Protein AF-A0A021VRA5-F1 (afdb_monomer_lite)

Radius of gyration: 34.49 Å; chains: 1; bounding box: 87×100×92 Å

Foldseek 3Di:
DLAKDAFDDDDPVDFPLDDCVQKDKFWFFADDDPPPPDPPDDDDDDDDDDDDDDDDDDDDDDDDDDDDDDDDDPPPPRGDIWMWMKGKCVVVCVVVVHDALWEEEEFEDPQFFLLLCSLLSVVLSVCVNVVHHRYIYITTGQALHDRTMPRVDQAALVSSLSSVVRVCVSVVHPACYEYEAAASRQLSSLSVCLVPVVRYAEYEYEQYFLDDDLPDAAFPVLVVCVVVLLVCQQVDCNRLVVVQCQFVPRDDPSNSVSRCVQPVHRSSRVVNSSSSNNPCNHCPRPRNVVSVVSLQSLLVRPHEYEYEYECAESRRHLQRVVSNCVSVVRYHYDYDYHGYSSNSRHDPPSVVVVVVCVVCVCSRSPPDDDPPDPPDPDDPDDDDDDDDDDDDDDDDDDDDDDDDDDDDDDDDDDDDDDDDDDPPCPVVVVVLDDPDPPQQRFDFLLVLLVVCLPPQFWQEWEQADPPNDVVVVVVLVVVVVVVPDPDDDDPVPDDIDTDGSNRLSLLLQLLLQLCVVVPQAAAAEEEEAAPFDSLSLSNLSSCQFRNHAYEYDACLCPLVLVLCSQQVSLGQAYEHALVVLVSCQVSVRDHAYEYQDDDDPVSCVSSVHDYYSVSSSVSSVVGHHDDGDGQQRWSYFYFDSDSNDRTHTDTDGRSRVSVVLVCCCNVVVAAAQAEAEDQARVSLSSCSSRNHRGYYFPADNSPSVRDDPVRSVVRVVVRVPTDHD

pLDDT: mean 78.44, std 24.5, range [24.0, 98.94]

Sequence (725 aa):
MRFGVAPAALPATGLAGLDPAWSRLVAVPETPLAGEQGWGSETHAEADDDALGTPSERRVPPTPVDGGDRLDPLRRAPRPERTWHVLDTGGCLAELGVEPVGTLLCVHGNPTWSYLWRDLLASTLRQAAHGGPAWRVVAVDQLEMGFSERTGEVRTLRRRVRDLGDLTDALGLDGPVVTVGHDWGGVVSLGWAVDHRDLLSGVVLHNTAVHHPADEPIPAPLRAALRVLGPSTVTTPAFLETTLALARPPLSPEVRDAFRAPYATADRRGGIGGFVADIPASPDHPSSAELDRVAEGVRRLDVPALLLWGPRDPVFGDRYLDDLIDRLPRADVHRFEGASHLLAEDVDHAGATLTWLGARHDAVVRPQPMAFGEQPIGQADGEPVGRPAHDAGAQPAVGGHVSEGAGGASGHPDLVSPRADVDALAGVTAVRARSWSAPGQRPPLWQRLDDLADSTATALVEMAPPGSGPALRGLADGVAQRLGRHGTQGAAGLTPRTVSWRLLSRRVREIAAGLHAVGVRHGDRVSLLVPPGADLTAVLYACLRIGAVVVVADAGLGVRGLTRAVRGAQPDHVIGAVKGLAAARTLGWPGTRISTTPLSAAAATALGVELCLADVVDLGRVTELPPEPAPDDVAAILFTSGSTGPAKGVVYRHEQLAAVRDVLAARYGLGVGDGLVAGFAPFALLGPALGCLSVTPDMDVTAPRTLTARAVAAAVRAADDAPEA

Secondary structure (DSSP, 8-state):
-PPPBPPPPPPTT-BTTB-GGGEEEEEEEPPPPTT--PPP-------------------PPPP------------PPPPPEEEEEEEE-HHHHHHTT---SEEEEEE--TT--GGGGHHHHHHHHHHHHTTS--EEEEEE--TTSTTS-B-SS---HHHHHHHHHHHHHHTT--S-EEEEE-THHHHHHHHHHHH-TTTEEEEEE-S--S---TTSPP-HHHHHHHHTHIIIIIISSHHHHHHHTT-SSPPPHHHHHHHHGGGSSGGGGHHHHHHHHT---STTSTTHHHHHHHHHHHTT--S-EEEEE-TT-SSS-HHHHHHHHHH-TT-EEEE-TT--S-HHHHS-HHHHHHHHHHHTHHHHHSPPP-----------------------------------------------------TTSTTTGGGT----PPTT-PPPTTHHHHHTTT--SEEEEESS-TT--HHHHHHHHHHHHHTT---SS-----PPEEEEHHHHHHHHHHHHHHHHHTT--TT-EEEEE--TTHHHHHHHHHHHHTT-EEEEE-GGGHHHHHHHHHHHH--SEEEE-HHHHHHHHHTT--SEEEESS---HHHHHHHTEEEEHHHHHHHHTTSPPPPPPPTTSEEEEEEE--TTSSPEEEEEEHHHHHHHHHHHHHHHT--TT-EEE-SSHHHHTHHHHHT-EEEE-S--TT-GGG--HHHHHHHHHHHHTSPP-

InterPro domains:
  IPR000073 Alpha/beta hydrolase fold-1 [PF00561] (103-344)
  IPR000873 AMP-dependent synthetase/ligase domain [PF00501] (496-684)
  IPR020845 AMP-binding, conserved site [PS00455] (637-648)
  IPR029058 Alpha/Beta hydrolase fold [G3DSA:3.40.50.1820] (71-358)
  IPR029058 Alpha/Beta hydrolase fold [SSF53474] (81-347)
  IPR042099 ANL, N-terminal domain [G3DSA:3.40.50.12780] (471-719)
  IPR050237 ATP-dependent AMP-binding enzyme [PTHR43767] (479-659)

Organism: NCBI:txid948458

Structure (mmCIF, N/CA/C/O backbone):
data_AF-A0A021VRA5-F1
#
_entry.id   AF-A0A021VRA5-F1
#
loop_
_atom_site.group_PDB
_atom_site.id
_atom_site.type_symbol
_atom_site.label_atom_id
_atom_site.label_alt_id
_atom_site.label_comp_id
_atom_site.label_asym_id
_atom_site.label_entity_id
_atom_site.label_seq_id
_atom_site.pdbx_PDB_ins_code
_atom_site.Cartn_x
_atom_site.Cartn_y
_atom_site.Cartn_z
_atom_site.occupancy
_atom_site.B_iso_or_equiv
_atom_site.auth_seq_id
_atom_site.auth_comp_id
_atom_site.auth_asym_id
_atom_site.auth_atom_id
_atom_site.pdbx_PDB_model_num
ATOM 1 N N . MET A 1 1 ? -4.481 -10.449 42.784 1.00 30.14 1 MET A N 1
ATOM 2 C CA . MET A 1 1 ? -5.709 -10.059 42.064 1.00 30.14 1 MET A CA 1
ATOM 3 C C . MET A 1 1 ? -5.592 -8.585 41.718 1.00 30.14 1 MET A C 1
ATOM 5 O O . MET A 1 1 ? -5.526 -7.775 42.634 1.00 30.14 1 MET A O 1
ATOM 9 N N . ARG A 1 2 ? -5.439 -8.232 40.436 1.00 42.00 2 ARG A N 1
ATOM 10 C CA . ARG A 1 2 ? -5.644 -6.843 40.003 1.00 42.00 2 ARG A CA 1
ATOM 11 C C . ARG A 1 2 ? -7.154 -6.683 39.859 1.00 42.00 2 ARG A C 1
ATOM 13 O O . ARG A 1 2 ? -7.751 -7.428 39.094 1.00 42.00 2 ARG A O 1
ATOM 20 N N . PHE A 1 3 ? -7.764 -5.823 40.665 1.00 53.44 3 PHE A N 1
ATOM 21 C CA . PHE A 1 3 ? -9.187 -5.517 40.538 1.00 53.44 3 PHE A CA 1
ATOM 22 C C . PHE A 1 3 ? -9.411 -4.784 39.209 1.00 53.44 3 PHE A C 1
ATOM 24 O O . PHE A 1 3 ? -8.603 -3.922 38.856 1.00 53.44 3 PHE A O 1
ATOM 31 N N . GLY A 1 4 ? -10.455 -5.157 38.465 1.00 56.91 4 GLY A N 1
ATOM 32 C CA . GLY A 1 4 ? -10.818 -4.474 37.226 1.00 56.91 4 GLY A CA 1
ATOM 33 C C . GLY A 1 4 ? -11.160 -2.998 37.464 1.00 56.91 4 GLY A C 1
ATOM 34 O O . GLY A 1 4 ? -11.584 -2.616 38.555 1.00 56.91 4 GLY A O 1
ATOM 35 N N . VAL A 1 5 ? -10.959 -2.162 36.447 1.00 74.25 5 VAL A N 1
ATOM 36 C CA . VAL A 1 5 ? -11.346 -0.747 36.439 1.00 74.25 5 VAL A CA 1
ATOM 37 C C . VAL A 1 5 ? -12.543 -0.591 35.508 1.00 74.25 5 VAL A C 1
ATOM 39 O O . VAL A 1 5 ? -12.477 -0.976 34.340 1.00 74.25 5 VAL A O 1
ATOM 42 N N . ALA A 1 6 ? -13.619 0.004 36.023 1.00 71.00 6 ALA A N 1
ATOM 43 C CA . ALA A 1 6 ? -14.820 0.321 35.258 1.00 71.00 6 ALA A CA 1
ATOM 44 C C . ALA A 1 6 ? -14.502 1.146 33.985 1.00 71.00 6 ALA A C 1
ATOM 46 O O . ALA A 1 6 ? -13.463 1.823 33.922 1.00 71.00 6 ALA A O 1
ATOM 47 N N . PRO A 1 7 ? -15.373 1.106 32.960 1.00 76.31 7 PRO A N 1
ATOM 48 C CA . PRO A 1 7 ? -15.267 2.000 31.810 1.00 76.31 7 PRO A CA 1
ATOM 49 C C . PRO A 1 7 ? -15.228 3.465 32.263 1.00 76.31 7 PRO A C 1
ATOM 51 O O . PRO A 1 7 ? -15.834 3.848 33.266 1.00 76.31 7 PRO A O 1
ATOM 54 N N . ALA A 1 8 ? -14.489 4.285 31.524 1.00 75.31 8 ALA A N 1
ATOM 55 C CA . ALA A 1 8 ? -14.392 5.714 31.795 1.00 75.31 8 ALA A CA 1
ATOM 56 C C . ALA A 1 8 ? -15.406 6.479 30.931 1.00 75.31 8 ALA A C 1
ATOM 58 O O . ALA A 1 8 ? -15.727 6.058 29.823 1.00 75.31 8 ALA A O 1
ATOM 59 N N . ALA A 1 9 ? -15.894 7.619 31.418 1.00 74.25 9 ALA A N 1
ATOM 60 C CA . ALA A 1 9 ? -16.653 8.550 30.588 1.00 74.25 9 ALA A CA 1
ATOM 61 C C . ALA A 1 9 ? -15.698 9.417 29.758 1.00 74.25 9 ALA A C 1
ATOM 63 O O . ALA A 1 9 ? -14.586 9.718 30.205 1.00 74.25 9 ALA A O 1
ATOM 64 N N . LEU A 1 10 ? -16.146 9.858 28.578 1.00 84.06 10 LEU A N 1
ATOM 65 C CA . LEU A 1 10 ? -15.423 10.871 27.812 1.00 84.06 10 LEU A CA 1
ATOM 66 C C . LEU A 1 10 ? -15.233 12.154 28.648 1.00 84.06 10 LEU A C 1
ATOM 68 O O . LEU A 1 10 ? -16.086 12.476 29.482 1.00 84.06 10 LEU A O 1
ATOM 72 N N . PRO A 1 11 ? -14.145 12.917 28.431 1.00 82.31 11 PRO A N 1
ATOM 73 C CA . PRO A 1 11 ? -13.942 14.185 29.118 1.00 82.31 11 PRO A CA 1
ATOM 74 C C . PRO A 1 11 ? -15.107 15.153 28.879 1.00 82.31 11 PRO A C 1
ATOM 76 O O . PRO A 1 11 ? -15.516 15.372 27.740 1.00 82.31 11 PRO A O 1
ATOM 79 N N . ALA A 1 12 ? -15.592 15.799 29.943 1.00 75.50 12 ALA A N 1
ATOM 80 C CA . ALA A 1 12 ? -16.687 16.774 29.857 1.00 75.50 12 ALA A CA 1
ATOM 81 C C . ALA A 1 12 ? -16.352 17.994 28.976 1.00 75.50 12 ALA A C 1
ATOM 83 O O . ALA A 1 12 ? -17.247 18.667 28.476 1.00 75.50 12 ALA A O 1
ATOM 84 N N . THR A 1 13 ? -15.063 18.274 28.773 1.00 77.88 13 THR A N 1
ATOM 85 C CA . THR A 1 13 ? -14.561 19.338 27.892 1.00 77.88 13 THR A CA 1
ATOM 86 C C . THR A 1 13 ? -14.653 18.996 26.402 1.00 77.88 13 THR A C 1
ATOM 88 O O . THR A 1 13 ? -14.318 19.840 25.576 1.00 77.88 13 THR A O 1
ATOM 91 N N . GLY A 1 14 ? -15.077 17.777 26.050 1.00 84.81 14 GLY A N 1
ATOM 92 C CA . GLY A 1 14 ? -15.045 17.268 24.682 1.00 84.81 14 GLY A CA 1
ATOM 93 C C . GLY A 1 14 ? -13.634 16.890 24.223 1.00 84.81 14 GLY A C 1
ATOM 94 O O . GLY A 1 14 ? -12.645 17.097 24.932 1.00 84.81 14 GLY A O 1
ATOM 95 N N . LEU A 1 15 ? -13.552 16.306 23.027 1.00 92.38 15 LEU A N 1
ATOM 96 C CA . LEU A 1 15 ? -12.309 15.905 22.366 1.00 92.38 15 LEU A CA 1
ATOM 97 C C . LEU A 1 15 ? -12.303 16.446 20.933 1.00 92.38 15 LEU A C 1
ATOM 99 O O . LEU A 1 15 ? -13.342 16.482 20.277 1.00 92.38 15 LEU A O 1
ATOM 103 N N . ALA A 1 16 ? -11.140 16.877 20.441 1.00 92.12 16 ALA A N 1
ATOM 104 C CA . ALA A 1 16 ? -11.035 17.525 19.134 1.00 92.12 16 ALA A CA 1
ATOM 105 C C . ALA A 1 16 ? -11.563 16.625 18.005 1.00 92.12 16 ALA A C 1
ATOM 107 O O . ALA A 1 16 ? -11.114 15.495 17.855 1.00 92.12 16 ALA A O 1
ATOM 108 N N . GLY A 1 17 ? -12.507 17.114 17.201 1.00 90.06 17 GLY A N 1
ATOM 109 C CA . GLY A 1 17 ? -13.057 16.362 16.065 1.00 90.06 17 GLY A CA 1
ATOM 110 C C . GLY A 1 17 ? -13.920 15.147 16.433 1.00 90.06 17 GLY A C 1
ATOM 111 O O . GLY A 1 17 ? -14.283 14.390 15.538 1.00 90.06 17 GLY A O 1
ATOM 112 N N . LEU A 1 18 ? -14.252 14.949 17.712 1.00 94.00 18 LEU A N 1
ATOM 113 C CA . LEU A 1 18 ? -15.166 13.898 18.158 1.00 94.00 18 LEU A CA 1
ATOM 114 C C . LEU A 1 18 ? -16.470 14.521 18.650 1.00 94.00 18 LEU A C 1
ATOM 116 O O . LEU A 1 18 ? -16.463 15.330 19.579 1.00 94.00 18 LEU A O 1
ATOM 120 N N . ASP A 1 19 ? -17.584 14.111 18.048 1.00 93.19 19 ASP A N 1
ATOM 121 C CA . ASP A 1 19 ? -18.916 14.457 18.533 1.00 93.19 19 ASP A CA 1
ATOM 122 C C . ASP A 1 19 ? -19.320 13.497 19.671 1.00 93.19 19 ASP A C 1
ATOM 124 O O . ASP A 1 19 ? -19.332 12.275 19.470 1.00 93.19 19 ASP A O 1
ATOM 128 N N . PRO A 1 20 ? -19.653 14.004 20.872 1.00 90.31 20 PRO A N 1
ATOM 129 C CA . PRO A 1 20 ? -20.135 13.174 21.971 1.00 90.31 20 PRO A CA 1
ATOM 130 C C . PRO A 1 20 ? -21.385 12.352 21.632 1.00 90.31 20 PRO A C 1
ATOM 132 O O . PRO A 1 20 ? -21.586 11.312 22.256 1.00 90.31 20 PRO A O 1
ATOM 135 N N . ALA A 1 21 ? -22.198 12.770 20.653 1.00 91.94 21 ALA A N 1
ATOM 136 C CA . ALA A 1 21 ? -23.395 12.042 20.227 1.00 91.94 21 ALA A CA 1
ATOM 137 C C . ALA A 1 21 ? -23.085 10.651 19.649 1.00 91.94 21 ALA A C 1
ATOM 139 O O . ALA A 1 21 ? -23.937 9.767 19.686 1.00 91.94 21 ALA A O 1
ATOM 140 N N . TRP A 1 22 ? -21.863 10.427 19.155 1.00 95.31 22 TRP A N 1
ATOM 141 C CA . TRP A 1 22 ? -21.444 9.112 18.661 1.00 95.31 22 TRP A CA 1
ATOM 142 C C . TRP A 1 22 ? -21.148 8.137 19.807 1.00 95.31 22 TRP A C 1
ATOM 144 O O . TRP A 1 22 ? -21.157 6.928 19.614 1.00 95.31 22 TRP A O 1
ATOM 154 N N . SER A 1 23 ? -20.842 8.637 21.003 1.00 95.31 23 SER A N 1
ATOM 155 C CA . SER A 1 23 ? -20.301 7.837 22.101 1.00 95.31 23 SER A CA 1
ATOM 156 C C . SER A 1 23 ? -21.378 7.093 22.886 1.00 95.31 23 SER A C 1
ATOM 158 O O . SER A 1 23 ? -22.284 7.707 23.446 1.00 95.31 23 SER A O 1
ATOM 160 N N . ARG A 1 24 ? -21.208 5.779 23.059 1.00 94.19 24 ARG A N 1
ATOM 161 C CA . ARG A 1 24 ? -22.096 4.937 23.879 1.00 94.19 24 ARG A CA 1
ATOM 162 C C . ARG A 1 24 ? -21.328 3.845 24.624 1.00 94.19 24 ARG A C 1
ATOM 164 O O . ARG A 1 24 ? -20.276 3.389 24.177 1.00 94.19 24 ARG A O 1
ATOM 171 N N . LEU A 1 25 ? -21.889 3.410 25.752 1.00 95.75 25 LEU A N 1
ATOM 172 C CA . LEU A 1 25 ? -21.454 2.208 26.462 1.00 95.75 25 LEU A CA 1
ATOM 173 C C . LEU A 1 25 ? -22.387 1.043 26.128 1.00 95.75 25 LEU A C 1
ATOM 175 O O . LEU A 1 25 ? -23.602 1.222 26.054 1.00 95.75 25 LEU A O 1
ATOM 179 N N . VAL A 1 26 ? -21.818 -0.141 25.923 1.00 96.12 26 VAL A N 1
ATOM 180 C CA . VAL A 1 26 ? -22.548 -1.363 25.573 1.00 96.12 26 VAL A CA 1
ATOM 181 C C . VAL A 1 26 ? -22.154 -2.463 26.545 1.00 96.12 26 VAL A C 1
ATOM 183 O O . VAL A 1 26 ? -20.973 -2.763 26.703 1.00 96.12 26 VAL A O 1
ATOM 186 N N . ALA A 1 27 ? -23.150 -3.044 27.203 1.00 96.06 27 ALA A N 1
ATOM 187 C CA . ALA A 1 27 ? -22.978 -4.200 28.064 1.00 96.06 27 ALA A CA 1
ATOM 188 C C . ALA A 1 27 ? -23.042 -5.474 27.210 1.00 96.06 27 ALA A C 1
ATOM 190 O O . ALA A 1 27 ? -24.006 -5.679 26.473 1.00 96.06 27 ALA A O 1
ATOM 191 N N . VAL A 1 28 ? -21.991 -6.290 27.264 1.00 96.50 28 VAL A N 1
ATOM 192 C CA . VAL A 1 28 ? -21.795 -7.445 26.382 1.00 96.50 28 VAL A CA 1
ATOM 193 C C . VAL A 1 28 ? -21.557 -8.697 27.227 1.00 96.50 28 VAL A C 1
ATOM 195 O O . VAL A 1 28 ? -20.567 -8.749 27.963 1.00 96.50 28 VAL A O 1
ATOM 198 N N . PRO A 1 29 ? -22.423 -9.721 27.143 1.00 94.25 29 PRO A N 1
ATOM 199 C CA . PRO A 1 29 ? -22.182 -11.001 27.793 1.00 94.25 29 PRO A CA 1
ATOM 200 C C . PRO A 1 29 ? -20.960 -11.694 27.194 1.00 94.25 29 PRO A C 1
ATOM 202 O O . PRO A 1 29 ? -20.901 -11.948 25.995 1.00 94.25 29 PRO A O 1
ATOM 205 N N . GLU A 1 30 ? -20.009 -12.057 28.041 1.00 92.56 30 GLU A N 1
ATOM 206 C CA . GLU A 1 30 ? -18.780 -12.702 27.605 1.00 92.56 30 GLU A CA 1
ATOM 207 C C . GLU A 1 30 ? -18.974 -14.201 27.349 1.00 92.56 30 GLU A C 1
ATOM 209 O O . GLU A 1 30 ? -19.412 -14.953 28.230 1.00 92.56 30 GLU A O 1
ATOM 214 N N . THR A 1 31 ? -18.617 -14.668 26.155 1.00 92.25 31 THR A N 1
ATOM 215 C CA . THR A 1 31 ? -18.660 -16.092 25.817 1.00 92.25 31 THR A CA 1
ATOM 216 C C . THR A 1 31 ? -17.337 -16.781 26.186 1.00 92.25 31 THR A C 1
ATOM 218 O O . THR A 1 31 ? -16.280 -16.374 25.702 1.00 92.25 31 THR A O 1
ATOM 221 N N . PRO A 1 32 ? -17.359 -17.861 26.998 1.00 87.19 32 PRO A N 1
ATOM 222 C CA . PRO A 1 32 ? -16.150 -18.620 27.332 1.00 87.19 32 PRO A CA 1
ATOM 223 C C . PRO A 1 32 ? -15.483 -19.239 26.099 1.00 87.19 32 PRO A C 1
ATOM 225 O O . PRO A 1 32 ? -16.175 -19.686 25.177 1.00 87.19 32 PRO A O 1
ATOM 228 N N . LEU A 1 33 ? -14.150 -19.350 26.097 1.00 86.12 33 LEU A N 1
ATOM 229 C CA . LEU A 1 33 ? -13.446 -20.031 25.010 1.00 86.12 33 LEU A CA 1
ATOM 230 C C . LEU A 1 33 ? -13.619 -21.556 25.125 1.00 86.12 33 LEU A C 1
ATOM 232 O O . LEU A 1 33 ? -13.590 -22.139 26.210 1.00 86.12 33 LEU A O 1
ATOM 236 N N . ALA A 1 34 ? -13.782 -22.240 23.986 1.00 69.44 34 ALA A N 1
ATOM 237 C CA . ALA A 1 34 ? -13.829 -23.703 23.950 1.00 69.44 34 ALA A CA 1
ATOM 238 C C . ALA A 1 34 ? -12.522 -24.298 24.514 1.00 69.44 34 ALA A C 1
ATOM 240 O O . ALA A 1 34 ? -11.449 -24.049 23.960 1.00 69.44 34 ALA A O 1
ATOM 241 N N . GLY A 1 35 ? -12.636 -25.063 25.608 1.00 57.53 35 GLY A N 1
ATOM 242 C CA . GLY A 1 35 ? -11.518 -25.589 26.407 1.00 57.53 35 GLY A CA 1
ATOM 243 C C . GLY A 1 35 ? -11.459 -25.058 27.849 1.00 57.53 35 GLY A C 1
ATOM 244 O O . GLY A 1 35 ? -10.823 -25.684 28.687 1.00 57.53 35 GLY A O 1
ATOM 245 N N . GLU A 1 36 ? -12.166 -23.965 28.167 1.00 48.03 36 GLU A N 1
ATOM 246 C CA . GLU A 1 36 ? -12.230 -23.385 29.527 1.00 48.03 36 GLU A CA 1
ATOM 247 C C . GLU A 1 36 ? -13.382 -23.943 30.382 1.00 48.03 36 GLU A C 1
ATOM 249 O O . GLU A 1 36 ? -13.466 -23.673 31.580 1.00 48.03 36 GLU A O 1
ATOM 254 N N . GLN A 1 37 ? -14.269 -24.756 29.797 1.00 39.91 37 GLN A N 1
ATOM 255 C CA . GLN A 1 37 ? -15.280 -25.499 30.551 1.00 39.91 37 GLN A CA 1
ATOM 256 C C . GLN A 1 37 ? -14.619 -26.702 31.229 1.00 39.91 37 GLN A C 1
ATOM 258 O O . GLN A 1 37 ? -14.689 -27.831 30.746 1.00 39.91 37 GLN A O 1
ATOM 263 N N . GLY A 1 38 ? -13.942 -26.440 32.346 1.00 33.53 38 GLY A N 1
ATOM 264 C CA . GLY A 1 38 ? -13.510 -27.484 33.259 1.00 33.53 38 GLY A CA 1
ATOM 265 C C . GLY A 1 38 ? -14.723 -28.293 33.705 1.00 33.53 38 GLY A C 1
ATOM 266 O O . GLY A 1 38 ? -15.640 -27.759 34.331 1.00 33.53 38 GLY A O 1
ATOM 267 N N . TRP A 1 39 ? -14.721 -29.584 33.380 1.00 30.69 39 TRP A N 1
ATOM 268 C CA . TRP A 1 39 ? -15.454 -30.568 34.163 1.00 30.69 39 TRP A CA 1
ATOM 269 C C . TRP A 1 39 ? -15.068 -30.345 35.623 1.00 30.69 39 TRP A C 1
ATOM 271 O O . TRP A 1 39 ? -13.881 -30.347 35.953 1.00 30.69 39 TRP A O 1
ATOM 281 N N . GLY A 1 40 ? -16.061 -30.060 36.468 1.00 28.89 40 GLY A N 1
ATOM 282 C CA . GLY A 1 40 ? -15.845 -29.869 37.893 1.00 28.89 40 GLY A CA 1
ATOM 283 C C . GLY A 1 40 ? -15.058 -31.053 38.439 1.00 28.89 40 GLY A C 1
ATOM 284 O O . GLY A 1 40 ? -15.465 -32.200 38.274 1.00 28.89 40 GLY A O 1
ATOM 285 N N . SER A 1 41 ? -13.909 -30.770 39.041 1.00 27.11 41 SER A N 1
ATOM 286 C CA . SER A 1 41 ? -13.129 -31.752 39.774 1.00 27.11 41 SER A CA 1
ATOM 287 C C . SER A 1 41 ? -13.935 -32.186 40.997 1.00 27.11 41 SER A C 1
ATOM 289 O O . SER A 1 41 ? -13.852 -31.560 42.056 1.00 27.11 41 SER A O 1
ATOM 291 N N . GLU A 1 42 ? -14.736 -33.239 40.854 1.00 28.69 42 GLU A N 1
ATOM 292 C CA . GLU A 1 42 ? -15.082 -34.071 41.996 1.00 28.69 42 GLU A CA 1
ATOM 293 C C . GLU A 1 42 ? -13.788 -34.720 42.486 1.00 28.69 42 GLU A C 1
ATOM 295 O O . GLU A 1 42 ? -13.069 -35.412 41.766 1.00 28.69 42 GLU A O 1
ATOM 300 N N . THR A 1 43 ? -13.460 -34.409 43.731 1.00 31.94 43 THR A N 1
ATOM 301 C CA . THR A 1 43 ? -12.451 -35.084 44.529 1.00 31.94 43 THR A CA 1
ATOM 302 C C . THR A 1 43 ? -12.736 -36.583 44.555 1.00 31.94 43 THR A C 1
ATOM 304 O O . THR A 1 43 ? -13.671 -37.007 45.232 1.00 31.94 43 THR A O 1
ATOM 307 N N . HIS A 1 44 ? -11.901 -37.385 43.899 1.00 25.72 44 HIS A N 1
ATOM 308 C CA . HIS A 1 44 ? -11.765 -38.795 44.239 1.00 25.72 44 HIS A CA 1
ATOM 309 C C . HIS A 1 44 ? -10.362 -39.062 44.770 1.00 25.72 44 HIS A C 1
ATOM 311 O O . HIS A 1 44 ? -9.355 -38.876 44.091 1.00 25.72 44 HIS A O 1
ATOM 317 N N . ALA A 1 45 ? -10.358 -39.427 46.049 1.00 26.20 45 ALA A N 1
ATOM 318 C CA . ALA A 1 45 ? -9.240 -39.978 46.780 1.00 26.20 45 ALA A CA 1
ATOM 319 C C . ALA A 1 45 ? -8.772 -41.307 46.164 1.00 26.20 45 ALA A C 1
ATOM 321 O O . ALA A 1 45 ? -9.536 -42.007 45.501 1.00 26.20 45 ALA A O 1
ATOM 322 N N . GLU A 1 46 ? -7.506 -41.605 46.433 1.00 27.20 46 GLU A N 1
ATOM 323 C CA . GLU A 1 46 ? -6.749 -42.816 46.119 1.00 27.20 46 GLU A CA 1
ATOM 324 C C . GLU A 1 46 ? -7.534 -44.134 46.272 1.00 27.20 46 GLU A C 1
ATOM 326 O O . GLU A 1 46 ? -8.189 -44.352 47.292 1.00 27.20 46 GLU A O 1
ATOM 331 N N . ALA A 1 47 ? -7.362 -45.045 45.306 1.00 26.19 47 ALA A N 1
ATOM 332 C CA . ALA A 1 47 ? -7.188 -46.482 45.544 1.00 26.19 47 ALA A CA 1
ATOM 333 C C . ALA A 1 47 ? -6.605 -47.179 44.295 1.00 26.19 47 ALA A C 1
ATOM 335 O O . ALA A 1 47 ? -6.981 -46.869 43.166 1.00 26.19 47 ALA A O 1
ATOM 336 N N . ASP A 1 48 ? -5.680 -48.097 44.564 1.00 27.31 48 ASP A N 1
ATOM 337 C CA . ASP A 1 48 ? -4.841 -48.898 43.670 1.00 27.31 48 ASP A CA 1
ATOM 338 C C . ASP A 1 48 ? -5.555 -49.902 42.732 1.00 27.31 48 ASP A C 1
ATOM 340 O O . ASP A 1 48 ? -6.676 -50.345 42.975 1.00 27.31 48 ASP A O 1
ATOM 344 N N . ASP A 1 49 ? -4.747 -50.332 41.754 1.00 28.73 49 ASP A N 1
ATOM 345 C CA . ASP A 1 49 ? -4.568 -51.685 41.192 1.00 28.73 49 ASP A CA 1
ATOM 346 C C . ASP A 1 49 ? -5.480 -52.276 40.087 1.00 28.73 49 ASP A C 1
ATOM 348 O O . ASP A 1 49 ? -6.656 -52.580 40.260 1.00 28.73 49 ASP A O 1
ATOM 352 N N . ASP A 1 50 ? -4.778 -52.564 38.982 1.00 27.89 50 ASP A N 1
ATOM 353 C CA . ASP A 1 50 ? -4.729 -53.796 38.182 1.00 27.89 50 ASP A CA 1
ATOM 354 C C . ASP A 1 50 ? -5.838 -54.270 37.204 1.00 27.89 50 ASP A C 1
ATOM 356 O O . ASP A 1 50 ? -7.026 -54.378 37.489 1.00 27.89 50 ASP A O 1
ATOM 360 N N . ALA A 1 51 ? -5.304 -54.738 36.060 1.00 29.16 51 ALA A N 1
ATOM 361 C CA . ALA A 1 51 ? -5.773 -55.780 35.131 1.00 29.16 51 ALA A CA 1
ATOM 362 C C . ALA A 1 51 ? -6.797 -55.484 33.995 1.00 29.16 51 ALA A C 1
ATOM 364 O O . ALA A 1 51 ? -8.002 -55.384 34.182 1.00 29.16 51 ALA A O 1
ATOM 365 N N . LEU A 1 52 ? -6.254 -55.523 32.762 1.00 29.97 52 LEU A N 1
ATOM 366 C CA . LEU A 1 52 ? -6.649 -56.336 31.584 1.00 29.97 52 LEU A CA 1
ATOM 367 C C . LEU A 1 52 ? -8.143 -56.506 31.207 1.00 29.97 52 LEU A C 1
ATOM 369 O O . LEU A 1 52 ? -8.896 -57.185 31.897 1.00 29.97 52 LEU A O 1
ATOM 373 N N . GLY A 1 53 ? -8.504 -56.132 29.967 1.00 27.30 53 GLY A N 1
ATOM 374 C CA . GLY A 1 53 ? -9.667 -56.716 29.275 1.00 27.30 53 GLY A CA 1
ATOM 375 C C . GLY A 1 53 ? -10.210 -55.928 28.075 1.00 27.30 53 GLY A C 1
ATOM 376 O O . GLY A 1 53 ? -10.628 -54.788 28.203 1.00 27.30 53 GLY A O 1
ATOM 377 N N . THR A 1 54 ? -10.210 -56.566 26.907 1.00 27.66 54 THR A N 1
ATOM 378 C CA . THR A 1 54 ? -10.632 -56.126 25.557 1.00 27.66 54 THR A CA 1
ATOM 379 C C . THR A 1 54 ? -12.142 -55.828 25.364 1.00 27.66 54 THR A C 1
ATOM 381 O O . THR A 1 54 ? -12.940 -56.135 26.246 1.00 27.66 54 THR A O 1
ATOM 384 N N . PRO A 1 55 ? -12.558 -55.246 24.209 1.00 39.34 55 PRO A N 1
ATOM 385 C CA . PRO A 1 55 ? -13.771 -54.433 24.065 1.00 39.34 55 PRO A CA 1
ATOM 386 C C . PRO A 1 55 ? -14.984 -55.207 23.520 1.00 39.34 55 PRO A C 1
ATOM 388 O O . PRO A 1 55 ? -14.824 -56.112 22.703 1.00 39.34 55 PRO A O 1
ATOM 391 N N . SER A 1 56 ? -16.210 -54.782 23.855 1.00 27.53 56 SER A N 1
ATOM 392 C CA . SER A 1 56 ? -17.395 -55.182 23.084 1.00 27.53 56 SER A CA 1
ATOM 393 C C . SER A 1 56 ? -18.480 -54.104 23.001 1.00 27.53 56 SER A C 1
ATOM 395 O O . SER A 1 56 ? -19.057 -53.693 24.001 1.00 27.53 56 SER A O 1
ATOM 397 N N . GLU A 1 57 ? -18.768 -53.758 21.749 1.00 27.94 57 GLU A N 1
ATOM 398 C CA . GLU A 1 57 ? -20.096 -53.593 21.152 1.00 27.94 57 GLU A CA 1
ATOM 399 C C . GLU A 1 57 ? -21.030 -52.443 21.568 1.00 27.94 57 GLU A C 1
ATOM 401 O O . GLU A 1 57 ? -21.538 -52.304 22.676 1.00 27.94 57 GLU A O 1
ATOM 406 N N . ARG A 1 58 ? -21.340 -51.669 20.522 1.00 34.91 58 ARG A N 1
ATOM 407 C CA . ARG A 1 58 ? -22.384 -50.656 20.397 1.00 34.91 58 ARG A CA 1
ATOM 408 C C . ARG A 1 58 ? -23.756 -51.227 20.756 1.00 34.91 58 ARG A C 1
ATOM 410 O O . ARG A 1 58 ? -24.164 -52.224 20.165 1.00 34.91 58 ARG A O 1
ATOM 417 N N . ARG A 1 59 ? -24.547 -50.474 21.523 1.00 28.66 59 ARG A N 1
ATOM 418 C CA . ARG A 1 59 ? -26.008 -50.417 21.350 1.00 28.66 59 ARG A CA 1
ATOM 419 C C . ARG A 1 59 ? -26.516 -48.996 21.568 1.00 28.66 59 ARG A C 1
ATOM 421 O O . ARG A 1 59 ? -26.398 -48.434 22.649 1.00 28.66 59 ARG A O 1
ATOM 428 N N . VAL A 1 60 ? -27.087 -48.448 20.502 1.00 37.12 60 VAL A N 1
ATOM 429 C CA . VAL A 1 60 ? -27.967 -47.275 20.512 1.00 37.12 60 VAL A CA 1
ATOM 430 C C . VAL A 1 60 ? -29.261 -47.658 21.243 1.00 37.12 60 VAL A C 1
ATOM 432 O O . VAL A 1 60 ? -29.833 -48.691 20.884 1.00 37.12 60 VAL A O 1
ATOM 435 N N . PRO A 1 61 ? -29.762 -46.872 22.213 1.00 30.33 61 PRO A N 1
ATOM 436 C CA . PRO A 1 61 ? -31.128 -47.006 22.694 1.00 30.33 61 PRO A CA 1
ATOM 437 C C . PRO A 1 61 ? -32.070 -45.960 22.060 1.00 30.33 61 PRO A C 1
ATOM 439 O O . PRO A 1 61 ? -31.621 -44.900 21.618 1.00 30.33 61 PRO A O 1
ATOM 442 N N . PRO A 1 62 ? -33.379 -46.263 21.991 1.00 32.91 62 PRO A N 1
ATOM 443 C CA . PRO A 1 62 ? -34.374 -45.479 21.270 1.00 32.91 62 PRO A CA 1
ATOM 444 C C . PRO A 1 62 ? -34.933 -44.328 22.122 1.00 32.91 62 PRO A C 1
ATOM 446 O O . PRO A 1 62 ? -34.952 -44.388 23.348 1.00 32.91 62 PRO A O 1
ATOM 449 N N . THR A 1 63 ? -35.458 -43.301 21.464 1.00 28.50 63 THR A N 1
ATOM 450 C CA . THR A 1 63 ? -36.474 -42.382 22.017 1.00 28.50 63 THR A CA 1
ATOM 451 C C . THR A 1 63 ? -37.876 -42.906 21.658 1.00 28.50 63 THR A C 1
ATOM 453 O O . THR A 1 63 ? -37.971 -43.731 20.744 1.00 28.50 63 THR A O 1
ATOM 456 N N . PRO A 1 64 ? -38.994 -42.372 22.196 1.00 51.03 64 PRO A N 1
ATOM 457 C CA . PRO A 1 64 ? -39.237 -41.629 23.453 1.00 51.03 64 PRO A CA 1
ATOM 458 C C . PRO A 1 64 ? -40.535 -42.092 24.180 1.00 51.03 64 PRO A C 1
ATOM 460 O O . PRO A 1 64 ? -41.399 -42.663 23.528 1.00 51.03 64 PRO A O 1
ATOM 463 N N . VAL A 1 65 ? -40.768 -41.746 25.461 1.00 30.64 65 VAL A N 1
ATOM 464 C CA . VAL A 1 65 ? -42.105 -41.282 25.924 1.00 30.64 65 VAL A CA 1
ATOM 465 C C . VAL A 1 65 ? -42.038 -40.497 27.245 1.00 30.64 65 VAL A C 1
ATOM 467 O O . VAL A 1 65 ? -41.160 -40.702 28.075 1.00 30.64 65 VAL A O 1
ATOM 470 N N . ASP A 1 66 ? -43.013 -39.603 27.351 1.00 34.94 66 ASP A N 1
ATOM 471 C CA . ASP A 1 66 ? -43.292 -38.485 28.252 1.00 34.94 66 ASP A CA 1
ATOM 472 C C . ASP A 1 66 ? -43.578 -38.831 29.732 1.00 34.94 66 ASP A C 1
ATOM 474 O O . ASP A 1 66 ? -44.137 -39.888 30.032 1.00 34.94 66 ASP A O 1
ATOM 478 N N . GLY A 1 67 ? -43.303 -37.876 30.635 1.00 28.12 67 GLY A N 1
ATOM 479 C CA . GLY A 1 67 ? -43.891 -37.833 31.983 1.00 28.12 67 GLY A CA 1
ATOM 480 C C . GLY A 1 67 ? -42.961 -37.461 33.149 1.00 28.12 67 GLY A C 1
ATOM 481 O O . GLY A 1 67 ? -42.262 -38.314 33.682 1.00 28.12 67 GLY A O 1
ATOM 482 N N . GLY A 1 68 ? -43.096 -36.225 33.652 1.00 26.53 68 GLY A N 1
ATOM 483 C CA . GLY A 1 68 ? -43.038 -35.946 35.097 1.00 26.53 68 GLY A CA 1
ATOM 484 C C . GLY A 1 68 ? -41.713 -35.462 35.699 1.00 26.53 68 GLY A C 1
ATOM 485 O O . GLY A 1 68 ? -40.962 -36.238 36.270 1.00 26.53 68 GLY A O 1
ATOM 486 N N . ASP A 1 69 ? -41.519 -34.144 35.647 1.00 35.03 69 ASP A N 1
ATOM 487 C CA . ASP A 1 69 ? -41.015 -33.268 36.718 1.00 35.03 69 ASP A CA 1
ATOM 488 C C . ASP A 1 69 ? -39.874 -33.776 37.636 1.00 35.03 69 ASP A C 1
ATOM 490 O O . ASP A 1 69 ? -40.105 -34.495 38.610 1.00 35.03 69 ASP A O 1
ATOM 494 N N . ARG A 1 70 ? -38.658 -33.277 37.345 1.00 34.97 70 ARG A N 1
ATOM 495 C CA . ARG A 1 70 ? -37.510 -32.946 38.226 1.00 34.97 70 ARG A CA 1
ATOM 496 C C . ARG A 1 70 ? -36.192 -33.360 37.575 1.00 34.97 70 ARG A C 1
ATOM 498 O O . ARG A 1 70 ? -35.837 -34.531 37.586 1.00 34.97 70 ARG A O 1
ATOM 505 N N . LEU A 1 71 ? -35.446 -32.371 37.087 1.00 33.75 71 LEU A N 1
ATOM 506 C CA . LEU A 1 71 ? -34.085 -32.055 37.535 1.00 33.75 71 LEU A CA 1
ATOM 507 C C . LEU A 1 71 ? -33.648 -30.745 36.857 1.00 33.75 71 LEU A C 1
ATOM 509 O O . LEU A 1 71 ? -33.618 -30.620 35.637 1.00 33.75 71 LEU A O 1
ATOM 513 N N . ASP A 1 72 ? -33.387 -29.764 37.713 1.00 34.12 72 ASP A N 1
ATOM 514 C CA . ASP A 1 72 ? -32.842 -28.432 37.460 1.00 34.12 72 ASP A CA 1
ATOM 515 C C . ASP A 1 72 ? -31.660 -28.481 36.466 1.00 34.12 72 ASP A C 1
ATOM 517 O O . ASP A 1 72 ? -30.656 -29.142 36.759 1.00 34.12 72 ASP A O 1
ATOM 521 N N . PRO A 1 73 ? -31.731 -27.832 35.286 1.00 36.72 73 PRO A N 1
ATOM 522 C CA . PRO A 1 73 ? -30.573 -27.726 34.422 1.00 36.72 73 PRO A CA 1
ATOM 523 C C . PRO A 1 73 ? -29.622 -26.740 35.087 1.00 36.72 73 PRO A C 1
ATOM 525 O O . PRO A 1 73 ? -29.821 -25.533 34.979 1.00 36.72 73 PRO A O 1
ATOM 528 N N . LEU A 1 74 ? -28.623 -27.285 35.793 1.00 38.59 74 LEU A N 1
ATOM 529 C CA . LEU A 1 74 ? -27.355 -26.658 36.169 1.00 38.59 74 LEU A CA 1
ATOM 530 C C . LEU A 1 74 ? -27.363 -25.153 35.897 1.00 38.59 74 LEU A C 1
ATOM 532 O O . LEU A 1 74 ? -27.096 -24.741 34.764 1.00 38.59 74 LEU A O 1
ATOM 536 N N . ARG A 1 75 ? -27.687 -24.347 36.920 1.00 39.62 75 ARG A N 1
ATOM 537 C CA . ARG A 1 75 ? -27.472 -22.895 36.913 1.00 39.62 75 ARG A CA 1
ATOM 538 C C . ARG A 1 75 ? -26.085 -22.627 36.329 1.00 39.62 75 ARG A C 1
ATOM 540 O O . ARG A 1 75 ? -25.084 -22.722 37.037 1.00 39.62 75 ARG A O 1
ATOM 547 N N . ARG A 1 76 ? -26.018 -22.307 35.032 1.00 48.22 76 ARG A N 1
ATOM 548 C CA . ARG A 1 76 ? -24.814 -21.751 34.424 1.00 48.22 76 ARG A CA 1
ATOM 549 C C . ARG A 1 76 ? -24.517 -20.516 35.255 1.00 48.22 76 ARG A C 1
ATOM 551 O O . ARG A 1 76 ? -25.395 -19.662 35.399 1.00 48.22 76 ARG A O 1
ATOM 558 N N . ALA A 1 77 ? -23.332 -20.464 35.860 1.00 50.50 77 ALA A N 1
ATOM 559 C CA . ALA A 1 77 ? -22.879 -19.251 36.519 1.00 50.50 77 ALA A CA 1
ATOM 560 C C . ALA A 1 77 ? -23.127 -18.072 35.558 1.00 50.50 77 ALA A C 1
ATOM 562 O O . ALA A 1 77 ? -22.911 -18.240 34.349 1.00 50.50 77 ALA A O 1
ATOM 563 N N . PRO A 1 78 ? -23.655 -16.933 36.044 1.00 58.12 78 PRO A N 1
ATOM 564 C CA . PRO A 1 78 ? -23.911 -15.792 35.180 1.00 58.12 78 PRO A CA 1
ATOM 565 C C . PRO A 1 78 ? -22.618 -15.455 34.436 1.00 58.12 78 PRO A C 1
ATOM 567 O O . PRO A 1 78 ? -21.559 -15.330 35.056 1.00 58.12 78 PRO A O 1
ATOM 570 N N . ARG A 1 79 ? -22.697 -15.393 33.101 1.00 72.62 79 ARG A N 1
ATOM 571 C CA . ARG A 1 79 ? -21.559 -14.989 32.272 1.00 72.62 79 ARG A CA 1
ATOM 572 C C . ARG A 1 79 ? -21.133 -13.593 32.728 1.00 72.62 79 ARG A C 1
ATOM 574 O O . ARG A 1 79 ? -22.024 -12.768 32.945 1.00 72.62 79 ARG A O 1
ATOM 581 N N . PRO A 1 80 ? -19.830 -13.321 32.900 1.00 84.88 80 PRO A N 1
ATOM 582 C CA . PRO A 1 80 ? -19.406 -11.973 33.222 1.00 84.88 80 PRO A CA 1
ATOM 583 C C . PRO A 1 80 ? -19.852 -11.051 32.085 1.00 84.88 80 PRO A C 1
ATOM 585 O O . PRO A 1 80 ? -19.619 -11.324 30.909 1.00 84.88 80 PRO A O 1
ATOM 588 N N . GLU A 1 81 ? -20.566 -9.992 32.440 1.00 92.19 81 GLU A N 1
ATOM 589 C CA . GLU A 1 81 ? -20.948 -8.945 31.505 1.00 92.19 81 GLU A CA 1
ATOM 590 C C . GLU A 1 81 ? -19.810 -7.925 31.446 1.00 92.19 81 GLU A C 1
ATOM 592 O O . GLU A 1 81 ? -19.311 -7.494 32.488 1.00 92.19 81 GLU A O 1
ATOM 597 N N . ARG A 1 82 ? -19.369 -7.578 30.236 1.00 94.81 82 ARG A N 1
ATOM 598 C CA . ARG A 1 82 ? -18.272 -6.637 29.993 1.00 94.81 82 ARG A CA 1
ATOM 599 C C . ARG A 1 82 ? -18.797 -5.352 29.402 1.00 94.81 82 ARG A C 1
ATOM 601 O O . ARG A 1 82 ? -19.643 -5.382 28.511 1.00 94.81 82 ARG A O 1
ATOM 608 N N . THR A 1 83 ? -18.268 -4.222 29.855 1.00 97.06 83 THR A N 1
ATOM 609 C CA . THR A 1 83 ? -18.687 -2.923 29.321 1.00 97.06 83 THR A CA 1
ATOM 610 C C . THR A 1 83 ? -17.707 -2.394 28.281 1.00 97.06 83 THR A C 1
ATOM 612 O O . THR A 1 83 ? -16.552 -2.077 28.580 1.00 97.06 83 THR A O 1
ATOM 615 N N . TRP A 1 84 ? -18.204 -2.242 27.060 1.00 97.69 84 TRP A N 1
ATOM 616 C CA . TRP A 1 84 ? -17.485 -1.671 25.931 1.00 97.69 84 TRP A CA 1
ATOM 617 C C . TRP A 1 84 ? -17.852 -0.211 25.737 1.00 97.69 84 TRP A C 1
ATOM 619 O O . TRP A 1 84 ? -19.011 0.167 25.880 1.00 97.69 84 TRP A O 1
ATOM 629 N N . HIS A 1 85 ? -16.876 0.594 25.347 1.00 98.12 85 HIS A N 1
ATOM 630 C CA . HIS A 1 85 ? -17.109 1.884 24.722 1.00 98.12 85 HIS A CA 1
ATOM 631 C C . HIS A 1 85 ? -17.053 1.723 23.201 1.00 98.12 85 HIS A C 1
ATOM 633 O O . HIS A 1 85 ? -16.182 1.033 22.669 1.00 98.12 85 HIS A O 1
ATOM 639 N N . VAL A 1 86 ? -18.012 2.326 22.502 1.00 98.12 86 VAL A N 1
ATOM 640 C CA . VAL A 1 86 ? -18.020 2.391 21.038 1.00 98.12 86 VAL A CA 1
ATOM 641 C C . VAL A 1 86 ? -18.448 3.785 20.585 1.00 98.12 86 VAL A C 1
ATOM 643 O O . VAL A 1 86 ? -19.249 4.452 21.249 1.00 98.12 86 VAL A O 1
ATOM 646 N N . LEU A 1 87 ? -17.937 4.204 19.431 1.00 98.38 87 LEU A N 1
ATOM 647 C CA . LEU A 1 87 ? -18.485 5.308 18.654 1.00 98.38 87 LEU A CA 1
ATOM 648 C C . LEU A 1 87 ? -19.398 4.734 17.569 1.00 98.38 87 LEU A C 1
ATOM 650 O O . LEU A 1 87 ? -18.965 3.906 16.770 1.00 98.38 87 LEU A O 1
ATOM 654 N N . ASP A 1 88 ? -20.653 5.161 17.540 1.00 98.06 88 ASP A N 1
ATOM 655 C CA . ASP A 1 88 ? -21.697 4.636 16.668 1.00 98.06 88 ASP A CA 1
ATOM 656 C C . ASP A 1 88 ? -22.503 5.781 16.054 1.00 98.06 88 ASP A C 1
ATOM 658 O O . ASP A 1 88 ? -23.127 6.584 16.745 1.00 98.06 88 ASP A O 1
ATOM 662 N N . THR A 1 89 ? -22.502 5.836 14.729 1.00 98.31 89 THR A N 1
ATOM 663 C CA . THR A 1 89 ? -23.207 6.871 13.954 1.00 98.31 89 THR A CA 1
ATOM 664 C C . THR A 1 89 ? -24.674 6.529 13.676 1.00 98.31 89 THR A C 1
ATOM 666 O O . THR A 1 89 ? -25.389 7.354 13.110 1.00 98.31 89 THR A O 1
ATOM 669 N N . GLY A 1 90 ? -25.155 5.347 14.086 1.00 96.56 90 GLY A N 1
ATOM 670 C CA . GLY A 1 90 ? -26.519 4.886 13.808 1.00 96.56 90 GLY A CA 1
ATOM 671 C C . GLY A 1 90 ? -27.609 5.824 14.336 1.00 96.56 90 GLY A C 1
ATOM 672 O O . GLY A 1 90 ? -28.577 6.086 13.629 1.00 96.56 90 GLY A O 1
ATOM 673 N N . GLY A 1 91 ? -27.424 6.396 15.533 1.00 95.81 91 GLY A N 1
ATOM 674 C CA . GLY A 1 91 ? -28.355 7.388 16.088 1.00 95.81 91 GLY A CA 1
ATOM 675 C C . GLY A 1 91 ? -28.445 8.654 15.231 1.00 95.81 91 GLY A C 1
ATOM 676 O O . GLY A 1 91 ? -29.539 9.104 14.906 1.00 95.81 91 GLY A O 1
ATOM 677 N N . CYS A 1 92 ? -27.301 9.171 14.773 1.00 97.06 92 CYS A N 1
ATOM 678 C CA . CYS A 1 92 ? -27.250 10.342 13.897 1.00 97.06 92 CYS A CA 1
ATOM 679 C C . CYS A 1 92 ? -27.887 10.070 12.523 1.00 97.06 92 CYS A C 1
ATOM 681 O O . CYS A 1 92 ? -28.563 10.936 11.978 1.00 97.06 92 CYS A O 1
ATOM 683 N N . LEU A 1 93 ? -27.699 8.872 11.957 1.00 97.19 93 LEU A N 1
ATOM 684 C CA . LEU A 1 93 ? -28.345 8.487 10.695 1.00 97.19 93 LEU A CA 1
ATOM 685 C C . LEU A 1 93 ? -29.869 8.375 10.844 1.00 97.19 93 LEU A C 1
ATOM 687 O O . LEU A 1 93 ? -30.604 8.838 9.970 1.00 97.19 93 LEU A O 1
ATOM 691 N N . ALA A 1 94 ? -30.344 7.849 11.978 1.00 96.12 94 ALA A N 1
ATOM 692 C CA . ALA A 1 94 ? -31.768 7.802 12.295 1.00 96.12 94 ALA A CA 1
ATOM 693 C C . ALA A 1 94 ? -32.378 9.209 12.437 1.00 96.12 94 ALA A C 1
ATOM 695 O O . ALA A 1 94 ? -33.465 9.458 11.919 1.00 96.12 94 ALA A O 1
ATOM 696 N N . GLU A 1 95 ? -31.670 10.151 13.070 1.00 96.19 95 GLU A N 1
ATOM 697 C CA . GLU A 1 95 ? -32.091 11.560 13.158 1.00 96.19 95 GLU A CA 1
ATOM 698 C C . GLU A 1 95 ? -32.145 12.251 11.788 1.00 96.19 95 GLU A C 1
ATOM 700 O O . GLU A 1 95 ? -33.021 13.083 11.549 1.00 96.19 95 GLU A O 1
ATOM 705 N N . LEU A 1 96 ? -31.251 11.879 10.865 1.00 95.00 96 LEU A N 1
ATOM 706 C CA . LEU A 1 96 ? -31.289 12.332 9.471 1.00 95.00 96 LEU A CA 1
ATOM 707 C C . LEU A 1 96 ? -32.403 11.659 8.649 1.00 95.00 96 LEU A C 1
ATOM 709 O O . LEU A 1 96 ? -32.676 12.097 7.532 1.00 95.00 96 LEU A O 1
ATOM 713 N N . GLY A 1 97 ? -33.044 10.609 9.172 1.00 95.94 97 GLY A N 1
ATOM 714 C CA . GLY A 1 97 ? -34.060 9.833 8.461 1.00 95.94 97 GLY A CA 1
ATOM 715 C C . GLY A 1 97 ? -33.504 9.042 7.274 1.00 95.94 97 GLY A C 1
ATOM 716 O O . GLY A 1 97 ? -34.232 8.811 6.308 1.00 95.94 97 GLY A O 1
ATOM 717 N N . VAL A 1 98 ? -32.220 8.664 7.316 1.00 95.31 98 VAL A N 1
ATOM 718 C CA . VAL A 1 98 ? -31.544 7.940 6.230 1.00 95.31 98 VAL A CA 1
ATOM 719 C C . VAL A 1 98 ? -31.207 6.526 6.684 1.00 95.31 98 VAL A C 1
ATOM 721 O O . VAL A 1 98 ? -30.511 6.336 7.680 1.00 95.31 98 VAL A O 1
ATOM 724 N N . GLU A 1 99 ? -31.669 5.535 5.925 1.00 94.19 99 GLU A N 1
ATOM 725 C CA . GLU A 1 99 ? -31.352 4.133 6.192 1.00 94.19 99 GLU A CA 1
ATOM 726 C C . GLU A 1 99 ? -29.910 3.812 5.756 1.00 94.19 99 GLU A C 1
ATOM 728 O O . GLU A 1 99 ? -29.528 4.153 4.627 1.00 94.19 99 GLU A O 1
ATOM 733 N N . PRO A 1 100 ? -29.091 3.165 6.605 1.00 95.88 100 PRO A N 1
ATOM 734 C CA . PRO A 1 100 ? -27.742 2.784 6.220 1.00 95.88 100 PRO A CA 1
ATOM 735 C C . PRO A 1 100 ? -27.729 1.713 5.118 1.00 95.88 100 PRO A C 1
ATOM 737 O O . PRO A 1 100 ? -28.468 0.737 5.178 1.00 95.88 100 PRO A O 1
ATOM 740 N N . VAL A 1 101 ? -26.820 1.833 4.148 1.00 95.06 101 VAL A N 1
ATOM 741 C CA . VAL A 1 101 ? -26.592 0.802 3.112 1.00 95.06 101 VAL A CA 1
ATOM 742 C C . VAL A 1 101 ? -25.757 -0.382 3.616 1.00 95.06 101 VAL A C 1
ATOM 744 O O . VAL A 1 101 ? -25.639 -1.398 2.936 1.00 95.06 101 VAL A O 1
ATOM 747 N N . GLY A 1 102 ? -25.149 -0.239 4.792 1.00 96.12 102 GLY A N 1
ATOM 748 C CA . GLY A 1 102 ? -24.278 -1.222 5.425 1.00 96.12 102 GLY A CA 1
ATOM 749 C C . GLY A 1 102 ? -23.525 -0.624 6.613 1.00 96.12 102 GLY A C 1
ATOM 750 O O . GLY A 1 102 ? -23.664 0.567 6.922 1.00 96.12 102 GLY A O 1
ATOM 751 N N . THR A 1 103 ? -22.713 -1.451 7.277 1.00 98.38 103 THR A N 1
ATOM 752 C CA . THR A 1 103 ? -21.946 -1.055 8.470 1.00 98.38 103 THR A CA 1
ATOM 753 C C . THR A 1 103 ? -20.435 -1.128 8.237 1.00 98.38 103 THR A C 1
ATOM 755 O O . THR A 1 103 ? -19.933 -2.150 7.783 1.00 98.38 103 THR A O 1
ATOM 758 N N . LEU A 1 104 ? -19.694 -0.075 8.596 1.00 98.75 104 LEU A N 1
ATOM 759 C CA . LEU A 1 104 ? -18.232 -0.074 8.711 1.00 98.75 104 LEU A CA 1
ATOM 760 C C . LEU A 1 104 ? -17.836 -0.406 10.158 1.00 98.75 104 LEU A C 1
ATOM 762 O O . LEU A 1 104 ? -17.982 0.433 11.052 1.00 98.75 104 LEU A O 1
ATOM 766 N N . LEU A 1 105 ? -17.326 -1.616 10.392 1.00 98.88 105 LEU A N 1
ATOM 767 C CA . LEU A 1 105 ? -16.844 -2.070 11.699 1.00 98.88 105 LEU A CA 1
ATOM 768 C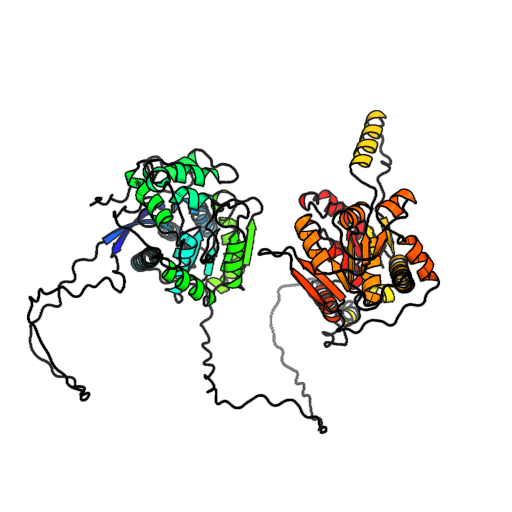 C . LEU A 1 105 ? -15.362 -1.714 11.863 1.00 98.88 105 LEU A C 1
ATOM 770 O O . LEU A 1 105 ? -14.493 -2.398 11.324 1.00 98.88 105 LEU A O 1
ATOM 774 N N . CYS A 1 106 ? -15.072 -0.640 12.595 1.00 98.94 106 CYS A N 1
ATOM 775 C CA . CYS A 1 106 ? -13.731 -0.075 12.712 1.00 98.94 106 CYS A CA 1
ATOM 776 C C . CYS A 1 106 ? -13.020 -0.532 13.993 1.00 98.94 106 CYS A C 1
ATOM 778 O O . CYS A 1 106 ? -13.483 -0.277 15.107 1.00 98.94 106 CYS A O 1
ATOM 780 N N . VAL A 1 107 ? -11.854 -1.161 13.839 1.00 98.88 107 VAL A N 1
ATOM 781 C CA . VAL A 1 107 ? -11.072 -1.762 14.925 1.00 98.88 107 VAL A CA 1
ATOM 782 C C . VAL A 1 107 ? -9.669 -1.154 14.940 1.00 98.88 107 VAL A C 1
ATOM 784 O O . VAL A 1 107 ? -8.880 -1.311 14.008 1.00 98.88 107 VAL A O 1
ATOM 787 N N . HIS A 1 108 ? -9.363 -0.414 16.005 1.00 98.69 108 HIS A N 1
ATOM 788 C CA . HIS A 1 108 ? -8.059 0.228 16.214 1.00 98.69 108 HIS A CA 1
ATOM 789 C C . HIS A 1 108 ? -6.991 -0.765 16.711 1.00 98.69 108 HIS A C 1
ATOM 791 O O . HIS A 1 108 ? -7.319 -1.890 17.082 1.00 98.69 108 HIS A O 1
ATOM 797 N N . GLY A 1 109 ? -5.733 -0.327 16.809 1.00 97.00 109 GLY A N 1
ATOM 798 C CA . GLY A 1 109 ? -4.635 -1.109 17.391 1.00 97.00 109 GLY A CA 1
ATOM 799 C C . GLY A 1 109 ? -3.993 -0.479 18.631 1.00 97.00 109 GLY A C 1
ATOM 800 O O . GLY A 1 109 ? -4.604 0.311 19.348 1.00 97.00 109 GLY A O 1
ATOM 801 N N . ASN A 1 110 ? -2.750 -0.836 18.923 1.00 96.88 110 ASN A N 1
ATOM 802 C CA . ASN A 1 110 ? -2.032 -0.427 20.121 1.00 96.88 110 ASN A CA 1
ATOM 803 C C . ASN A 1 110 ? -1.120 0.788 19.852 1.00 96.88 110 ASN A C 1
ATOM 805 O O . ASN A 1 110 ? -0.322 0.729 18.924 1.00 96.88 110 ASN A O 1
ATOM 809 N N . PRO A 1 111 ? -1.134 1.867 20.661 1.00 96.19 111 PRO A N 1
ATOM 810 C CA . PRO A 1 111 ? -1.958 2.156 21.831 1.00 96.19 111 PRO A CA 1
ATOM 811 C C . PRO A 1 111 ? -3.091 3.150 21.529 1.00 96.19 111 PRO A C 1
ATOM 813 O O . PRO A 1 111 ? -3.345 4.061 22.315 1.00 96.19 111 PRO A O 1
ATOM 816 N N . THR A 1 112 ? -3.742 3.031 20.372 1.00 97.94 112 THR A N 1
ATOM 817 C CA . THR A 1 112 ? -4.831 3.934 19.970 1.00 97.94 112 THR A CA 1
ATOM 818 C C . THR A 1 112 ? -6.169 3.504 20.593 1.00 97.94 112 THR A C 1
ATOM 820 O O . THR A 1 112 ? -6.201 2.695 21.525 1.00 97.94 112 THR A O 1
ATOM 823 N N . TRP A 1 113 ? -7.267 4.115 20.150 1.00 98.31 113 TRP A N 1
ATOM 824 C CA . TRP A 1 113 ? -8.652 3.773 20.495 1.00 98.31 113 TRP A CA 1
ATOM 825 C C . TRP A 1 113 ? -9.581 4.232 19.352 1.00 98.31 113 TRP A C 1
ATOM 827 O O . TRP A 1 113 ? -9.082 4.758 18.352 1.00 98.31 113 TRP A O 1
ATOM 837 N N . SER A 1 114 ? -10.900 4.036 19.456 1.00 98.44 114 SER A N 1
ATOM 838 C CA . SER A 1 114 ? -11.895 4.335 18.402 1.00 98.44 114 SER A CA 1
ATOM 839 C C . SER A 1 114 ? -11.793 5.744 17.804 1.00 98.44 114 SER A C 1
ATOM 841 O O . SER A 1 114 ? -12.104 5.931 16.628 1.00 98.44 114 SER A O 1
ATOM 843 N N . TYR A 1 115 ? -11.272 6.715 18.561 1.00 98.38 115 TYR A N 1
ATOM 844 C CA . TYR A 1 115 ? -10.955 8.076 18.108 1.00 98.38 115 TYR A CA 1
ATOM 845 C C . TYR A 1 115 ? -10.076 8.160 16.851 1.00 98.38 115 TYR A C 1
ATOM 847 O O . TYR A 1 115 ? -10.166 9.144 16.113 1.00 98.38 115 TYR A O 1
ATOM 855 N N . LEU A 1 116 ? -9.272 7.127 16.572 1.00 98.56 116 LEU A N 1
ATOM 856 C CA . LEU A 1 116 ? -8.494 7.004 15.333 1.00 98.56 116 LEU A CA 1
ATOM 857 C C . LEU A 1 116 ? -9.373 7.122 14.076 1.00 98.56 116 LEU A C 1
ATOM 859 O O . LEU A 1 116 ? -8.909 7.566 13.036 1.00 98.56 116 LEU A O 1
ATOM 863 N N . TRP A 1 117 ? -10.647 6.738 14.177 1.00 98.62 117 TRP A N 1
ATOM 864 C CA . TRP A 1 117 ? -11.573 6.661 13.050 1.00 98.62 117 TRP A CA 1
ATOM 865 C C . TRP A 1 117 ? -12.497 7.880 12.927 1.00 98.62 117 TRP A C 1
ATOM 867 O O . TRP A 1 117 ? -13.357 7.898 12.049 1.00 98.62 117 TRP A O 1
ATOM 877 N N . ARG A 1 118 ? -12.346 8.907 13.779 1.00 98.25 118 ARG A N 1
ATOM 878 C CA . ARG A 1 118 ? -13.273 10.059 13.865 1.00 98.25 118 ARG A CA 1
ATOM 879 C C . ARG A 1 118 ? -13.535 10.758 12.526 1.00 98.25 118 ARG A C 1
ATOM 881 O O . ARG A 1 118 ? -14.663 11.170 12.266 1.00 98.25 118 ARG A O 1
ATOM 888 N N . ASP A 1 119 ? -12.533 10.835 11.652 1.00 97.94 119 ASP A N 1
ATOM 889 C CA . ASP A 1 119 ? -12.674 11.481 10.347 1.00 97.94 119 ASP A CA 1
ATOM 890 C C . ASP A 1 119 ? -13.513 10.639 9.379 1.00 97.94 119 ASP A C 1
ATOM 892 O O . ASP A 1 119 ? -14.246 11.197 8.557 1.00 97.94 119 ASP A O 1
ATOM 896 N N . LEU A 1 120 ? -13.499 9.309 9.516 1.00 98.31 120 LEU A N 1
ATOM 897 C CA . LEU A 1 120 ? -14.388 8.407 8.784 1.00 98.31 120 LEU A CA 1
ATOM 898 C C . LEU A 1 120 ? -15.836 8.517 9.287 1.00 98.31 120 LEU A C 1
ATOM 900 O O . LEU A 1 120 ? -16.751 8.602 8.465 1.00 98.31 120 LEU A O 1
ATOM 904 N N . LEU A 1 121 ? -16.054 8.607 10.608 1.00 98.56 121 LEU A N 1
ATOM 905 C CA . LEU A 1 121 ? -17.381 8.891 11.183 1.00 98.56 121 LEU A CA 1
ATOM 906 C C . LEU A 1 121 ? -17.935 10.221 10.650 1.00 98.56 121 LEU A C 1
ATOM 908 O O . LEU A 1 121 ? -19.049 10.285 10.132 1.00 98.56 121 LEU A O 1
ATOM 912 N N . ALA A 1 122 ? -17.135 11.286 10.710 1.00 98.19 122 ALA A N 1
ATOM 913 C CA . ALA A 1 122 ? -17.557 12.600 10.243 1.00 98.19 122 ALA A CA 1
ATOM 914 C C . ALA A 1 122 ? -17.813 12.624 8.725 1.00 98.19 122 ALA A C 1
ATOM 916 O O . ALA A 1 122 ? -18.756 13.265 8.261 1.00 98.19 122 ALA A O 1
ATOM 917 N N . SER A 1 123 ? -16.981 11.940 7.933 1.00 98.00 123 SER A N 1
ATOM 918 C CA . SER A 1 123 ? -17.101 11.933 6.469 1.00 98.00 123 SER A CA 1
ATOM 919 C C . SER A 1 123 ? -18.304 11.132 5.976 1.00 98.00 123 SER A C 1
ATOM 921 O O . SER A 1 123 ? -18.989 11.594 5.067 1.00 98.00 123 SER A O 1
ATOM 923 N N . THR A 1 124 ? -18.603 9.987 6.596 1.00 97.69 124 THR A N 1
ATOM 924 C CA . THR A 1 124 ? -19.794 9.178 6.273 1.00 97.69 124 THR A CA 1
ATOM 925 C C . THR A 1 124 ? -21.087 9.931 6.587 1.00 97.69 124 THR A C 1
ATOM 927 O O . THR A 1 124 ? -21.975 10.001 5.737 1.00 97.69 124 THR A O 1
ATOM 930 N N . LEU A 1 125 ? -21.165 10.594 7.746 1.00 97.88 125 LEU A N 1
ATOM 931 C CA . LEU A 1 125 ? -22.305 11.446 8.103 1.00 97.88 125 LEU A CA 1
ATOM 932 C C . LEU A 1 125 ? -22.459 12.642 7.157 1.00 97.88 125 LEU A C 1
ATOM 934 O O . LEU A 1 125 ? -23.569 12.940 6.717 1.00 97.88 125 LEU A O 1
ATOM 938 N N . ARG A 1 126 ? -21.353 13.307 6.786 1.00 96.94 126 ARG A N 1
ATOM 939 C CA . ARG A 1 126 ? -21.391 14.376 5.775 1.00 96.94 126 ARG A CA 1
ATOM 940 C C . ARG A 1 126 ? -21.910 13.856 4.441 1.00 96.94 126 ARG A C 1
ATOM 942 O O . ARG A 1 126 ? -22.749 14.519 3.841 1.00 96.94 126 ARG A O 1
ATOM 949 N N . GLN A 1 127 ? -21.445 12.701 3.976 1.00 95.62 127 GLN A N 1
ATOM 950 C CA . GLN A 1 127 ? -21.911 12.112 2.721 1.00 95.62 127 GLN A CA 1
ATOM 951 C C . GLN A 1 127 ? -23.416 11.811 2.762 1.00 95.62 127 GLN A C 1
ATOM 953 O O . GLN A 1 127 ? -24.124 12.177 1.823 1.00 95.62 127 GLN A O 1
ATOM 958 N N . ALA A 1 128 ? -23.911 11.233 3.861 1.00 96.25 128 ALA A N 1
ATOM 959 C CA . ALA A 1 128 ? -25.334 10.957 4.060 1.00 96.25 128 ALA A CA 1
ATOM 960 C C . ALA A 1 128 ? -26.182 12.242 4.056 1.00 96.25 128 ALA A C 1
ATOM 962 O O . ALA A 1 128 ? -27.187 12.320 3.353 1.00 96.25 128 ALA A O 1
ATOM 963 N N . ALA A 1 129 ? -25.740 13.291 4.759 1.00 95.19 129 ALA A N 1
ATOM 964 C CA . ALA A 1 129 ? -26.440 14.578 4.806 1.00 95.19 129 ALA A CA 1
ATOM 965 C C . ALA A 1 129 ? -26.540 15.277 3.433 1.00 95.19 129 ALA A C 1
ATOM 967 O O . ALA A 1 129 ? -27.436 16.091 3.220 1.00 95.19 129 ALA A O 1
ATOM 968 N N . HIS A 1 130 ? -25.646 14.951 2.493 1.00 94.44 130 HIS A N 1
ATOM 969 C CA . HIS A 1 130 ? -25.672 15.454 1.114 1.00 94.44 130 HIS A CA 1
ATOM 970 C C . HIS A 1 130 ? -26.367 14.490 0.131 1.00 94.44 130 HIS A C 1
ATOM 972 O O . HIS A 1 130 ? -26.261 14.671 -1.081 1.00 94.44 130 HIS A O 1
ATOM 978 N N . GLY A 1 131 ? -27.076 13.471 0.631 1.00 91.75 131 GLY A N 1
ATOM 979 C CA . GLY A 1 131 ? -27.842 12.523 -0.183 1.00 91.75 131 GLY A CA 1
ATOM 980 C C . GLY A 1 131 ? -27.013 11.419 -0.848 1.00 91.75 131 GLY A C 1
ATOM 981 O O . GLY A 1 131 ? -27.508 10.755 -1.756 1.00 91.75 131 GLY A O 1
ATOM 982 N N . GLY A 1 132 ? -25.757 11.223 -0.436 1.00 90.88 132 GLY A N 1
ATOM 983 C CA . GLY A 1 132 ? -24.948 10.079 -0.861 1.00 90.88 132 GLY A CA 1
ATOM 984 C C . GLY A 1 132 ? -25.267 8.797 -0.071 1.00 90.88 132 GLY A C 1
ATOM 985 O O . GLY A 1 132 ? -26.036 8.842 0.890 1.00 90.88 132 GLY A O 1
ATOM 986 N N . PRO A 1 133 ? -24.655 7.652 -0.434 1.00 92.12 133 PRO A N 1
ATOM 987 C CA . PRO A 1 133 ? -24.785 6.408 0.325 1.00 92.12 133 PRO A CA 1
ATOM 988 C C . PRO A 1 133 ? -24.429 6.593 1.806 1.00 92.12 133 PRO A C 1
ATOM 990 O O . PRO A 1 133 ? -23.340 7.071 2.132 1.00 92.12 133 PRO A O 1
ATOM 993 N N . ALA A 1 134 ? -25.343 6.204 2.695 1.00 94.50 134 ALA A N 1
ATOM 994 C CA . ALA A 1 134 ? -25.170 6.325 4.137 1.00 94.50 134 ALA A CA 1
ATOM 995 C C . ALA A 1 134 ? -24.552 5.051 4.717 1.00 94.50 134 ALA A C 1
ATOM 997 O O . ALA A 1 134 ? -25.201 4.015 4.784 1.00 94.50 134 ALA A O 1
ATOM 998 N N . TRP A 1 135 ? -23.302 5.118 5.158 1.00 97.25 135 TRP A N 1
ATOM 999 C CA . TRP A 1 135 ? -22.657 4.013 5.867 1.00 97.25 135 TRP A CA 1
ATOM 1000 C C . TRP A 1 135 ? -22.732 4.246 7.374 1.00 97.25 135 TRP A C 1
ATOM 1002 O O . TRP A 1 135 ? -22.275 5.285 7.852 1.00 97.25 135 TRP A O 1
ATOM 1012 N N . ARG A 1 136 ? -23.261 3.278 8.135 1.00 98.06 136 ARG A N 1
ATOM 1013 C CA . ARG A 1 136 ? -23.172 3.305 9.601 1.00 98.06 136 ARG A CA 1
ATOM 1014 C C . ARG A 1 136 ? -21.754 2.936 9.998 1.00 98.06 136 ARG A C 1
ATOM 1016 O O . ARG A 1 136 ? -21.297 1.842 9.710 1.00 98.06 136 ARG A O 1
ATOM 1023 N N . VAL A 1 137 ? -21.056 3.809 10.697 1.00 98.75 137 VAL A N 1
ATOM 1024 C CA . VAL A 1 137 ? -19.764 3.496 11.313 1.00 98.75 137 VAL A CA 1
ATOM 1025 C C . VAL A 1 137 ? -19.964 3.0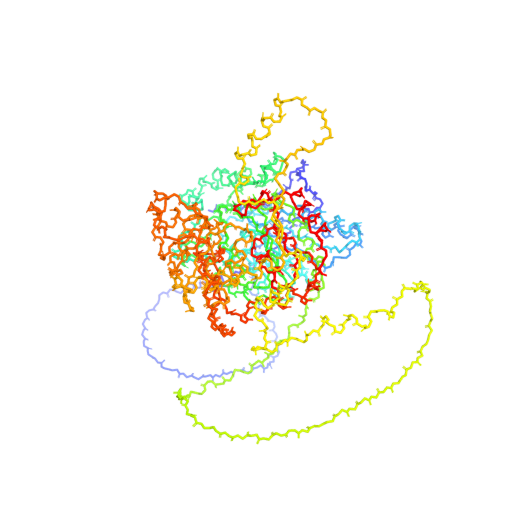71 12.761 1.00 98.75 137 VAL A C 1
ATOM 1027 O O . VAL A 1 137 ? -20.597 3.804 13.525 1.00 98.75 137 VAL A O 1
ATOM 1030 N N . VAL A 1 138 ? -19.388 1.920 13.116 1.00 98.75 138 VAL A N 1
ATOM 1031 C CA . VAL A 1 138 ? -19.224 1.421 14.487 1.00 98.75 138 VAL A CA 1
ATOM 1032 C C . VAL A 1 138 ? -17.726 1.274 14.748 1.00 98.75 138 VAL A C 1
ATOM 1034 O O . VAL A 1 138 ? -17.101 0.332 14.267 1.00 98.75 138 VAL A O 1
ATOM 1037 N N . ALA A 1 139 ? -17.134 2.206 15.490 1.00 98.81 139 ALA A N 1
ATOM 1038 C CA . ALA A 1 139 ? -15.730 2.167 15.886 1.00 98.81 139 ALA A CA 1
ATOM 1039 C C . ALA A 1 139 ? -15.604 1.748 17.351 1.00 98.81 139 ALA A C 1
ATOM 1041 O O . ALA A 1 139 ? -16.140 2.406 18.240 1.00 98.81 139 ALA A O 1
ATOM 1042 N N . VAL A 1 140 ? -14.904 0.648 17.607 1.00 98.56 140 VAL A N 1
ATOM 1043 C CA . VAL A 1 140 ? -14.884 0.013 18.932 1.00 98.56 140 VAL A CA 1
ATOM 1044 C C . VAL A 1 140 ? -13.668 0.448 19.731 1.00 98.56 140 VAL A C 1
ATOM 1046 O O . VAL A 1 140 ? -12.594 0.586 19.155 1.00 98.56 140 VAL A O 1
ATOM 1049 N N . ASP A 1 141 ? -13.797 0.601 21.045 1.00 98.56 141 ASP A N 1
ATOM 1050 C CA . ASP A 1 141 ? -12.652 0.542 21.951 1.00 98.56 141 ASP A CA 1
ATOM 1051 C C . ASP A 1 141 ? -12.493 -0.901 22.405 1.00 98.56 141 ASP A C 1
ATOM 1053 O O . ASP A 1 141 ? -13.340 -1.421 23.131 1.00 98.56 141 ASP A O 1
ATOM 1057 N N . GLN A 1 142 ? -11.413 -1.568 22.000 1.00 98.31 142 GLN A N 1
ATOM 1058 C CA . GLN A 1 142 ? -11.167 -2.937 22.452 1.00 98.31 142 GLN A CA 1
ATOM 1059 C C . GLN A 1 142 ? -11.123 -3.000 23.989 1.00 98.31 142 GLN A C 1
ATOM 1061 O O . GLN A 1 142 ? -10.618 -2.076 24.631 1.00 98.31 142 GLN A O 1
ATOM 1066 N N . LEU A 1 143 ? -11.608 -4.089 24.600 1.00 97.31 143 LEU A N 1
ATOM 1067 C CA . LEU A 1 143 ? -11.427 -4.304 26.042 1.00 97.31 143 LEU A CA 1
ATOM 1068 C C . LEU A 1 143 ? -9.943 -4.160 26.421 1.00 97.31 143 LEU A C 1
ATOM 1070 O O . LEU A 1 143 ? -9.044 -4.565 25.674 1.00 97.31 143 LEU A O 1
ATOM 1074 N N . GLU A 1 144 ? -9.695 -3.578 27.596 1.00 96.00 144 GLU A N 1
ATOM 1075 C CA . GLU A 1 144 ? -8.392 -3.081 28.070 1.00 96.00 144 GLU A CA 1
ATOM 1076 C C . GLU A 1 144 ? -7.881 -1.769 27.437 1.00 96.00 144 GLU A C 1
ATOM 1078 O O . GLU A 1 144 ? -6.901 -1.208 27.935 1.00 96.00 144 GLU A O 1
ATOM 1083 N N . MET A 1 145 ? -8.526 -1.245 26.392 1.00 97.00 145 MET A N 1
ATOM 1084 C CA . MET A 1 145 ? -8.110 -0.037 25.662 1.00 97.00 145 MET A CA 1
ATOM 1085 C C . MET A 1 145 ? -9.166 1.060 25.737 1.00 97.00 145 MET A C 1
ATOM 1087 O O . MET A 1 145 ? -10.283 0.838 26.202 1.00 97.00 145 MET A O 1
ATOM 1091 N N . GLY A 1 146 ? -8.782 2.282 25.361 1.00 96.31 146 GLY A N 1
ATOM 1092 C CA . GLY A 1 146 ? -9.712 3.406 25.281 1.00 96.31 146 GLY A CA 1
ATOM 1093 C C . GLY A 1 146 ? -10.530 3.607 26.562 1.00 96.31 146 GLY A C 1
ATOM 1094 O O . GLY A 1 146 ? -10.009 3.479 27.681 1.00 96.31 146 GLY A O 1
ATOM 1095 N N . PHE A 1 147 ? -11.813 3.892 26.403 1.00 96.25 147 PHE A N 1
ATOM 1096 C CA . PHE A 1 147 ? -12.787 4.095 27.469 1.00 96.25 147 PHE A CA 1
ATOM 1097 C C . PHE A 1 147 ? -13.519 2.809 27.886 1.00 96.25 147 PHE A C 1
ATOM 1099 O O . PHE A 1 147 ? -14.206 2.832 28.907 1.00 96.25 147 PHE A O 1
ATOM 1106 N N . SER A 1 148 ? -13.287 1.684 27.200 1.00 97.31 148 SER A N 1
ATOM 1107 C CA . SER A 1 148 ? -13.767 0.351 27.597 1.00 97.31 148 SER A CA 1
ATOM 1108 C C . SER A 1 148 ? -13.244 -0.099 28.968 1.00 97.31 148 SER A C 1
ATOM 1110 O O . SER A 1 148 ? -12.282 0.450 29.522 1.00 97.31 148 SER A O 1
ATOM 1112 N N . GLU A 1 149 ? -13.890 -1.113 29.540 1.00 95.69 149 GLU A N 1
ATOM 1113 C CA . GLU A 1 149 ? -13.500 -1.739 30.807 1.00 95.69 149 GLU A CA 1
ATOM 1114 C C . GLU A 1 149 ? -12.034 -2.227 30.800 1.00 95.69 149 GLU A C 1
ATOM 1116 O O . GLU A 1 149 ? -11.502 -2.683 29.781 1.00 95.69 149 GLU A O 1
ATOM 1121 N N . ARG A 1 150 ? -11.366 -2.132 31.959 1.00 94.00 150 ARG A N 1
ATOM 1122 C CA . ARG A 1 150 ? -10.137 -2.882 32.266 1.00 94.00 150 ARG A CA 1
ATOM 1123 C C . ARG A 1 150 ? -10.533 -4.069 33.127 1.00 94.00 150 ARG A C 1
ATOM 1125 O O . ARG A 1 150 ? -10.825 -3.900 34.303 1.00 94.00 150 ARG A O 1
ATOM 1132 N N . THR A 1 151 ? -10.546 -5.266 32.583 1.00 91.94 151 THR A N 1
ATOM 1133 C CA . THR A 1 151 ? -11.016 -6.452 33.315 1.00 91.94 151 THR A CA 1
ATOM 1134 C C . THR A 1 151 ? -9.982 -6.986 34.309 1.00 91.94 151 THR A C 1
ATOM 1136 O O . THR A 1 151 ? -10.330 -7.700 35.244 1.00 91.94 151 THR A O 1
ATOM 1139 N N . GLY A 1 152 ? -8.700 -6.650 34.109 1.00 86.31 152 GLY A N 1
ATOM 1140 C CA . GLY A 1 152 ? -7.586 -7.228 34.864 1.00 86.31 152 GLY A CA 1
ATOM 1141 C C . GLY A 1 152 ? -7.125 -8.605 34.366 1.00 86.31 152 GLY A C 1
ATOM 1142 O O . GLY A 1 152 ? -6.234 -9.193 34.984 1.00 86.31 152 GLY A O 1
ATOM 1143 N N . GLU A 1 153 ? -7.684 -9.099 33.260 1.00 88.94 153 GLU A N 1
ATOM 1144 C CA . GLU A 1 153 ? -7.365 -10.390 32.644 1.00 88.94 153 GLU A CA 1
ATOM 1145 C C . GLU A 1 153 ? -6.411 -10.243 31.449 1.00 88.94 153 GLU A C 1
ATOM 1147 O O . GLU A 1 153 ? -6.351 -9.208 30.781 1.00 88.94 153 GLU A O 1
ATOM 1152 N N . VAL A 1 154 ? -5.656 -11.306 31.160 1.00 89.19 154 VAL A N 1
ATOM 1153 C CA . VAL A 1 154 ? -4.828 -11.381 29.950 1.00 89.19 154 VAL A CA 1
ATOM 1154 C C . VAL A 1 154 ? -5.718 -11.763 28.772 1.00 89.19 154 VAL A C 1
ATOM 1156 O O . VAL A 1 154 ? -6.332 -12.825 28.776 1.00 89.19 154 VAL A O 1
ATOM 1159 N N . ARG A 1 155 ? -5.756 -10.910 27.745 1.00 93.75 155 ARG A N 1
ATOM 1160 C CA . ARG A 1 155 ? -6.498 -11.155 26.502 1.00 93.75 155 ARG A CA 1
ATOM 1161 C C . ARG A 1 155 ? -5.554 -11.505 25.364 1.00 93.75 155 ARG A C 1
ATOM 1163 O O . ARG A 1 155 ? -4.896 -10.611 24.830 1.00 93.75 155 ARG A O 1
ATOM 1170 N N . THR A 1 156 ? -5.533 -12.786 25.010 1.00 96.69 156 THR A N 1
ATOM 1171 C CA . THR A 1 156 ? -4.862 -13.308 23.812 1.00 96.69 156 THR A CA 1
ATOM 1172 C C . THR A 1 156 ? -5.601 -12.899 22.539 1.00 96.69 156 THR A C 1
ATOM 1174 O O . THR A 1 156 ? -6.782 -12.541 22.594 1.00 96.69 156 THR A O 1
ATOM 1177 N N . LEU A 1 157 ? -4.957 -13.025 21.377 1.00 97.44 157 LEU A N 1
ATOM 1178 C CA . LEU A 1 157 ? -5.564 -12.758 20.070 1.00 97.44 157 LEU A CA 1
ATOM 1179 C C . LEU A 1 157 ? -6.895 -13.498 19.897 1.00 97.44 157 LEU A C 1
ATOM 1181 O O . LEU A 1 157 ? -7.900 -12.886 19.543 1.00 97.44 157 LEU A O 1
ATOM 1185 N N . ARG A 1 158 ? -6.931 -14.792 20.236 1.00 97.25 158 ARG A N 1
ATOM 1186 C CA . ARG A 1 158 ? -8.151 -15.612 20.147 1.00 97.25 158 ARG A CA 1
ATOM 1187 C C . ARG A 1 158 ? -9.278 -15.041 20.990 1.00 97.25 158 ARG A C 1
ATOM 1189 O O . ARG A 1 158 ? -10.429 -15.006 20.558 1.00 97.25 158 ARG A O 1
ATOM 1196 N N . ARG A 1 159 ? -8.948 -14.576 22.196 1.00 97.38 159 ARG A N 1
ATOM 1197 C CA . ARG A 1 159 ? -9.926 -13.945 23.073 1.00 97.38 159 ARG A CA 1
ATOM 1198 C C . ARG A 1 159 ? -10.436 -12.631 22.492 1.00 97.38 159 ARG A C 1
ATOM 1200 O O . ARG A 1 159 ? -11.636 -12.414 22.514 1.00 97.38 159 ARG A O 1
ATOM 1207 N N . ARG A 1 160 ? -9.560 -11.806 21.910 1.00 98.12 160 ARG A N 1
ATOM 1208 C CA . ARG A 1 160 ? -9.928 -10.527 21.274 1.00 98.12 160 ARG A CA 1
ATOM 1209 C C . ARG A 1 160 ? -10.835 -10.701 20.058 1.00 98.12 160 ARG A C 1
ATOM 1211 O O . ARG A 1 160 ? -11.765 -9.921 19.886 1.00 98.12 160 ARG A O 1
ATOM 1218 N N . VAL A 1 161 ? -10.590 -11.727 19.243 1.00 98.50 161 VAL A N 1
ATOM 1219 C CA . VAL A 1 161 ? -11.465 -12.075 18.112 1.00 98.50 161 VAL A CA 1
ATOM 1220 C C . VAL A 1 161 ? -12.850 -12.483 18.617 1.00 98.50 161 VAL A C 1
ATOM 1222 O O . VAL A 1 161 ? -13.855 -11.976 18.121 1.00 98.50 161 VAL A O 1
ATOM 1225 N N . ARG A 1 162 ? -12.919 -13.334 19.653 1.00 97.81 162 ARG A N 1
ATOM 1226 C CA . ARG A 1 162 ? -14.202 -13.730 20.255 1.00 97.81 162 ARG A CA 1
ATOM 1227 C C . ARG A 1 162 ? -14.940 -12.552 20.889 1.00 97.81 162 ARG A C 1
ATOM 1229 O O . ARG A 1 162 ? -16.136 -12.415 20.676 1.00 97.81 162 ARG A O 1
ATOM 1236 N N . ASP A 1 163 ? -14.215 -11.710 21.615 1.00 98.19 163 ASP A N 1
ATOM 1237 C CA . ASP A 1 163 ? -14.706 -10.490 22.257 1.00 98.19 163 ASP A CA 1
ATOM 1238 C C . ASP A 1 163 ? -15.365 -9.542 21.238 1.00 98.19 163 ASP A C 1
ATOM 1240 O O . ASP A 1 163 ? -16.439 -9.003 21.500 1.00 98.19 163 ASP A O 1
ATOM 1244 N N . LEU A 1 164 ? -14.754 -9.372 20.058 1.00 98.69 164 LEU A N 1
ATOM 1245 C CA . LEU A 1 164 ? -15.344 -8.590 18.970 1.00 98.69 164 LEU A CA 1
ATOM 1246 C C . LEU A 1 164 ? -16.630 -9.239 18.435 1.00 98.69 164 LEU A C 1
ATOM 1248 O O . LEU A 1 164 ? -17.596 -8.524 18.193 1.00 98.69 164 LEU A O 1
ATOM 1252 N N . GLY A 1 165 ? -16.662 -10.569 18.301 1.00 98.19 165 GLY A N 1
ATOM 1253 C CA . GLY A 1 165 ? -17.871 -11.315 17.927 1.00 98.19 165 GLY A CA 1
ATOM 1254 C C . GLY A 1 165 ? -19.018 -11.131 18.926 1.00 98.19 165 GLY A C 1
ATOM 1255 O O . GLY A 1 165 ? -20.123 -10.769 18.535 1.00 98.19 165 GLY A O 1
ATOM 1256 N N . ASP A 1 166 ? -18.740 -11.279 20.226 1.00 98.19 166 ASP A N 1
ATOM 1257 C CA . ASP A 1 166 ? -19.741 -11.065 21.282 1.00 98.19 166 ASP A CA 1
ATOM 1258 C C . ASP A 1 166 ? -20.303 -9.627 21.239 1.00 98.19 166 ASP A C 1
ATOM 1260 O O . ASP A 1 166 ? -21.502 -9.415 21.429 1.00 98.19 166 ASP A O 1
ATOM 1264 N N . LEU A 1 167 ? -19.458 -8.626 20.949 1.00 98.50 167 LEU A N 1
ATOM 1265 C CA . LEU A 1 167 ? -19.906 -7.243 20.777 1.00 98.50 167 LEU A CA 1
ATOM 1266 C C . LEU A 1 167 ? -20.801 -7.081 19.542 1.00 98.50 167 LEU A C 1
ATOM 1268 O O . LEU A 1 167 ? -21.837 -6.426 19.640 1.00 98.50 167 LEU A O 1
ATOM 1272 N N . THR A 1 168 ? -20.424 -7.634 18.386 1.00 98.25 168 THR A N 1
ATOM 1273 C CA . THR A 1 168 ? -21.241 -7.508 17.167 1.00 98.25 168 THR A CA 1
ATOM 1274 C C . THR A 1 168 ? -22.588 -8.210 17.299 1.00 98.25 168 THR A C 1
ATOM 1276 O O . THR A 1 168 ? -23.587 -7.668 16.825 1.00 98.25 168 THR A O 1
ATOM 1279 N N . ASP A 1 169 ? -22.635 -9.335 18.020 1.00 97.12 169 ASP A N 1
ATOM 1280 C CA . ASP A 1 169 ? -23.875 -10.029 18.377 1.00 97.12 169 ASP A CA 1
ATOM 1281 C C . ASP A 1 169 ? -24.759 -9.134 19.264 1.00 97.12 169 ASP A C 1
ATOM 1283 O O . ASP A 1 169 ? -25.942 -8.938 18.990 1.00 97.12 169 ASP A O 1
ATOM 1287 N N . ALA A 1 170 ? -24.180 -8.521 20.304 1.00 97.38 170 ALA A N 1
ATOM 1288 C CA . ALA A 1 170 ? -24.900 -7.617 21.206 1.00 97.38 170 ALA A CA 1
ATOM 1289 C C . ALA A 1 170 ? -25.387 -6.327 20.517 1.00 97.38 170 ALA A C 1
ATOM 1291 O O . ALA A 1 170 ? -26.373 -5.723 20.943 1.00 97.38 170 ALA A O 1
ATOM 1292 N N . LEU A 1 171 ? -24.701 -5.891 19.458 1.00 96.81 171 LEU A N 1
ATOM 1293 C CA . LEU A 1 171 ? -25.105 -4.758 18.626 1.00 96.81 171 LEU A CA 1
ATOM 1294 C C . LEU A 1 171 ? -26.180 -5.113 17.589 1.00 96.81 171 LEU A C 1
ATOM 1296 O O . LEU A 1 171 ? -26.737 -4.181 17.003 1.00 96.81 171 LEU A O 1
ATOM 1300 N N . GLY A 1 172 ? -26.457 -6.404 17.366 1.00 96.12 172 GLY A N 1
ATOM 1301 C CA . GLY A 1 172 ? -27.388 -6.879 16.343 1.00 96.12 172 GLY A CA 1
ATOM 1302 C C . GLY A 1 172 ? -26.940 -6.496 14.933 1.00 96.12 172 GLY A C 1
ATOM 1303 O O . GLY A 1 172 ? -27.698 -5.873 14.194 1.00 96.12 172 GLY A O 1
ATOM 1304 N N . LEU A 1 173 ? -25.672 -6.747 14.586 1.00 95.38 173 LEU A N 1
ATOM 1305 C CA . LEU A 1 173 ? -25.198 -6.493 13.224 1.00 95.38 173 LEU A CA 1
ATOM 1306 C C . LEU A 1 173 ? -25.665 -7.609 12.281 1.00 95.38 173 LEU A C 1
ATOM 1308 O O . LEU A 1 173 ? -25.122 -8.706 12.319 1.00 95.38 173 LEU A O 1
ATOM 1312 N N . ASP A 1 174 ? -26.603 -7.293 11.388 1.00 87.62 174 ASP A N 1
ATOM 1313 C CA . ASP A 1 174 ? -27.208 -8.267 10.459 1.00 87.62 174 ASP A CA 1
ATOM 1314 C C . ASP A 1 174 ? -26.604 -8.240 9.036 1.00 87.62 174 ASP A C 1
ATOM 1316 O O . ASP A 1 174 ? -27.064 -8.935 8.131 1.00 87.62 174 ASP A O 1
ATOM 1320 N N . GLY A 1 175 ? -25.551 -7.444 8.823 1.00 87.81 175 GLY A N 1
ATOM 1321 C CA . GLY A 1 175 ? -24.922 -7.247 7.514 1.00 87.81 175 GLY A CA 1
ATOM 1322 C C . GLY A 1 175 ? -25.693 -6.304 6.573 1.00 87.81 175 GLY A C 1
ATOM 1323 O O . GLY A 1 175 ? -26.823 -5.912 6.863 1.00 87.81 175 GLY A O 1
ATOM 1324 N N . PRO A 1 176 ? -25.081 -5.881 5.450 1.00 95.88 176 PRO A N 1
ATOM 1325 C CA . PRO A 1 176 ? -23.694 -6.141 5.049 1.00 95.88 176 PRO A CA 1
ATOM 1326 C C . PRO A 1 176 ? -22.670 -5.365 5.909 1.00 95.88 176 PRO A C 1
ATOM 1328 O O . PRO A 1 176 ? -22.864 -4.181 6.206 1.00 95.88 176 PRO A O 1
ATOM 1331 N N . VAL A 1 177 ? -21.576 -6.025 6.317 1.00 98.19 177 VAL A N 1
ATOM 1332 C CA . VAL A 1 177 ? -20.497 -5.440 7.141 1.00 98.19 177 VAL A CA 1
ATOM 1333 C C . VAL A 1 177 ? -19.184 -5.346 6.365 1.00 98.19 177 VAL A C 1
ATOM 1335 O O . VAL A 1 177 ? -18.660 -6.344 5.875 1.00 98.19 177 VAL A O 1
ATOM 1338 N N . VAL A 1 178 ? -18.587 -4.156 6.350 1.00 98.69 178 VAL A N 1
ATOM 1339 C CA . VAL A 1 178 ? -17.208 -3.928 5.910 1.00 98.69 178 VAL A CA 1
ATOM 1340 C C . VAL A 1 178 ? -16.326 -3.748 7.138 1.00 98.69 178 VAL A C 1
ATOM 1342 O O . VAL A 1 178 ? -16.535 -2.829 7.930 1.00 98.69 178 VAL A O 1
ATOM 1345 N N . THR A 1 179 ? -15.319 -4.598 7.315 1.00 98.75 179 THR A N 1
ATOM 1346 C CA . THR A 1 179 ? -14.357 -4.426 8.414 1.00 98.75 179 THR A CA 1
ATOM 1347 C C . THR A 1 179 ? -13.309 -3.382 8.054 1.00 98.75 179 THR A C 1
ATOM 1349 O O . THR A 1 179 ? -12.788 -3.415 6.943 1.00 98.75 179 THR A O 1
ATOM 1352 N N . VAL A 1 180 ? -12.945 -2.509 8.993 1.00 98.88 180 VAL A N 1
ATOM 1353 C CA . VAL A 1 180 ? -11.868 -1.519 8.852 1.00 98.88 180 VAL A CA 1
ATOM 1354 C C . VAL A 1 180 ? -10.864 -1.720 9.986 1.00 98.88 180 VAL A C 1
ATOM 1356 O O . VAL A 1 180 ? -11.209 -1.531 11.149 1.00 98.88 180 VAL A O 1
ATOM 1359 N N . GLY A 1 181 ? -9.630 -2.121 9.685 1.00 98.69 181 GLY A N 1
ATOM 1360 C CA . GLY A 1 181 ? -8.665 -2.533 10.712 1.00 98.69 181 GLY A CA 1
ATOM 1361 C C . GLY A 1 181 ? -7.301 -1.856 10.603 1.00 98.69 181 GLY A C 1
ATOM 1362 O O . GLY A 1 181 ? -6.798 -1.636 9.506 1.00 98.69 181 GLY A O 1
ATOM 1363 N N . HIS A 1 182 ? -6.670 -1.557 11.741 1.00 98.50 182 HIS A N 1
ATOM 1364 C CA . HIS A 1 182 ? -5.303 -1.022 11.824 1.00 98.50 182 HIS A CA 1
ATOM 1365 C C . HIS A 1 182 ? -4.502 -1.704 12.942 1.00 98.50 182 HIS A C 1
ATOM 1367 O O . HIS A 1 182 ? -5.048 -1.940 14.019 1.00 98.50 182 HIS A O 1
ATOM 1373 N N . ASP A 1 183 ? -3.212 -1.978 12.716 1.00 97.62 183 ASP A N 1
ATOM 1374 C CA . ASP A 1 183 ? -2.304 -2.616 13.679 1.00 97.62 183 ASP A CA 1
ATOM 1375 C C . ASP A 1 183 ? -2.938 -3.919 14.215 1.00 97.62 183 ASP A C 1
ATOM 1377 O O . ASP A 1 183 ? -3.409 -4.723 13.408 1.00 97.62 183 ASP A O 1
ATOM 1381 N N . TRP A 1 184 ? -3.026 -4.151 15.522 1.00 98.25 184 TRP A N 1
ATOM 1382 C CA . TRP A 1 184 ? -3.730 -5.289 16.109 1.00 98.25 184 TRP A CA 1
ATOM 1383 C C . TRP A 1 184 ? -5.205 -5.357 15.715 1.00 98.25 184 TRP A C 1
ATOM 1385 O O . TRP A 1 184 ? -5.764 -6.443 15.590 1.00 98.25 184 TRP A O 1
ATOM 1395 N N . GLY A 1 185 ? -5.841 -4.212 15.478 1.00 98.56 185 GLY A N 1
ATOM 1396 C CA . GLY A 1 185 ? -7.208 -4.160 14.977 1.00 98.56 185 GLY A CA 1
ATOM 1397 C C . GLY A 1 185 ? -7.356 -4.756 13.583 1.00 98.56 185 GLY A C 1
ATOM 1398 O O . GLY A 1 185 ? -8.402 -5.317 13.281 1.00 98.56 185 GLY A O 1
ATOM 1399 N N . GLY A 1 186 ? -6.302 -4.729 12.761 1.00 98.44 186 GLY A N 1
ATOM 1400 C CA . GLY A 1 186 ? -6.277 -5.422 11.473 1.00 98.44 186 GLY A CA 1
ATOM 1401 C C . GLY A 1 186 ? -6.449 -6.929 11.643 1.00 98.44 186 GLY A C 1
ATOM 1402 O O . GLY A 1 186 ? -7.451 -7.477 11.193 1.00 98.44 186 GLY A O 1
ATOM 1403 N N . VAL A 1 187 ? -5.548 -7.592 12.374 1.00 98.56 187 VAL A N 1
ATOM 1404 C CA . VAL A 1 187 ? -5.642 -9.045 12.612 1.00 98.56 187 VAL A CA 1
ATOM 1405 C C . VAL A 1 187 ? -6.895 -9.448 13.400 1.00 98.56 187 VAL A C 1
ATOM 1407 O O . VAL A 1 187 ? -7.508 -10.463 13.078 1.00 98.56 187 VAL A O 1
ATOM 1410 N N . VAL A 1 188 ? -7.336 -8.645 14.377 1.00 98.81 188 VAL A N 1
ATOM 1411 C CA . VAL A 1 188 ? -8.570 -8.922 15.137 1.00 98.81 188 VAL A CA 1
ATOM 1412 C C . VAL A 1 188 ? -9.808 -8.813 14.239 1.00 98.81 188 VAL A C 1
ATOM 1414 O O . VAL A 1 188 ? -10.657 -9.703 14.262 1.00 98.81 188 VAL A O 1
ATOM 1417 N N . SER A 1 189 ? -9.899 -7.768 13.407 1.00 98.75 189 SER A N 1
ATOM 1418 C CA . SER A 1 189 ? -11.014 -7.604 12.462 1.00 98.75 189 SER A CA 1
ATOM 1419 C C . SER A 1 189 ? -11.034 -8.690 11.382 1.00 98.75 189 SER A C 1
ATOM 1421 O O . SER A 1 189 ? -12.107 -9.160 11.015 1.00 98.75 189 SER A O 1
ATOM 1423 N N . LEU A 1 190 ? -9.868 -9.163 10.929 1.00 98.75 190 LEU A N 1
ATOM 1424 C CA . LEU A 1 190 ? -9.773 -10.280 9.987 1.00 98.75 190 LEU A CA 1
ATOM 1425 C C . LEU A 1 190 ? -10.161 -11.613 10.629 1.00 98.75 190 LEU A C 1
ATOM 1427 O O . LEU A 1 190 ? -10.802 -12.429 9.974 1.00 98.75 190 LEU A O 1
ATOM 1431 N N . GLY A 1 191 ? -9.839 -11.828 11.907 1.00 98.62 191 GLY A N 1
ATOM 1432 C CA . GLY A 1 191 ? -10.349 -12.980 12.650 1.00 98.62 191 GLY A CA 1
ATOM 1433 C C . GLY A 1 191 ? -11.875 -12.981 12.715 1.00 98.62 191 GLY A C 1
ATOM 1434 O O . GLY A 1 191 ? -12.499 -13.992 12.398 1.00 98.62 191 GLY A O 1
ATOM 1435 N N . TRP A 1 192 ? -12.479 -11.824 13.006 1.00 98.69 192 TRP A N 1
ATOM 1436 C CA . TRP A 1 192 ? -13.933 -11.665 12.952 1.00 98.69 192 TRP A CA 1
ATOM 1437 C C . TRP A 1 192 ? -14.488 -11.930 11.547 1.00 98.69 192 TRP A C 1
ATOM 1439 O O . TRP A 1 192 ? -15.448 -12.683 11.410 1.00 98.69 192 TRP A O 1
ATOM 1449 N N . ALA A 1 193 ? -13.850 -11.393 10.503 1.00 98.38 193 ALA A N 1
ATOM 1450 C CA . ALA A 1 193 ? -14.255 -11.583 9.109 1.00 98.38 193 ALA A CA 1
ATOM 1451 C C . ALA A 1 193 ? -14.237 -13.063 8.680 1.00 98.38 193 ALA A C 1
ATOM 1453 O O . ALA A 1 193 ? -15.105 -13.511 7.934 1.00 98.38 193 ALA A O 1
ATOM 1454 N N . VAL A 1 194 ? -13.263 -13.839 9.167 1.00 98.06 194 VAL A N 1
ATOM 1455 C CA . VAL A 1 194 ? -13.170 -15.289 8.924 1.00 98.06 194 VAL A CA 1
ATOM 1456 C C . VAL A 1 194 ? -14.303 -16.057 9.612 1.00 98.06 194 VAL A C 1
ATOM 1458 O O . VAL A 1 194 ? -14.799 -17.038 9.044 1.00 98.06 194 VAL A O 1
ATOM 1461 N N . ASP A 1 195 ? -14.707 -15.610 10.801 1.00 97.50 195 ASP A N 1
ATOM 1462 C CA . ASP A 1 195 ? -15.748 -16.245 11.615 1.00 97.50 195 ASP A CA 1
ATOM 1463 C C . ASP A 1 195 ? -17.176 -15.857 11.178 1.00 97.50 195 ASP A C 1
ATOM 1465 O O . ASP A 1 195 ? -18.087 -16.659 11.359 1.00 97.50 195 ASP A O 1
ATOM 1469 N N . HIS A 1 196 ? -17.356 -14.697 10.532 1.00 97.38 196 HIS A N 1
ATOM 1470 C CA . HIS A 1 196 ? -18.658 -14.119 10.138 1.00 97.38 196 HIS A CA 1
ATOM 1471 C C . HIS A 1 196 ? -18.743 -13.848 8.625 1.00 97.38 196 HIS A C 1
ATOM 1473 O O . HIS A 1 196 ? -19.139 -12.772 8.172 1.00 97.38 196 HIS A O 1
ATOM 1479 N N . ARG A 1 197 ? -18.313 -14.822 7.813 1.00 95.31 197 ARG A N 1
ATOM 1480 C CA . ARG A 1 197 ? -18.258 -14.699 6.340 1.00 95.31 197 ARG A CA 1
ATOM 1481 C C . ARG A 1 197 ? -19.616 -14.451 5.680 1.00 95.31 197 ARG A C 1
ATOM 1483 O O . ARG A 1 197 ? -19.653 -13.970 4.556 1.00 95.31 197 ARG A O 1
ATOM 1490 N N . ASP A 1 198 ? -20.698 -14.813 6.351 1.00 93.19 198 ASP A N 1
ATOM 1491 C CA . ASP A 1 198 ? -22.083 -14.577 5.949 1.00 93.19 198 ASP A CA 1
ATOM 1492 C C . ASP A 1 198 ? -22.512 -13.109 6.100 1.00 93.19 198 ASP A C 1
ATOM 1494 O O . ASP A 1 198 ? -23.320 -12.631 5.308 1.00 93.19 198 ASP A O 1
ATOM 1498 N N . LEU A 1 199 ? -21.939 -12.386 7.067 1.00 95.75 199 LEU A N 1
ATOM 1499 C CA . LEU A 1 199 ? -22.202 -10.960 7.294 1.00 95.75 199 LEU A CA 1
ATOM 1500 C C . LEU A 1 199 ? -21.209 -10.052 6.555 1.00 95.75 199 LEU A C 1
ATOM 1502 O O . LEU A 1 199 ? -21.508 -8.887 6.275 1.00 95.75 199 LEU A O 1
ATOM 1506 N N . LEU A 1 200 ? -20.012 -10.568 6.273 1.00 97.00 200 LEU A N 1
ATOM 1507 C CA . LEU A 1 200 ? -18.918 -9.833 5.650 1.00 97.00 200 LEU A CA 1
ATOM 1508 C C . LEU A 1 200 ? -19.223 -9.481 4.189 1.00 97.00 200 LEU A C 1
ATOM 1510 O O . LEU A 1 200 ? -19.527 -10.346 3.373 1.00 97.00 200 LEU A O 1
ATOM 1514 N N . SER A 1 201 ? -19.023 -8.216 3.831 1.00 96.75 201 SER A N 1
ATOM 1515 C CA . SER A 1 201 ? -19.198 -7.726 2.464 1.00 96.75 201 SER A CA 1
ATOM 1516 C C . SER A 1 201 ? -18.003 -6.950 1.902 1.00 96.75 201 SER A C 1
ATOM 1518 O O . SER A 1 201 ? -17.950 -6.673 0.704 1.00 96.75 201 SER A O 1
ATOM 1520 N N . GLY A 1 202 ? -17.011 -6.632 2.736 1.00 97.56 202 GLY A N 1
ATOM 1521 C CA . GLY A 1 202 ? -15.767 -6.010 2.299 1.00 97.56 202 GLY A CA 1
ATOM 1522 C C . GLY A 1 202 ? -14.732 -5.900 3.413 1.00 97.56 202 GLY A C 1
ATOM 1523 O O . GLY A 1 202 ? -15.044 -6.032 4.596 1.00 97.56 202 GLY A O 1
ATOM 1524 N N . VAL A 1 203 ? -13.486 -5.634 3.032 1.00 98.56 203 VAL A N 1
ATOM 1525 C CA . VAL A 1 203 ? -12.362 -5.474 3.962 1.00 98.56 203 VAL A CA 1
ATOM 1526 C C . VAL A 1 203 ? -11.591 -4.201 3.629 1.00 98.56 203 VAL A C 1
ATOM 1528 O O . VAL A 1 203 ? -11.208 -3.984 2.487 1.00 98.56 203 VAL A O 1
ATOM 1531 N N . VAL A 1 204 ? -11.302 -3.374 4.626 1.00 98.81 204 VAL A N 1
ATOM 1532 C CA . VAL A 1 204 ? -10.384 -2.237 4.531 1.00 98.81 204 VAL A CA 1
ATOM 1533 C C . VAL A 1 204 ? -9.308 -2.414 5.595 1.00 98.81 204 VAL A C 1
ATOM 1535 O O . VAL A 1 204 ? -9.607 -2.557 6.779 1.00 98.81 204 VAL A O 1
ATOM 1538 N N . LEU A 1 205 ? -8.043 -2.402 5.195 1.00 98.75 205 LEU A N 1
ATOM 1539 C CA . LEU A 1 205 ? -6.917 -2.528 6.114 1.00 98.75 205 LEU A CA 1
ATOM 1540 C C . LEU A 1 205 ? -5.998 -1.328 5.978 1.00 98.75 205 LEU A C 1
ATOM 1542 O O . LEU A 1 205 ? -5.609 -0.947 4.878 1.00 98.75 205 LEU A O 1
ATOM 1546 N N . HIS A 1 206 ? -5.631 -0.762 7.118 1.00 98.56 206 HIS A N 1
ATOM 1547 C CA . HIS A 1 206 ? -4.435 0.053 7.265 1.00 98.56 206 HIS A CA 1
ATOM 1548 C C . HIS A 1 206 ? -3.244 -0.859 7.607 1.00 98.56 206 HIS A C 1
ATOM 1550 O O . HIS A 1 206 ? -3.411 -2.069 7.769 1.00 98.56 206 HIS A O 1
ATOM 1556 N N . ASN A 1 207 ? -2.049 -0.283 7.778 1.00 98.00 207 ASN A N 1
ATOM 1557 C CA . ASN A 1 207 ? -0.848 -0.984 8.248 1.00 98.00 207 ASN A CA 1
ATOM 1558 C C . ASN A 1 207 ? -1.156 -2.008 9.359 1.00 98.00 207 ASN A C 1
ATOM 1560 O O . ASN A 1 207 ? -1.622 -1.626 10.433 1.00 98.00 207 ASN A O 1
ATOM 1564 N N . THR A 1 208 ? -0.932 -3.296 9.078 1.00 97.56 208 THR A N 1
ATOM 1565 C CA . THR A 1 208 ? -1.184 -4.444 9.967 1.00 97.56 208 THR A CA 1
ATOM 1566 C C . THR A 1 208 ? -0.380 -5.667 9.499 1.00 97.56 208 THR A C 1
ATOM 1568 O O . THR A 1 208 ? 0.279 -5.621 8.461 1.00 97.56 208 THR A O 1
ATOM 1571 N N . ALA A 1 209 ? -0.433 -6.768 10.248 1.00 93.38 209 ALA A N 1
ATOM 1572 C CA . ALA A 1 209 ? 0.136 -8.055 9.867 1.00 93.38 209 ALA A CA 1
ATOM 1573 C C . ALA A 1 209 ? -0.761 -9.204 10.340 1.00 93.38 209 ALA A C 1
ATOM 1575 O O . ALA A 1 209 ? -1.238 -9.189 11.472 1.00 93.38 209 ALA A O 1
ATOM 1576 N N . VAL A 1 210 ? -0.928 -10.223 9.495 1.00 90.94 210 VAL A N 1
ATOM 1577 C CA . VAL A 1 210 ? -1.591 -11.495 9.850 1.00 90.94 210 VAL A CA 1
ATOM 1578 C C . VAL A 1 210 ? -0.634 -12.678 9.886 1.00 90.94 210 VAL A C 1
ATOM 1580 O O . VAL A 1 210 ? -1.035 -13.780 10.227 1.00 90.94 210 VAL A O 1
ATOM 1583 N N . HIS A 1 211 ? 0.634 -12.463 9.550 1.00 88.56 211 HIS A N 1
ATOM 1584 C CA . HIS A 1 211 ? 1.658 -13.491 9.581 1.00 88.56 211 HIS A CA 1
ATOM 1585 C C . HIS A 1 211 ? 3.024 -12.872 9.895 1.00 88.56 211 HIS A C 1
ATOM 1587 O O . HIS A 1 211 ? 3.325 -11.745 9.488 1.00 88.56 211 HIS A O 1
ATOM 1593 N N . HIS A 1 212 ? 3.857 -13.619 10.618 1.00 83.44 212 HIS A N 1
ATOM 1594 C CA . HIS A 1 212 ? 5.263 -13.304 10.840 1.00 83.44 212 HIS A CA 1
ATOM 1595 C C . HIS A 1 212 ? 6.089 -14.595 10.715 1.00 83.44 212 HIS A C 1
ATOM 1597 O O . HIS A 1 212 ? 5.776 -15.557 11.422 1.00 83.44 212 HIS A O 1
ATOM 1603 N N . PRO A 1 213 ? 7.121 -14.646 9.852 1.00 77.75 213 PRO A N 1
ATOM 1604 C CA . PRO A 1 213 ? 7.971 -15.827 9.728 1.00 77.75 213 PRO A CA 1
ATOM 1605 C C . PRO A 1 213 ? 8.657 -16.170 11.056 1.00 77.75 213 PRO A C 1
ATOM 1607 O O . PRO A 1 213 ? 9.214 -15.297 11.719 1.00 77.75 213 PRO A O 1
ATOM 1610 N N . ALA A 1 214 ? 8.631 -17.447 11.444 1.00 73.25 214 ALA A N 1
ATOM 1611 C CA . ALA A 1 214 ? 9.155 -17.902 12.736 1.00 73.25 214 ALA A CA 1
ATOM 1612 C C . ALA A 1 214 ? 10.685 -17.767 12.873 1.00 73.25 214 ALA A C 1
ATOM 1614 O O . ALA A 1 214 ? 11.210 -17.754 13.986 1.00 73.25 214 ALA A O 1
ATOM 1615 N N . ASP A 1 215 ? 11.405 -17.701 11.754 1.00 73.62 215 ASP A N 1
ATOM 1616 C CA . ASP A 1 215 ? 12.860 -17.572 11.678 1.00 73.62 215 ASP A CA 1
ATOM 1617 C C . ASP A 1 215 ? 13.341 -16.114 11.601 1.00 73.62 215 ASP A C 1
ATOM 1619 O O . ASP A 1 215 ? 14.545 -15.851 11.688 1.00 73.62 215 ASP A O 1
ATOM 1623 N N . GLU A 1 216 ? 12.421 -15.153 11.501 1.00 79.12 216 GLU A N 1
ATOM 1624 C CA . GLU A 1 216 ? 12.744 -13.734 11.468 1.00 79.12 216 GLU A CA 1
ATOM 1625 C C . GLU A 1 216 ? 12.518 -13.053 12.825 1.00 79.12 216 GLU A C 1
ATOM 1627 O O . GLU A 1 216 ? 11.595 -13.372 13.573 1.00 79.12 216 GLU A O 1
ATOM 1632 N N . PRO A 1 217 ? 13.359 -12.069 13.189 1.00 81.69 217 PRO A N 1
ATOM 1633 C CA . PRO A 1 217 ? 13.126 -11.309 14.398 1.00 81.69 217 PRO A CA 1
ATOM 1634 C C . PRO A 1 217 ? 12.034 -10.256 14.165 1.00 81.69 217 PRO A C 1
ATOM 1636 O O . PRO A 1 217 ? 12.176 -9.384 13.300 1.00 81.69 217 PRO A O 1
ATOM 1639 N N . ILE A 1 218 ? 11.027 -10.224 15.045 1.00 85.88 218 ILE A N 1
ATOM 1640 C CA . ILE A 1 218 ? 10.033 -9.135 15.101 1.00 85.88 218 ILE A CA 1
ATOM 1641 C C . ILE A 1 218 ? 10.718 -7.751 15.123 1.00 85.88 218 ILE A C 1
ATOM 1643 O O . ILE A 1 218 ? 11.848 -7.644 15.619 1.00 85.88 218 ILE A O 1
ATOM 1647 N N . PRO A 1 219 ? 10.082 -6.671 14.623 1.00 85.19 219 PRO A N 1
ATOM 1648 C CA . PRO A 1 219 ? 10.691 -5.343 14.505 1.00 85.19 219 PRO A CA 1
ATOM 1649 C C . PRO A 1 219 ? 11.470 -4.875 15.746 1.00 85.19 219 PRO A C 1
ATOM 1651 O O . PRO A 1 219 ? 11.042 -5.050 16.887 1.00 85.19 219 PRO A O 1
ATOM 1654 N N . ALA A 1 220 ? 12.632 -4.246 15.527 1.00 84.12 220 ALA A N 1
ATOM 1655 C CA . ALA A 1 220 ? 13.545 -3.853 16.606 1.00 84.12 220 ALA A CA 1
ATOM 1656 C C . ALA A 1 220 ? 12.903 -2.982 17.709 1.00 84.12 220 ALA A C 1
ATOM 1658 O O . ALA A 1 220 ? 13.194 -3.250 18.880 1.00 84.12 220 ALA A O 1
ATOM 1659 N N . PRO A 1 221 ? 12.014 -2.012 17.398 1.00 82.81 221 PRO A N 1
ATOM 1660 C CA . PRO A 1 221 ? 11.297 -1.259 18.428 1.00 82.81 221 PRO A CA 1
ATOM 1661 C C . PRO A 1 221 ? 10.451 -2.153 19.347 1.00 82.81 221 PRO A C 1
ATOM 1663 O O . PRO A 1 221 ? 10.469 -1.976 20.564 1.00 82.81 221 PRO A O 1
ATOM 1666 N N . LEU A 1 222 ? 9.783 -3.170 18.792 1.00 86.38 222 LEU A N 1
ATOM 1667 C CA . LEU A 1 222 ? 8.954 -4.103 19.560 1.00 86.38 222 LEU A CA 1
ATOM 1668 C C . LEU A 1 222 ? 9.801 -5.018 20.451 1.00 86.38 222 LEU A C 1
ATOM 1670 O O . LEU A 1 222 ? 9.477 -5.206 21.621 1.00 86.38 222 LEU A O 1
ATOM 1674 N N . ARG A 1 223 ? 10.949 -5.506 19.958 1.00 86.56 223 ARG A N 1
ATOM 1675 C CA . ARG A 1 223 ? 11.900 -6.267 20.797 1.00 86.56 223 ARG A CA 1
ATOM 1676 C C . ARG A 1 223 ? 12.412 -5.446 21.976 1.00 86.56 223 ARG A C 1
ATOM 1678 O O . ARG A 1 223 ? 12.621 -5.991 23.057 1.00 86.56 223 ARG A O 1
ATOM 1685 N N . ALA A 1 224 ? 12.650 -4.151 21.768 1.00 82.88 224 ALA A N 1
ATOM 1686 C CA . ALA A 1 224 ? 13.060 -3.254 22.841 1.00 82.88 224 ALA A CA 1
ATOM 1687 C C . ALA A 1 224 ? 11.939 -3.090 23.877 1.00 82.88 224 ALA A C 1
ATOM 1689 O O . ALA A 1 224 ? 12.202 -3.255 25.066 1.00 82.88 224 ALA A O 1
ATOM 1690 N N . ALA A 1 225 ? 10.698 -2.857 23.434 1.00 83.00 225 ALA A N 1
ATOM 1691 C CA . ALA A 1 225 ? 9.539 -2.749 24.319 1.00 83.00 225 ALA A CA 1
ATOM 1692 C C . ALA A 1 225 ? 9.320 -4.027 25.148 1.00 83.00 225 ALA A C 1
ATOM 1694 O O . ALA A 1 225 ? 9.183 -3.940 26.365 1.00 83.00 225 ALA A O 1
ATOM 1695 N N . LEU A 1 226 ? 9.399 -5.213 24.533 1.00 87.44 226 LEU A N 1
ATOM 1696 C CA . LEU A 1 226 ? 9.262 -6.504 25.222 1.00 87.44 226 LEU A CA 1
ATOM 1697 C C . LEU A 1 226 ? 10.292 -6.711 26.345 1.00 87.44 226 LEU A C 1
ATOM 1699 O O . LEU A 1 226 ? 9.961 -7.258 27.394 1.00 87.44 226 LEU A O 1
ATOM 1703 N N . ARG A 1 227 ? 11.533 -6.234 26.175 1.00 86.38 227 ARG A N 1
ATOM 1704 C CA . ARG A 1 227 ? 12.591 -6.346 27.203 1.00 86.38 227 ARG A CA 1
ATOM 1705 C C . ARG A 1 227 ? 12.333 -5.494 28.443 1.00 86.38 227 ARG A C 1
ATOM 1707 O O . ARG A 1 227 ? 12.822 -5.820 29.519 1.00 86.38 227 ARG A O 1
ATOM 1714 N N . VAL A 1 228 ? 11.597 -4.396 28.293 1.00 85.88 228 VAL A N 1
ATOM 1715 C CA . VAL A 1 228 ? 11.265 -3.456 29.373 1.00 85.88 228 VAL A CA 1
ATOM 1716 C C . VAL A 1 228 ? 9.756 -3.240 29.446 1.00 85.88 228 VAL A C 1
ATOM 1718 O O . VAL A 1 228 ? 9.295 -2.114 29.636 1.00 85.88 228 VAL A O 1
ATOM 1721 N N . LEU A 1 229 ? 8.981 -4.319 29.279 1.00 87.75 229 LEU A N 1
ATOM 1722 C CA . LEU A 1 229 ? 7.538 -4.270 29.041 1.00 87.75 229 LEU A CA 1
ATOM 1723 C C . LEU A 1 229 ? 6.806 -3.393 30.063 1.00 87.75 229 LEU A C 1
ATOM 1725 O O . LEU A 1 229 ? 6.261 -2.356 29.694 1.00 87.75 229 LEU A O 1
ATOM 1729 N N . GLY A 1 230 ? 6.852 -3.748 31.350 1.00 89.00 230 GLY A N 1
ATOM 1730 C CA . GLY A 1 230 ? 6.178 -2.990 32.412 1.00 89.00 230 GLY A CA 1
ATOM 1731 C C . GLY A 1 230 ? 6.586 -1.507 32.453 1.00 89.00 230 GLY A C 1
ATOM 1732 O O . GLY A 1 230 ? 5.713 -0.646 32.333 1.00 89.00 230 GLY A O 1
ATOM 1733 N N . PRO A 1 231 ? 7.890 -1.184 32.562 1.00 90.38 231 PRO A N 1
ATOM 1734 C CA . PRO A 1 231 ? 8.364 0.198 32.553 1.00 90.38 231 PRO A CA 1
ATOM 1735 C C . PRO A 1 231 ? 7.973 1.009 31.308 1.00 90.38 231 PRO A C 1
ATOM 1737 O O . PRO A 1 231 ? 7.585 2.169 31.449 1.00 90.38 231 PRO A O 1
ATOM 1740 N N . SER A 1 232 ? 8.058 0.423 30.111 1.00 89.06 232 SER A N 1
ATOM 1741 C CA . SER A 1 232 ? 7.841 1.131 28.839 1.00 89.06 232 SER A CA 1
ATOM 1742 C C . SER A 1 232 ? 6.370 1.305 28.459 1.00 89.06 232 SER A C 1
ATOM 1744 O O . SER A 1 232 ? 6.035 2.292 27.806 1.00 89.06 232 SER A O 1
ATOM 1746 N N . THR A 1 233 ? 5.499 0.380 28.869 1.00 92.56 233 THR A N 1
ATOM 1747 C CA . THR A 1 233 ? 4.084 0.363 28.459 1.00 92.56 233 THR A CA 1
ATOM 1748 C C . THR A 1 233 ? 3.116 0.765 29.569 1.00 92.56 233 THR A C 1
ATOM 1750 O O . THR A 1 233 ? 2.094 1.375 29.271 1.00 92.56 233 THR A O 1
ATOM 1753 N N . VAL A 1 234 ? 3.421 0.454 30.837 1.00 92.75 234 VAL A N 1
ATOM 1754 C CA . VAL A 1 234 ? 2.489 0.626 31.966 1.00 92.75 234 VAL A CA 1
ATOM 1755 C C . VAL A 1 234 ? 2.960 1.724 32.916 1.00 92.75 234 VAL A C 1
ATOM 1757 O O . VAL A 1 234 ? 2.269 2.730 33.105 1.00 92.75 234 VAL A O 1
ATOM 1760 N N . THR A 1 235 ? 4.144 1.557 33.517 1.00 93.44 235 THR A N 1
ATOM 1761 C CA . THR A 1 235 ? 4.648 2.474 34.554 1.00 93.44 235 THR A CA 1
ATOM 1762 C C . THR A 1 235 ? 4.825 3.886 34.002 1.00 93.44 235 THR A C 1
ATOM 1764 O O . THR A 1 235 ? 4.456 4.856 34.660 1.00 93.44 235 THR A O 1
ATOM 1767 N N . THR A 1 236 ? 5.320 4.002 32.769 1.00 93.81 236 THR A N 1
ATOM 1768 C CA . THR A 1 236 ? 5.472 5.273 32.050 1.00 93.81 236 THR A CA 1
ATOM 1769 C C . THR A 1 236 ? 4.594 5.292 30.795 1.00 93.81 236 THR A C 1
ATOM 1771 O O . THR A 1 236 ? 4.228 4.227 30.299 1.00 93.81 236 THR A O 1
ATOM 1774 N N . PRO A 1 237 ? 4.266 6.475 30.243 1.00 94.31 237 PRO A N 1
ATOM 1775 C CA . PRO A 1 237 ? 3.559 6.577 28.968 1.00 94.31 237 PRO A CA 1
ATOM 1776 C C . PRO A 1 237 ? 4.492 6.413 27.750 1.00 94.31 237 PRO A C 1
ATOM 1778 O O . PRO A 1 237 ? 4.105 6.771 26.644 1.00 94.31 237 PRO A O 1
ATOM 1781 N N . ALA A 1 238 ? 5.724 5.913 27.912 1.00 94.69 238 ALA A N 1
ATOM 1782 C CA . ALA A 1 238 ? 6.748 5.970 26.866 1.00 94.69 238 ALA A CA 1
ATOM 1783 C C . ALA A 1 238 ? 6.320 5.308 25.544 1.00 94.69 238 ALA A C 1
ATOM 1785 O O . ALA A 1 238 ? 6.557 5.881 24.482 1.00 94.69 238 ALA A O 1
ATOM 1786 N N . PHE A 1 239 ? 5.668 4.142 25.592 1.00 95.44 239 PHE A N 1
ATOM 1787 C CA . PHE A 1 239 ? 5.166 3.463 24.392 1.00 95.44 239 PHE A CA 1
ATOM 1788 C C . PHE A 1 239 ? 4.080 4.279 23.672 1.00 95.44 239 PHE A C 1
ATOM 1790 O O . PHE A 1 239 ? 4.125 4.424 22.450 1.00 95.44 239 PHE A O 1
ATOM 1797 N N . LEU A 1 240 ? 3.150 4.869 24.433 1.00 96.75 240 LEU A N 1
ATOM 1798 C CA . LEU A 1 240 ? 2.121 5.771 23.912 1.00 96.75 240 LEU A CA 1
ATOM 1799 C C . LEU A 1 240 ? 2.752 6.986 23.229 1.00 96.75 240 LEU A C 1
ATOM 1801 O O . LEU A 1 240 ? 2.518 7.211 22.047 1.00 96.75 240 LEU A O 1
ATOM 1805 N N . GLU A 1 241 ? 3.616 7.712 23.934 1.00 97.00 241 GLU A N 1
ATOM 1806 C CA . GLU A 1 241 ? 4.275 8.909 23.401 1.00 97.00 241 GLU A CA 1
ATOM 1807 C C . GLU A 1 241 ? 5.137 8.613 22.171 1.00 97.00 241 GLU A C 1
ATOM 1809 O O . GLU A 1 241 ? 5.133 9.379 21.210 1.00 97.00 241 GLU A O 1
ATOM 1814 N N . THR A 1 242 ? 5.845 7.482 22.174 1.00 95.06 242 THR A N 1
ATOM 1815 C CA . THR A 1 242 ? 6.666 7.060 21.033 1.00 95.06 242 THR A CA 1
ATOM 1816 C C . THR A 1 242 ? 5.799 6.772 19.815 1.00 95.06 242 THR A C 1
ATOM 1818 O O . THR A 1 242 ? 6.154 7.190 18.718 1.00 95.06 242 THR A O 1
ATOM 1821 N N . THR A 1 243 ? 4.658 6.102 20.001 1.00 95.69 243 THR A N 1
ATOM 1822 C CA . THR A 1 243 ? 3.748 5.782 18.894 1.00 95.69 243 THR A CA 1
ATOM 1823 C C . THR A 1 243 ? 3.110 7.047 18.322 1.00 95.69 243 THR A C 1
ATOM 1825 O O . THR A 1 243 ? 3.125 7.239 17.110 1.00 95.69 243 THR A O 1
ATOM 1828 N N . LEU A 1 244 ? 2.641 7.965 19.176 1.00 97.12 244 LEU A N 1
ATOM 1829 C CA . LEU A 1 244 ? 2.076 9.250 18.738 1.00 97.12 244 LEU A CA 1
ATOM 1830 C C . LEU A 1 244 ? 3.103 10.137 18.016 1.00 97.12 244 LEU A C 1
ATOM 1832 O O . LEU A 1 244 ? 2.744 10.895 17.118 1.00 97.12 244 LEU A O 1
ATOM 1836 N N . ALA A 1 245 ? 4.387 10.020 18.362 1.00 96.31 245 ALA A N 1
ATOM 1837 C CA . ALA A 1 245 ? 5.471 10.728 17.685 1.00 96.31 245 ALA A CA 1
ATOM 1838 C C . ALA A 1 245 ? 5.817 10.165 16.291 1.00 96.31 245 ALA A C 1
ATOM 1840 O O . ALA A 1 245 ? 6.615 10.781 15.580 1.00 96.31 245 ALA A O 1
ATOM 1841 N N . LEU A 1 246 ? 5.254 9.015 15.890 1.00 94.38 246 LEU A N 1
ATOM 1842 C CA . LEU A 1 246 ? 5.463 8.462 14.549 1.00 94.38 246 LEU A CA 1
ATOM 1843 C C . LEU A 1 246 ? 4.697 9.224 13.466 1.00 94.38 246 LEU A C 1
ATOM 1845 O O . LEU A 1 246 ? 5.168 9.200 12.329 1.00 94.38 246 LEU A O 1
ATOM 1849 N N . ALA A 1 247 ? 3.593 9.895 13.820 1.00 94.31 247 ALA A N 1
ATOM 1850 C CA . ALA A 1 247 ? 2.731 10.630 12.894 1.00 94.31 247 ALA A CA 1
ATOM 1851 C C . ALA A 1 247 ? 3.498 11.666 12.057 1.00 94.31 247 ALA A C 1
ATOM 1853 O O . ALA A 1 247 ? 4.450 12.318 12.516 1.00 94.31 247 ALA A O 1
ATOM 1854 N N . ARG A 1 248 ? 3.083 11.813 10.800 1.00 90.44 248 ARG A N 1
ATOM 1855 C CA . ARG A 1 248 ? 3.667 12.709 9.802 1.00 90.44 248 ARG A CA 1
ATOM 1856 C C . ARG A 1 248 ? 2.553 13.359 8.972 1.00 90.44 248 ARG A C 1
ATOM 1858 O O . ARG A 1 248 ? 2.051 12.719 8.054 1.00 90.44 248 ARG A O 1
ATOM 1865 N N . PRO A 1 249 ? 2.276 14.661 9.171 1.00 92.56 249 PRO A N 1
ATOM 1866 C CA . PRO A 1 249 ? 2.973 15.607 10.055 1.00 92.56 249 PRO A CA 1
ATOM 1867 C C . PRO A 1 249 ? 2.772 15.311 11.558 1.00 92.56 249 PRO A C 1
ATOM 1869 O O . PRO A 1 249 ? 1.916 14.511 11.915 1.00 92.56 249 PRO A O 1
ATOM 1872 N N . PRO A 1 250 ? 3.556 15.941 12.459 1.00 94.69 250 PRO A N 1
ATOM 1873 C CA . PRO A 1 250 ? 3.334 15.806 13.897 1.00 94.69 250 PRO A CA 1
ATOM 1874 C C . PRO A 1 250 ? 1.897 16.172 14.289 1.00 94.69 250 PRO A C 1
ATOM 1876 O O . PRO A 1 250 ? 1.376 17.187 13.824 1.00 94.69 250 PRO A O 1
ATOM 1879 N N . LEU A 1 251 ? 1.299 15.380 15.184 1.00 96.69 251 LEU A N 1
ATOM 1880 C CA . LEU A 1 251 ? -0.060 15.610 15.682 1.00 96.69 251 LEU A CA 1
ATOM 1881 C C . LEU A 1 251 ? -0.191 16.981 16.352 1.00 96.69 251 LEU A C 1
ATOM 1883 O O . LEU A 1 251 ? 0.728 17.443 17.042 1.00 96.69 251 LEU A O 1
ATOM 1887 N N . SER A 1 252 ? -1.370 17.592 16.219 1.00 96.81 252 SER A N 1
ATOM 1888 C CA . SER A 1 252 ? -1.699 18.778 17.008 1.00 96.81 252 SER A CA 1
ATOM 1889 C C . SER A 1 252 ? -1.727 18.432 18.507 1.00 96.81 252 SER A C 1
ATOM 1891 O O . SER A 1 252 ? -1.962 17.272 18.875 1.00 96.81 252 SER A O 1
ATOM 1893 N N . PRO A 1 253 ? -1.492 19.410 19.402 1.00 96.56 253 PRO A N 1
ATOM 1894 C CA . PRO A 1 253 ? -1.586 19.186 20.842 1.00 96.56 253 PRO A CA 1
ATOM 1895 C C . PRO A 1 253 ? -2.923 18.567 21.266 1.00 96.56 253 PRO A C 1
ATOM 1897 O O . PRO A 1 253 ? -2.927 17.628 22.055 1.00 96.56 253 PRO A O 1
ATOM 1900 N N . GLU A 1 254 ? -4.030 19.030 20.689 1.00 96.38 254 GLU A N 1
ATOM 1901 C CA . GLU A 1 254 ? -5.387 18.601 21.029 1.00 96.38 254 GLU A CA 1
ATOM 1902 C C . GLU A 1 254 ? -5.653 17.150 20.608 1.00 96.38 254 GLU A C 1
ATOM 1904 O O . GLU A 1 254 ? -6.210 16.374 21.383 1.00 96.38 254 GLU A O 1
ATOM 1909 N N . VAL A 1 255 ? -5.208 16.758 19.407 1.00 97.12 255 VAL A N 1
ATOM 1910 C CA . VAL A 1 255 ? -5.314 15.372 18.915 1.00 97.12 255 VAL A CA 1
ATOM 1911 C C . VAL A 1 255 ? -4.453 14.438 19.763 1.00 97.12 255 VAL A C 1
ATOM 1913 O O . VAL A 1 255 ? -4.887 13.359 20.172 1.00 97.12 255 VAL A O 1
ATOM 1916 N N . ARG A 1 256 ? -3.230 14.865 20.096 1.00 96.81 256 ARG A N 1
ATOM 1917 C CA . ARG A 1 256 ? -2.339 14.094 20.968 1.00 96.81 256 ARG A CA 1
ATOM 1918 C C . ARG A 1 256 ? -2.944 13.901 22.361 1.00 96.81 256 ARG A C 1
ATOM 1920 O O . ARG A 1 256 ? -2.864 12.804 22.911 1.00 96.81 256 ARG A O 1
ATOM 1927 N N . ASP A 1 257 ? -3.563 14.934 22.923 1.00 95.75 257 ASP A N 1
ATOM 1928 C CA . ASP A 1 257 ? -4.221 14.855 24.229 1.00 95.75 257 ASP A CA 1
ATOM 1929 C C . ASP A 1 257 ? -5.478 13.970 24.192 1.00 95.75 257 ASP A C 1
ATOM 1931 O O . ASP A 1 257 ? -5.721 13.224 25.143 1.00 95.75 257 ASP A O 1
ATOM 1935 N N . ALA A 1 258 ? -6.205 13.932 23.071 1.00 96.50 258 ALA A N 1
ATOM 1936 C CA . ALA A 1 258 ? -7.311 12.997 22.873 1.00 96.50 258 ALA A CA 1
ATOM 1937 C C . ALA A 1 258 ? -6.856 11.526 22.862 1.00 96.50 258 ALA A C 1
ATOM 1939 O O . ALA A 1 258 ? -7.490 10.679 23.495 1.00 96.50 258 ALA A O 1
ATOM 1940 N N . PHE A 1 259 ? -5.721 11.204 22.232 1.00 97.56 259 PHE A N 1
ATOM 1941 C CA . PHE A 1 259 ? -5.142 9.858 22.331 1.00 97.56 259 PHE A CA 1
ATOM 1942 C C . PHE A 1 259 ? -4.657 9.514 23.746 1.00 97.56 259 PHE A C 1
ATOM 1944 O O . PHE A 1 259 ? -4.724 8.353 24.147 1.00 97.56 259 PHE A O 1
ATOM 1951 N N . ARG A 1 260 ? -4.201 10.502 24.527 1.00 96.38 260 ARG A N 1
ATOM 1952 C CA . ARG A 1 260 ? -3.746 10.306 25.916 1.00 96.38 260 ARG A CA 1
ATOM 1953 C C . ARG A 1 260 ? -4.875 10.139 26.923 1.00 96.38 260 ARG A C 1
ATOM 1955 O O . ARG A 1 260 ? -4.662 9.480 27.941 1.00 96.38 260 ARG A O 1
ATOM 1962 N N . ALA A 1 261 ? -6.041 10.726 26.665 1.00 95.19 261 ALA A N 1
ATOM 1963 C CA . ALA A 1 261 ? -7.153 10.808 27.610 1.00 95.19 261 ALA A CA 1
ATOM 1964 C C . ALA A 1 261 ? -7.499 9.475 28.318 1.00 95.19 261 ALA A C 1
ATOM 1966 O O . ALA A 1 261 ? -7.536 9.465 29.551 1.00 95.19 261 ALA A O 1
ATOM 1967 N N . PRO A 1 262 ? -7.666 8.332 27.620 1.00 94.81 262 PRO A N 1
ATOM 1968 C CA . PRO A 1 262 ? -7.991 7.064 28.282 1.00 94.81 262 PRO A CA 1
ATOM 1969 C C . PRO A 1 262 ? -6.836 6.438 29.082 1.00 94.81 262 PRO A C 1
ATOM 1971 O O . PRO A 1 262 ? -7.064 5.469 29.811 1.00 94.81 262 PRO A O 1
ATOM 1974 N N . TYR A 1 263 ? -5.615 6.968 28.958 1.00 95.25 263 TYR A N 1
ATOM 1975 C CA . TYR A 1 263 ? -4.358 6.383 29.438 1.00 95.25 263 TYR A CA 1
ATOM 1976 C C . TYR A 1 263 ? -3.602 7.276 30.435 1.00 95.25 263 TYR A C 1
ATOM 1978 O O . TYR A 1 263 ? -2.401 7.084 30.646 1.00 95.25 263 TYR A O 1
ATOM 1986 N N . ALA A 1 264 ? -4.278 8.248 31.056 1.00 89.75 264 ALA A N 1
ATOM 1987 C CA . ALA A 1 264 ? -3.654 9.237 31.939 1.00 89.75 264 ALA A CA 1
ATOM 1988 C C . ALA A 1 264 ? -2.880 8.607 33.118 1.00 89.75 264 ALA A C 1
ATOM 1990 O O . ALA A 1 264 ? -1.790 9.060 33.480 1.00 89.75 264 ALA A O 1
ATOM 1991 N N . THR A 1 265 ? -3.386 7.513 33.685 1.00 91.50 265 THR A N 1
ATOM 1992 C CA . THR A 1 265 ? -2.807 6.840 34.856 1.00 91.50 265 THR A CA 1
ATOM 1993 C C . THR A 1 265 ? -2.232 5.462 34.512 1.00 91.50 265 THR A C 1
ATOM 1995 O O . THR A 1 265 ? -2.557 4.862 33.487 1.00 91.50 265 THR A O 1
ATOM 1998 N N . ALA A 1 266 ? -1.324 4.950 35.350 1.00 91.44 266 ALA A N 1
ATOM 1999 C CA . ALA A 1 266 ? -0.627 3.686 35.087 1.00 91.44 266 ALA A CA 1
ATOM 2000 C C . ALA A 1 266 ? -1.566 2.467 35.092 1.00 91.44 266 ALA A C 1
ATOM 2002 O O . ALA A 1 266 ? -1.410 1.567 34.271 1.00 91.44 266 ALA A O 1
ATOM 2003 N N . ASP A 1 267 ? -2.573 2.456 35.963 1.00 89.62 267 ASP A N 1
ATOM 2004 C CA . ASP A 1 267 ? -3.619 1.429 36.026 1.00 89.62 267 ASP A CA 1
ATOM 2005 C C . ASP A 1 267 ? -4.472 1.375 34.748 1.00 89.62 267 ASP A C 1
ATOM 2007 O O . ASP A 1 267 ? -4.950 0.307 34.371 1.00 89.62 267 ASP A O 1
ATOM 2011 N N . ARG A 1 268 ? -4.574 2.485 34.006 1.00 92.62 268 ARG A N 1
ATOM 2012 C CA . ARG A 1 268 ? -5.280 2.542 32.718 1.00 92.62 268 ARG A CA 1
ATOM 2013 C C . ARG A 1 268 ? -4.443 2.090 31.521 1.00 92.62 268 ARG A C 1
ATOM 2015 O O . ARG A 1 268 ? -5.015 1.849 30.457 1.00 92.62 268 ARG A O 1
ATOM 2022 N N . ARG A 1 269 ? -3.122 1.940 31.682 1.00 94.75 269 ARG A N 1
ATOM 2023 C CA . ARG A 1 269 ? -2.173 1.534 30.625 1.00 94.75 269 ARG A CA 1
ATOM 2024 C C . ARG A 1 269 ? -1.886 0.030 30.577 1.00 94.75 269 ARG A C 1
ATOM 2026 O O . ARG A 1 269 ? -1.092 -0.414 29.753 1.00 94.75 269 ARG A O 1
ATOM 2033 N N . GLY A 1 270 ? -2.548 -0.770 31.418 1.00 93.38 270 GLY A N 1
ATOM 2034 C CA . GLY A 1 270 ? -2.398 -2.230 31.428 1.00 93.38 270 GLY A CA 1
ATOM 2035 C C . GLY A 1 270 ? -2.642 -2.882 30.061 1.00 93.38 270 GLY A C 1
ATOM 2036 O O . GLY A 1 270 ? -1.865 -3.750 29.667 1.00 93.38 270 GLY A O 1
ATOM 2037 N N . GLY A 1 271 ? -3.644 -2.409 29.310 1.00 94.12 271 GLY A N 1
ATOM 2038 C CA . GLY A 1 271 ? -3.948 -2.898 27.963 1.00 94.12 271 GLY A CA 1
ATOM 2039 C C . GLY A 1 271 ? -2.816 -2.696 26.963 1.00 94.12 271 GLY A C 1
ATOM 2040 O O . GLY A 1 271 ? -2.490 -3.634 26.241 1.00 94.12 271 GLY A O 1
ATOM 2041 N N . ILE A 1 272 ? -2.138 -1.541 26.996 1.00 96.44 272 ILE A N 1
ATOM 2042 C CA . ILE A 1 272 ? -0.977 -1.261 26.134 1.00 96.44 272 ILE A CA 1
ATOM 2043 C C . ILE A 1 272 ? 0.093 -2.336 26.330 1.00 96.44 272 ILE A C 1
ATOM 2045 O O . ILE A 1 272 ? 0.611 -2.900 25.366 1.00 96.44 272 ILE A O 1
ATOM 2049 N N . GLY A 1 273 ? 0.393 -2.650 27.593 1.00 94.88 273 GLY A N 1
ATOM 2050 C CA . GLY A 1 273 ? 1.326 -3.716 27.940 1.00 94.88 273 GLY A CA 1
ATOM 2051 C C . GLY A 1 273 ? 0.825 -5.099 27.534 1.00 94.88 273 GLY A C 1
ATOM 2052 O O . GLY A 1 273 ? 1.615 -5.902 27.051 1.00 94.88 273 GLY A O 1
ATOM 2053 N N . GLY A 1 274 ? -0.476 -5.363 27.673 1.00 95.44 274 GLY A N 1
ATOM 2054 C CA . GLY A 1 274 ? -1.103 -6.618 27.258 1.00 95.44 274 GLY A CA 1
ATOM 2055 C C . GLY A 1 274 ? -0.970 -6.890 25.758 1.00 95.44 274 GLY A C 1
ATOM 2056 O O . GLY A 1 274 ? -0.580 -7.986 25.383 1.00 95.44 274 GLY A O 1
ATOM 2057 N N . PHE A 1 275 ? -1.213 -5.892 24.904 1.00 95.88 275 PHE A N 1
ATOM 2058 C CA . PHE A 1 275 ? -1.024 -6.029 23.454 1.00 95.88 275 PHE A CA 1
ATOM 2059 C C . PHE A 1 275 ? 0.438 -6.246 23.061 1.00 95.88 275 PHE A C 1
ATOM 2061 O O . PHE A 1 275 ? 0.718 -7.037 22.168 1.00 95.88 275 PHE A O 1
ATOM 2068 N N . VAL A 1 276 ? 1.388 -5.572 23.722 1.00 94.00 276 VAL A N 1
ATOM 2069 C CA . VAL A 1 276 ? 2.817 -5.822 23.464 1.00 94.00 276 VAL A CA 1
ATOM 2070 C C . VAL A 1 276 ? 3.219 -7.220 23.941 1.00 94.00 276 VAL A C 1
ATOM 2072 O O . VAL A 1 276 ? 3.975 -7.893 23.250 1.00 94.00 276 VAL A O 1
ATOM 2075 N N . ALA A 1 277 ? 2.712 -7.671 25.091 1.00 93.38 277 ALA A N 1
ATOM 2076 C CA . ALA A 1 277 ? 2.991 -9.001 25.631 1.00 93.38 277 ALA A CA 1
ATOM 2077 C C . ALA A 1 277 ? 2.451 -10.134 24.752 1.00 93.38 277 ALA A C 1
ATOM 2079 O O . ALA A 1 277 ? 3.029 -11.213 24.759 1.00 93.38 277 ALA A O 1
ATOM 2080 N N . ASP A 1 278 ? 1.363 -9.884 24.021 1.00 94.81 278 ASP A N 1
ATOM 2081 C CA . ASP A 1 278 ? 0.675 -10.884 23.205 1.00 94.81 278 ASP A CA 1
ATOM 2082 C C . ASP A 1 278 ? 1.260 -11.041 21.788 1.00 94.81 278 ASP A C 1
ATOM 2084 O O . ASP A 1 278 ? 0.759 -11.837 20.997 1.00 94.81 278 ASP A O 1
ATOM 2088 N N . ILE A 1 279 ? 2.327 -10.305 21.445 1.00 92.00 279 ILE A N 1
ATOM 2089 C CA . ILE A 1 279 ? 3.006 -10.433 20.147 1.00 92.00 279 ILE A CA 1
ATOM 2090 C C . ILE A 1 279 ? 3.583 -11.856 20.018 1.00 92.00 279 ILE A C 1
ATOM 2092 O O . ILE A 1 279 ? 4.496 -12.203 20.776 1.00 92.00 279 ILE A O 1
ATOM 2096 N N . PRO A 1 280 ? 3.136 -12.665 19.035 1.00 89.38 280 PRO A N 1
ATOM 2097 C CA . PRO A 1 280 ? 3.585 -14.043 18.870 1.00 89.38 280 PRO A CA 1
ATOM 2098 C C . PRO A 1 280 ? 4.989 -14.091 18.260 1.00 89.38 280 PRO A C 1
ATOM 2100 O O . PRO A 1 280 ? 5.179 -14.268 17.062 1.00 89.38 280 PRO A O 1
ATOM 2103 N N . ALA A 1 281 ? 5.998 -13.897 19.108 1.00 81.88 281 ALA A N 1
ATOM 2104 C CA . ALA A 1 281 ? 7.404 -13.889 18.712 1.00 81.88 281 ALA A CA 1
ATOM 2105 C C . ALA A 1 281 ? 8.022 -15.296 18.585 1.00 81.88 281 ALA A C 1
ATOM 2107 O O . ALA A 1 281 ? 9.183 -15.412 18.196 1.00 81.88 281 ALA A O 1
ATOM 2108 N N . SER A 1 282 ? 7.289 -16.352 18.952 1.00 81.56 282 SER A N 1
ATOM 2109 C CA . SER A 1 282 ? 7.726 -17.748 18.850 1.00 81.56 282 SER A CA 1
ATOM 2110 C C . SER A 1 282 ? 6.564 -18.677 18.478 1.00 81.56 282 SER A C 1
ATOM 2112 O O . SER A 1 282 ? 5.422 -18.381 18.837 1.00 81.56 282 SER A O 1
ATOM 2114 N N . PRO A 1 283 ? 6.826 -19.838 17.850 1.00 79.75 283 PRO A N 1
ATOM 2115 C CA . PRO A 1 283 ? 5.781 -20.806 17.499 1.00 79.75 283 PRO A CA 1
ATOM 2116 C C . PRO A 1 283 ? 4.935 -21.277 18.692 1.00 79.75 283 PRO A C 1
ATOM 2118 O O . PRO A 1 283 ? 3.724 -21.401 18.564 1.00 79.75 283 PRO A O 1
ATOM 2121 N N . ASP A 1 284 ? 5.543 -21.436 19.872 1.00 86.31 284 ASP A N 1
ATOM 2122 C CA . ASP A 1 284 ? 4.847 -21.892 21.090 1.00 86.31 284 ASP A CA 1
ATOM 2123 C C . ASP A 1 284 ? 4.038 -20.790 21.804 1.00 86.31 284 ASP A C 1
ATOM 2125 O O . ASP A 1 284 ? 3.477 -21.015 22.878 1.00 86.31 284 ASP A O 1
ATOM 2129 N N . HIS A 1 285 ? 4.005 -19.567 21.261 1.00 91.62 285 HIS A N 1
ATOM 2130 C CA . HIS A 1 285 ? 3.265 -18.472 21.881 1.00 91.62 285 HIS A CA 1
ATOM 2131 C C . HIS A 1 285 ? 1.743 -18.748 21.833 1.00 91.62 285 HIS A C 1
ATOM 2133 O O . HIS A 1 285 ? 1.240 -19.175 20.792 1.00 91.62 285 HIS A O 1
ATOM 2139 N N . PRO A 1 286 ? 0.965 -18.465 22.903 1.00 92.31 286 PRO A N 1
ATOM 2140 C CA . PRO A 1 286 ? -0.467 -18.802 22.967 1.00 92.31 286 PRO A CA 1
ATOM 2141 C C . PRO A 1 286 ? -1.324 -18.252 21.817 1.00 92.31 286 PRO A C 1
ATOM 2143 O O . PRO A 1 286 ? -2.333 -18.852 21.450 1.00 92.31 286 PRO A O 1
ATOM 2146 N N . SER A 1 287 ? -0.918 -17.118 21.245 1.00 94.94 287 SER A N 1
ATOM 2147 C CA . SER A 1 287 ? -1.601 -16.468 20.118 1.00 94.94 287 SER A CA 1
ATOM 2148 C C . SER A 1 287 ? -1.119 -16.928 18.733 1.00 94.94 287 SER A C 1
ATOM 2150 O O . SER A 1 287 ? -1.732 -16.542 17.743 1.00 94.94 287 SER A O 1
ATOM 2152 N N . SER A 1 288 ? -0.078 -17.765 18.632 1.00 92.56 288 SER A N 1
ATOM 2153 C CA . SER A 1 288 ? 0.468 -18.221 17.340 1.00 92.56 288 SER A CA 1
ATOM 2154 C C . SER A 1 288 ? -0.520 -19.084 16.559 1.00 92.56 288 SER A C 1
ATOM 2156 O O . SER A 1 288 ? -0.781 -18.809 15.394 1.00 92.56 288 SER A O 1
ATOM 2158 N N . ALA A 1 289 ? -1.154 -20.063 17.214 1.00 93.06 289 ALA A N 1
ATOM 2159 C CA . ALA A 1 289 ? -2.133 -20.934 16.556 1.00 93.06 289 ALA A CA 1
ATOM 2160 C C . ALA A 1 289 ? -3.349 -20.156 16.022 1.00 93.06 289 ALA A C 1
ATOM 2162 O O . ALA A 1 289 ? -3.905 -20.487 14.976 1.00 93.06 289 ALA A O 1
ATOM 2163 N N . GLU A 1 290 ? -3.760 -19.109 16.740 1.00 95.94 290 GLU A N 1
ATOM 2164 C CA . GLU A 1 290 ? -4.837 -18.236 16.285 1.00 95.94 290 GLU A CA 1
ATOM 2165 C C . GLU A 1 290 ? -4.390 -17.343 15.127 1.00 95.94 290 GLU A C 1
ATOM 2167 O O . GLU A 1 290 ? -5.138 -17.184 14.165 1.00 95.94 290 GLU A O 1
ATOM 2172 N N . LEU A 1 291 ? -3.171 -16.797 15.185 1.00 96.06 291 LEU A N 1
ATOM 2173 C CA . LEU A 1 291 ? -2.606 -16.015 14.090 1.00 96.06 291 LEU A CA 1
ATOM 2174 C C . LEU A 1 291 ? -2.581 -16.839 12.795 1.00 96.06 291 LEU A C 1
ATOM 2176 O O . LEU A 1 291 ? -3.072 -16.370 11.773 1.00 96.06 291 LEU A O 1
ATOM 2180 N N . ASP A 1 292 ? -2.112 -18.088 12.859 1.00 94.50 292 ASP A N 1
ATOM 2181 C CA . ASP A 1 292 ? -2.080 -19.002 11.712 1.00 94.50 292 ASP A CA 1
ATOM 2182 C C . ASP A 1 292 ? -3.489 -19.316 11.184 1.00 94.50 292 ASP A C 1
ATOM 2184 O O . ASP A 1 292 ? -3.725 -19.316 9.972 1.00 94.50 292 ASP A O 1
ATOM 2188 N N . ARG A 1 293 ? -4.462 -19.526 12.085 1.00 96.56 293 ARG A N 1
ATOM 2189 C CA . ARG A 1 293 ? -5.874 -19.736 11.721 1.00 96.56 293 ARG A CA 1
ATOM 2190 C C . ARG A 1 293 ? -6.427 -18.548 10.939 1.00 96.56 293 ARG A C 1
ATOM 2192 O O . ARG A 1 293 ? -7.078 -18.753 9.911 1.00 96.56 293 ARG A O 1
ATOM 2199 N N . VAL A 1 294 ? -6.180 -17.328 11.419 1.00 97.75 294 VAL A N 1
ATOM 2200 C CA . VAL A 1 294 ? -6.611 -16.098 10.744 1.00 97.75 294 VAL A CA 1
ATOM 2201 C C . VAL A 1 294 ? -5.895 -15.968 9.403 1.00 97.75 294 VAL A C 1
ATOM 2203 O O . VAL A 1 294 ? -6.561 -15.807 8.384 1.00 97.75 294 VAL A O 1
ATOM 2206 N N . ALA A 1 295 ? -4.571 -16.130 9.369 1.00 95.94 295 ALA A N 1
ATOM 2207 C CA . ALA A 1 295 ? -3.759 -16.022 8.159 1.00 95.94 295 ALA A CA 1
ATOM 2208 C C . ALA A 1 295 ? -4.262 -16.940 7.030 1.00 95.94 295 ALA A C 1
ATOM 2210 O O . ALA A 1 295 ? -4.385 -16.512 5.877 1.00 95.94 295 ALA A O 1
ATOM 2211 N N . GLU A 1 296 ? -4.586 -18.195 7.347 1.00 95.62 296 GLU A N 1
ATOM 2212 C CA . GLU A 1 296 ? -5.119 -19.155 6.374 1.00 95.62 296 GLU A CA 1
ATOM 2213 C C . GLU A 1 296 ? -6.612 -18.955 6.089 1.00 95.62 296 GLU A C 1
ATOM 2215 O O . GLU A 1 296 ? -7.089 -19.263 4.995 1.00 95.62 296 GLU A O 1
ATOM 2220 N N . GLY A 1 297 ? -7.365 -18.417 7.048 1.00 96.81 297 GLY A N 1
ATOM 2221 C CA . GLY A 1 297 ? -8.753 -18.008 6.858 1.00 96.81 297 GLY A CA 1
ATOM 2222 C C . GLY A 1 297 ? -8.911 -16.885 5.840 1.00 96.81 297 GLY A C 1
ATOM 2223 O O . GLY A 1 297 ? -9.789 -16.971 4.982 1.00 96.81 297 GLY A O 1
ATOM 2224 N N . VAL A 1 298 ? -8.025 -15.888 5.887 1.00 96.69 298 VAL A N 1
ATOM 2225 C CA . VAL A 1 298 ? -8.043 -14.715 5.000 1.00 96.69 298 VAL A CA 1
ATOM 2226 C C . VAL A 1 298 ? -7.971 -15.111 3.522 1.00 96.69 298 VAL A C 1
ATOM 2228 O O . VAL A 1 298 ? -8.689 -14.537 2.711 1.00 96.69 298 VAL A O 1
ATOM 2231 N N . ARG A 1 299 ? -7.214 -16.162 3.172 1.00 95.00 299 ARG A N 1
ATOM 2232 C CA . ARG A 1 299 ? -7.126 -16.694 1.794 1.00 95.00 299 ARG A CA 1
ATOM 2233 C C . ARG A 1 299 ? -8.469 -17.149 1.211 1.00 95.00 299 ARG A C 1
ATOM 2235 O O . ARG A 1 299 ? -8.584 -17.332 0.003 1.00 95.00 299 ARG A O 1
ATOM 2242 N N . ARG A 1 300 ? -9.460 -17.414 2.069 1.00 92.94 300 ARG A N 1
ATOM 2243 C CA . ARG A 1 300 ? -10.794 -17.905 1.692 1.00 92.94 300 ARG A CA 1
ATOM 2244 C C . ARG A 1 300 ? -11.854 -16.804 1.676 1.00 92.94 300 ARG A C 1
ATOM 2246 O O . ARG A 1 300 ? -13.029 -17.124 1.505 1.00 92.94 300 ARG A O 1
ATOM 2253 N N . LEU A 1 301 ? -11.473 -15.550 1.916 1.00 93.94 301 LEU A N 1
ATOM 2254 C CA . LEU A 1 301 ? -12.377 -14.412 1.796 1.00 93.94 301 LEU A CA 1
ATOM 2255 C C . LEU A 1 301 ? -12.510 -14.040 0.316 1.00 93.94 301 LEU A C 1
ATOM 2257 O O . LEU A 1 301 ? -11.511 -13.766 -0.343 1.00 93.94 301 LEU A O 1
ATOM 2261 N N . ASP A 1 302 ? -13.742 -14.024 -0.195 1.00 88.88 302 ASP A N 1
ATOM 2262 C CA . ASP A 1 302 ? -14.055 -13.596 -1.566 1.00 88.88 302 ASP A CA 1
ATOM 2263 C C . ASP A 1 302 ? -14.938 -12.344 -1.554 1.00 88.88 302 ASP A C 1
ATOM 2265 O O . ASP A 1 302 ? -16.043 -12.311 -2.087 1.00 88.88 302 ASP A O 1
ATOM 2269 N N . VAL A 1 303 ? -14.451 -11.311 -0.868 1.00 93.69 303 VAL A N 1
ATOM 2270 C CA . VAL A 1 303 ? -15.082 -9.989 -0.812 1.00 93.69 303 VAL A CA 1
ATOM 2271 C C . VAL A 1 303 ? -14.110 -8.933 -1.337 1.00 93.69 303 VAL A C 1
ATOM 2273 O O . VAL A 1 303 ? -12.892 -9.133 -1.262 1.00 93.69 303 VAL A O 1
ATOM 2276 N N . PRO A 1 304 ? -14.602 -7.796 -1.860 1.00 95.81 304 PRO A N 1
ATOM 2277 C CA . PRO A 1 304 ? -13.742 -6.672 -2.199 1.00 95.81 304 PRO A CA 1
ATOM 2278 C C . PRO A 1 304 ? -12.877 -6.256 -1.002 1.00 95.81 304 PRO A C 1
ATOM 2280 O O . PRO A 1 304 ? -13.377 -6.110 0.115 1.00 95.81 304 PRO A O 1
ATOM 2283 N N . ALA A 1 305 ? -11.586 -6.034 -1.244 1.00 97.75 305 ALA A N 1
ATOM 2284 C CA . ALA A 1 305 ? -10.646 -5.595 -0.221 1.00 97.75 305 ALA A CA 1
ATOM 2285 C C . ALA A 1 305 ? -9.884 -4.336 -0.657 1.00 97.75 305 ALA A C 1
ATOM 2287 O O . ALA A 1 305 ? -9.570 -4.179 -1.836 1.00 97.75 305 ALA A O 1
ATOM 2288 N N . LEU A 1 306 ? -9.568 -3.465 0.299 1.00 98.19 306 LEU A N 1
ATOM 2289 C CA . LEU A 1 306 ? -8.763 -2.259 0.130 1.00 98.19 306 LEU A CA 1
ATOM 2290 C C . LEU A 1 306 ? -7.625 -2.248 1.153 1.00 98.19 306 LEU A C 1
ATOM 2292 O O . LEU A 1 306 ? -7.871 -2.279 2.357 1.00 98.19 306 LEU A O 1
ATOM 2296 N N . LEU A 1 307 ? -6.384 -2.153 0.684 1.00 97.62 307 LEU A N 1
ATOM 2297 C CA . LEU A 1 307 ? -5.197 -2.002 1.524 1.00 97.62 307 LEU A CA 1
ATOM 2298 C C . LEU A 1 307 ? -4.686 -0.564 1.403 1.00 97.62 307 LEU A C 1
ATOM 2300 O O . LEU A 1 307 ? -4.141 -0.171 0.370 1.00 97.62 307 LEU A O 1
ATOM 2304 N N . LEU A 1 308 ? -4.868 0.227 2.455 1.00 96.94 308 LEU A N 1
ATOM 2305 C CA . LEU A 1 308 ? -4.313 1.569 2.593 1.00 96.94 308 LEU A CA 1
ATOM 2306 C C . LEU A 1 308 ? -2.994 1.464 3.364 1.00 96.94 308 LEU A C 1
ATOM 2308 O O . LEU A 1 308 ? -2.969 0.969 4.487 1.00 96.94 308 LEU A O 1
ATOM 2312 N N . TRP A 1 309 ? -1.883 1.900 2.772 1.00 96.25 309 TRP A N 1
ATOM 2313 C CA . TRP A 1 309 ? -0.559 1.591 3.319 1.00 96.25 309 TRP A CA 1
ATOM 2314 C C . TRP A 1 309 ? 0.350 2.810 3.450 1.00 96.25 309 TRP A C 1
ATOM 2316 O O . TRP A 1 309 ? 0.530 3.559 2.490 1.00 96.25 309 TRP A O 1
ATOM 2326 N N . GLY A 1 310 ? 0.965 2.974 4.622 1.00 93.56 310 GLY A N 1
ATOM 2327 C CA . GLY A 1 310 ? 1.992 3.967 4.934 1.00 93.56 310 GLY A CA 1
ATOM 2328 C C . GLY A 1 310 ? 3.398 3.351 4.931 1.00 93.56 310 GLY A C 1
ATOM 2329 O O . GLY A 1 310 ? 3.769 2.691 5.904 1.00 93.56 310 GLY A O 1
ATOM 2330 N N . PRO A 1 311 ? 4.229 3.568 3.891 1.00 85.75 311 PRO A N 1
ATOM 2331 C CA . PRO A 1 311 ? 5.526 2.893 3.761 1.00 85.75 311 PRO A CA 1
ATOM 2332 C C . PRO A 1 311 ? 6.601 3.344 4.763 1.00 85.75 311 PRO A C 1
ATOM 2334 O O . PRO A 1 311 ? 7.661 2.726 4.845 1.00 85.75 311 PRO A O 1
ATOM 2337 N N . ARG A 1 312 ? 6.386 4.440 5.512 1.00 87.69 312 ARG A N 1
ATOM 2338 C CA . ARG A 1 312 ? 7.325 4.892 6.559 1.00 87.69 312 ARG A CA 1
ATOM 2339 C C . ARG A 1 312 ? 7.036 4.299 7.936 1.00 87.69 312 ARG A C 1
ATOM 2341 O O . ARG A 1 312 ? 7.667 4.719 8.909 1.00 87.69 312 ARG A O 1
ATOM 2348 N N . ASP A 1 313 ? 6.096 3.370 8.035 1.00 92.06 313 ASP A N 1
ATOM 2349 C CA . ASP A 1 313 ? 5.831 2.640 9.266 1.00 92.06 313 ASP A CA 1
ATOM 2350 C C . ASP A 1 313 ? 7.052 1.777 9.672 1.00 92.06 313 ASP A C 1
ATOM 2352 O O . ASP A 1 313 ? 7.480 0.903 8.913 1.00 92.06 313 ASP A O 1
ATOM 2356 N N . PRO A 1 314 ? 7.651 2.000 10.860 1.00 88.94 314 PRO A N 1
ATOM 2357 C CA . PRO A 1 314 ? 8.782 1.204 11.339 1.00 88.94 314 PRO A CA 1
ATOM 2358 C C . PRO A 1 314 ? 8.380 -0.179 11.885 1.00 88.94 314 PRO A C 1
ATOM 2360 O O . PRO A 1 314 ? 9.261 -0.995 12.178 1.00 88.94 314 PRO A O 1
ATOM 2363 N N . VAL A 1 315 ? 7.083 -0.428 12.078 1.00 88.94 315 VAL A N 1
ATOM 2364 C CA . VAL A 1 315 ? 6.511 -1.669 12.607 1.00 88.94 315 VAL A CA 1
ATOM 2365 C C . VAL A 1 315 ? 6.048 -2.553 11.458 1.00 88.94 315 VAL A C 1
ATOM 2367 O O . VAL A 1 315 ? 6.601 -3.643 11.280 1.00 88.94 315 VAL A O 1
ATOM 2370 N N . PHE A 1 316 ? 5.100 -2.072 10.650 1.00 91.25 316 PHE A N 1
ATOM 2371 C CA . PHE A 1 316 ? 4.553 -2.806 9.511 1.00 91.25 316 PHE A CA 1
ATOM 2372 C C . PHE A 1 316 ? 5.139 -2.305 8.191 1.00 91.25 316 PHE A C 1
ATOM 2374 O O . PHE A 1 316 ? 4.564 -1.466 7.507 1.00 91.25 316 PHE A O 1
ATOM 2381 N N . GLY A 1 317 ? 6.313 -2.829 7.837 1.00 85.81 317 GLY A N 1
ATOM 2382 C CA . GLY A 1 317 ? 6.923 -2.571 6.531 1.00 85.81 317 GLY A CA 1
ATOM 2383 C C . GLY A 1 317 ? 6.272 -3.370 5.398 1.00 85.81 317 GLY A C 1
ATOM 2384 O O . GLY A 1 317 ? 5.517 -4.309 5.646 1.00 85.81 317 GLY A O 1
ATOM 2385 N N . ASP A 1 318 ? 6.646 -3.044 4.160 1.00 84.19 318 ASP A N 1
ATOM 2386 C CA . ASP A 1 318 ? 6.063 -3.586 2.920 1.00 84.19 318 ASP A CA 1
ATOM 2387 C C . ASP A 1 318 ? 5.943 -5.114 2.868 1.00 84.19 318 ASP A C 1
ATOM 2389 O O . ASP A 1 318 ? 4.974 -5.615 2.317 1.00 84.19 318 ASP A O 1
ATOM 2393 N N . ARG A 1 319 ? 6.819 -5.865 3.547 1.00 84.81 319 ARG A N 1
ATOM 2394 C CA . ARG A 1 319 ? 6.707 -7.332 3.622 1.00 84.81 319 ARG A CA 1
ATOM 2395 C C . ARG A 1 319 ? 5.327 -7.822 4.087 1.00 84.81 319 ARG A C 1
ATOM 2397 O O . ARG A 1 319 ? 4.873 -8.868 3.645 1.00 84.81 319 ARG A O 1
ATOM 2404 N N . TYR A 1 320 ? 4.685 -7.097 5.007 1.00 89.00 320 TYR A N 1
ATOM 2405 C CA . TYR A 1 320 ? 3.371 -7.480 5.526 1.00 89.00 320 TYR A CA 1
ATOM 2406 C C . TYR A 1 320 ? 2.251 -7.077 4.572 1.00 89.00 320 TYR A C 1
ATOM 2408 O O . TYR A 1 320 ? 1.266 -7.799 4.464 1.00 89.00 320 TYR A O 1
ATOM 2416 N N . LEU A 1 321 ? 2.418 -5.963 3.852 1.00 89.62 321 LEU A N 1
ATOM 2417 C CA . LEU A 1 321 ? 1.542 -5.624 2.735 1.00 89.62 321 LEU A CA 1
ATOM 2418 C C . LEU A 1 321 ? 1.596 -6.723 1.679 1.00 89.62 321 LEU A C 1
ATOM 2420 O O . LEU A 1 321 ? 0.561 -7.144 1.185 1.00 89.62 321 LEU A O 1
ATOM 2424 N N . ASP A 1 322 ? 2.791 -7.203 1.359 1.00 82.62 322 ASP A N 1
ATOM 2425 C CA . ASP A 1 322 ? 2.964 -8.238 0.356 1.00 82.62 322 ASP A CA 1
ATOM 2426 C C . ASP A 1 322 ? 2.366 -9.590 0.794 1.00 82.62 322 ASP A C 1
ATOM 2428 O O . ASP A 1 322 ? 1.683 -10.223 -0.004 1.00 82.62 322 ASP A O 1
ATOM 2432 N N . ASP A 1 323 ? 2.517 -9.997 2.064 1.00 90.25 323 ASP A N 1
ATOM 2433 C CA . ASP A 1 323 ? 1.804 -11.172 2.608 1.00 90.25 323 ASP A CA 1
ATOM 2434 C C . ASP A 1 323 ? 0.275 -11.001 2.517 1.00 90.25 323 ASP A C 1
ATOM 2436 O O . ASP A 1 323 ? -0.436 -11.932 2.134 1.00 90.25 323 ASP A O 1
ATOM 2440 N N . LEU A 1 324 ? -0.244 -9.802 2.800 1.00 90.62 324 LEU A N 1
ATOM 2441 C CA . LEU A 1 324 ? -1.671 -9.506 2.654 1.00 90.62 324 LEU A CA 1
ATOM 2442 C C . LEU A 1 324 ? -2.128 -9.541 1.190 1.00 90.62 324 LEU A C 1
ATOM 2444 O O . LEU A 1 324 ? -3.201 -10.075 0.924 1.00 90.62 324 LEU A O 1
ATOM 2448 N N . ILE A 1 325 ? -1.334 -9.029 0.244 1.00 88.38 325 ILE A N 1
ATOM 2449 C CA . ILE A 1 325 ? -1.617 -9.105 -1.201 1.00 88.38 325 ILE A CA 1
ATOM 2450 C C . ILE A 1 325 ? -1.630 -10.565 -1.665 1.00 88.38 325 ILE A C 1
ATOM 2452 O O . ILE A 1 325 ? -2.533 -10.965 -2.396 1.00 88.38 325 ILE A O 1
ATOM 2456 N N . ASP A 1 326 ? -0.679 -11.381 -1.208 1.00 87.25 326 ASP A N 1
ATOM 2457 C CA . ASP A 1 326 ? -0.623 -12.805 -1.548 1.00 87.25 326 ASP A CA 1
ATOM 2458 C C . ASP A 1 326 ? -1.857 -13.566 -1.029 1.00 87.25 326 ASP A C 1
ATOM 2460 O O . ASP A 1 326 ? -2.331 -14.510 -1.671 1.00 87.25 326 ASP A O 1
ATOM 2464 N N . ARG A 1 327 ? -2.402 -13.166 0.128 1.00 92.19 327 ARG A N 1
ATOM 2465 C CA . ARG A 1 327 ? -3.608 -13.771 0.721 1.00 92.19 327 ARG A CA 1
ATOM 2466 C C . ARG A 1 327 ? -4.909 -13.201 0.155 1.00 92.19 327 ARG A C 1
ATOM 2468 O O . ARG A 1 327 ? -5.890 -13.934 0.074 1.00 92.19 327 ARG A O 1
ATOM 2475 N N . LEU A 1 328 ? -4.917 -11.934 -0.251 1.00 90.19 328 LEU A N 1
ATOM 2476 C CA . LEU A 1 328 ? -6.050 -11.216 -0.839 1.00 90.19 328 LEU A CA 1
ATOM 2477 C C . LEU A 1 328 ? -5.664 -10.697 -2.237 1.00 90.19 328 LEU A C 1
ATOM 2479 O O . LEU A 1 328 ? -5.550 -9.488 -2.443 1.00 90.19 328 LEU A O 1
ATOM 2483 N N . PRO A 1 329 ? -5.503 -11.579 -3.242 1.00 75.81 329 PRO A N 1
ATOM 2484 C CA . PRO A 1 329 ? -4.946 -11.210 -4.550 1.00 75.81 329 PRO A CA 1
ATOM 2485 C C . PRO A 1 329 ? -5.830 -10.257 -5.367 1.00 75.81 329 PRO A C 1
ATOM 2487 O O . PRO A 1 329 ? -5.394 -9.718 -6.382 1.00 75.81 329 PRO A O 1
ATOM 2490 N N . ARG A 1 330 ? -7.087 -10.065 -4.951 1.00 82.69 330 ARG A N 1
ATOM 2491 C CA . ARG A 1 330 ? -8.047 -9.134 -5.562 1.00 82.69 330 ARG A CA 1
ATOM 2492 C C . ARG A 1 330 ? -8.132 -7.794 -4.823 1.00 82.69 330 ARG A C 1
ATOM 2494 O O . ARG A 1 330 ? -8.989 -6.984 -5.167 1.00 82.69 330 ARG A O 1
ATOM 2501 N N . ALA A 1 331 ? -7.305 -7.574 -3.800 1.00 88.75 331 ALA A N 1
ATOM 2502 C CA . ALA A 1 331 ? -7.332 -6.337 -3.040 1.00 88.75 331 ALA A CA 1
ATOM 2503 C C . ALA A 1 331 ? -6.842 -5.155 -3.887 1.00 88.75 331 ALA A C 1
ATOM 2505 O O . ALA A 1 331 ? -5.797 -5.221 -4.537 1.00 88.75 331 ALA A O 1
ATOM 2506 N N . ASP A 1 332 ? -7.581 -4.051 -3.844 1.00 90.12 332 ASP A N 1
ATOM 2507 C CA . ASP A 1 332 ? -7.094 -2.769 -4.331 1.00 90.12 332 ASP A CA 1
ATOM 2508 C C . ASP A 1 332 ? -6.077 -2.226 -3.320 1.00 90.12 332 ASP A C 1
ATOM 2510 O O . ASP A 1 332 ? -6.308 -2.265 -2.112 1.00 90.12 332 ASP A O 1
ATOM 2514 N N . VAL A 1 333 ? -4.945 -1.709 -3.791 1.00 89.25 333 VAL A N 1
ATOM 2515 C CA . VAL A 1 333 ? -3.879 -1.211 -2.912 1.00 89.25 333 VAL A CA 1
ATOM 2516 C C . VAL A 1 333 ? -3.630 0.261 -3.183 1.00 89.25 333 VAL A C 1
ATOM 2518 O O . VAL A 1 333 ? -3.370 0.659 -4.319 1.00 89.25 333 VAL A O 1
ATOM 2521 N N . HIS A 1 334 ? -3.653 1.068 -2.126 1.00 86.44 334 HIS A N 1
ATOM 2522 C CA . HIS A 1 334 ? -3.264 2.468 -2.171 1.00 86.44 334 HIS A CA 1
ATOM 2523 C C . HIS A 1 334 ? -2.122 2.730 -1.189 1.00 86.44 334 HIS A C 1
ATOM 2525 O O . HIS A 1 334 ? -2.289 2.670 0.029 1.00 86.44 334 HIS A O 1
ATOM 2531 N N . ARG A 1 335 ? -0.948 3.060 -1.732 1.00 87.00 335 ARG A N 1
ATOM 2532 C CA . ARG A 1 335 ? 0.231 3.435 -0.947 1.00 87.00 335 ARG A CA 1
ATOM 2533 C C . ARG A 1 335 ? 0.309 4.950 -0.825 1.00 87.00 335 ARG A C 1
ATOM 2535 O O . ARG A 1 335 ? 0.455 5.652 -1.823 1.00 87.00 335 ARG A O 1
ATOM 2542 N N . PHE A 1 336 ? 0.276 5.442 0.404 1.00 82.81 336 PHE A N 1
ATOM 2543 C CA . PHE A 1 336 ? 0.459 6.850 0.718 1.00 82.81 336 PHE A CA 1
ATOM 2544 C C . PHE A 1 336 ? 1.934 7.137 0.974 1.00 82.81 336 PHE A C 1
ATOM 2546 O O . PHE A 1 336 ? 2.437 7.028 2.095 1.00 82.81 336 PHE A O 1
ATOM 2553 N N . GLU A 1 337 ? 2.653 7.492 -0.089 1.00 83.81 337 GLU A N 1
ATOM 2554 C CA . GLU A 1 337 ? 4.086 7.746 0.006 1.00 83.81 337 GLU A CA 1
ATOM 2555 C C . GLU A 1 337 ? 4.392 8.871 0.999 1.00 83.81 337 GLU A C 1
ATOM 2557 O O . GLU A 1 337 ? 4.003 10.027 0.842 1.00 83.81 337 GLU A O 1
ATOM 2562 N N . GLY A 1 338 ? 5.135 8.512 2.042 1.00 79.94 338 GLY A N 1
ATOM 2563 C CA . GLY A 1 338 ? 5.518 9.413 3.117 1.00 79.94 338 GLY A CA 1
ATOM 2564 C C . GLY A 1 338 ? 4.687 9.314 4.393 1.00 79.94 338 GLY A C 1
ATOM 2565 O O . GLY A 1 338 ? 5.175 9.816 5.414 1.00 79.94 338 GLY A O 1
ATOM 2566 N N . ALA A 1 339 ? 3.541 8.632 4.350 1.00 88.62 339 ALA A N 1
ATOM 2567 C CA . ALA A 1 339 ? 2.749 8.312 5.527 1.00 88.62 339 ALA A CA 1
ATOM 2568 C C . ALA A 1 339 ? 3.434 7.245 6.393 1.00 88.62 339 ALA A C 1
ATOM 2570 O O . ALA A 1 339 ? 4.224 6.421 5.916 1.00 88.62 339 ALA A O 1
ATOM 2571 N N . SER A 1 340 ? 3.163 7.326 7.686 1.00 92.62 340 SER A N 1
ATOM 2572 C CA . SER A 1 340 ? 3.754 6.570 8.781 1.00 92.62 340 SER A CA 1
ATOM 2573 C C . SER A 1 340 ? 2.806 5.475 9.284 1.00 92.62 340 SER A C 1
ATOM 2575 O O . SER A 1 340 ? 1.877 5.066 8.594 1.00 92.62 340 SER A O 1
ATOM 2577 N N . HIS A 1 341 ? 3.067 4.998 10.502 1.00 95.00 341 HIS A N 1
ATOM 2578 C CA . HIS A 1 341 ? 2.233 4.036 11.207 1.00 95.00 341 HIS A CA 1
ATOM 2579 C C . HIS A 1 341 ? 0.819 4.567 11.492 1.00 95.00 341 HIS A C 1
ATOM 2581 O O . HIS A 1 341 ? -0.154 3.849 11.289 1.00 95.00 341 HIS A O 1
ATOM 2587 N N . LEU A 1 342 ? 0.680 5.833 11.911 1.00 96.25 342 LEU A N 1
ATOM 2588 C CA . LEU A 1 342 ? -0.620 6.451 12.206 1.00 96.25 342 LEU A CA 1
ATOM 2589 C C . LEU A 1 342 ? -1.278 6.974 10.923 1.00 96.25 342 LEU A C 1
ATOM 2591 O O . LEU A 1 342 ? -1.560 8.158 10.788 1.00 96.25 342 LEU A O 1
ATOM 2595 N N . LEU A 1 343 ? -1.525 6.068 9.974 1.00 95.94 343 LEU A N 1
ATOM 2596 C CA . LEU A 1 343 ? -1.992 6.393 8.624 1.00 95.94 343 LEU A CA 1
ATOM 2597 C C . LEU A 1 343 ? -3.232 7.299 8.615 1.00 95.94 343 LEU A C 1
ATOM 2599 O O . LEU A 1 343 ? -3.296 8.237 7.829 1.00 95.94 343 LEU A O 1
ATOM 2603 N N . ALA A 1 344 ? -4.193 7.041 9.507 1.00 96.44 344 ALA A N 1
ATOM 2604 C CA . ALA A 1 344 ? -5.427 7.820 9.599 1.00 96.44 344 ALA A CA 1
ATOM 2605 C C . ALA A 1 344 ? -5.200 9.290 10.007 1.00 96.44 344 ALA A C 1
ATOM 2607 O O . ALA A 1 344 ? -6.036 10.131 9.711 1.00 96.44 344 ALA A O 1
ATOM 2608 N N . GLU A 1 345 ? -4.072 9.599 10.651 1.00 97.19 345 GLU A N 1
ATOM 2609 C CA . GLU A 1 345 ? -3.692 10.964 11.041 1.00 97.19 345 GLU A CA 1
ATOM 2610 C C . GLU A 1 345 ? -2.813 11.659 9.992 1.00 97.19 345 GLU A C 1
ATOM 2612 O O . GLU A 1 345 ? -2.675 12.883 9.993 1.00 97.19 345 GLU A O 1
ATOM 2617 N N . ASP A 1 346 ? -2.195 10.884 9.101 1.00 95.44 346 ASP A N 1
ATOM 2618 C CA . ASP A 1 346 ? -1.217 11.387 8.138 1.00 95.44 346 ASP A CA 1
ATOM 2619 C C . ASP A 1 346 ? -1.862 11.807 6.814 1.00 95.44 346 ASP A C 1
ATOM 2621 O O . ASP A 1 346 ? -1.342 12.678 6.110 1.00 95.44 346 ASP A O 1
ATOM 2625 N N . VAL A 1 347 ? -2.969 11.157 6.443 1.00 94.56 347 VAL A N 1
ATOM 2626 C CA . VAL A 1 347 ? -3.603 11.281 5.126 1.00 94.56 347 VAL A CA 1
ATOM 2627 C C . VAL A 1 347 ? -5.124 11.183 5.197 1.00 94.56 347 VAL A C 1
ATOM 2629 O O . VAL A 1 347 ? -5.690 10.694 6.171 1.00 94.56 347 VAL A O 1
ATOM 2632 N N . ASP A 1 348 ? -5.792 11.587 4.113 1.00 94.06 348 ASP A N 1
ATOM 2633 C CA . ASP A 1 348 ? -7.242 11.450 3.943 1.00 94.06 348 ASP A CA 1
ATOM 2634 C C . ASP A 1 348 ? -7.658 9.989 3.673 1.00 94.06 348 ASP A C 1
ATOM 2636 O O . ASP A 1 348 ? -8.047 9.594 2.568 1.00 94.06 348 ASP A O 1
ATOM 2640 N N . HIS A 1 349 ? -7.544 9.154 4.707 1.00 96.44 349 HIS A N 1
ATOM 2641 C CA . HIS A 1 349 ? -7.940 7.749 4.649 1.00 96.44 349 HIS A CA 1
ATOM 2642 C C . HIS A 1 349 ? -9.463 7.595 4.481 1.00 96.44 349 HIS A C 1
ATOM 2644 O O . HIS A 1 349 ? -9.931 6.639 3.855 1.00 96.44 349 HIS A O 1
ATOM 2650 N N . ALA A 1 350 ? -10.241 8.543 5.017 1.00 96.88 350 ALA A N 1
ATOM 2651 C CA . ALA A 1 350 ? -11.693 8.550 4.931 1.00 96.88 350 ALA A CA 1
ATOM 2652 C C . ALA A 1 350 ? -12.152 8.783 3.487 1.00 96.88 350 ALA A C 1
ATOM 2654 O O . ALA A 1 350 ? -12.942 7.996 2.967 1.00 96.88 350 ALA A O 1
ATOM 2655 N N . GLY A 1 351 ? -11.604 9.790 2.802 1.00 92.25 351 GLY A N 1
ATOM 2656 C CA . GLY A 1 351 ? -11.880 10.056 1.392 1.00 92.25 351 GLY A CA 1
ATOM 2657 C C . GLY A 1 351 ? -11.487 8.889 0.485 1.00 92.25 351 GLY A C 1
ATOM 2658 O O . GLY A 1 351 ? -12.272 8.500 -0.384 1.00 92.25 351 GLY A O 1
ATOM 2659 N N . ALA A 1 352 ? -10.328 8.265 0.722 1.00 90.75 352 ALA A N 1
ATOM 2660 C CA . ALA A 1 352 ? -9.913 7.066 -0.011 1.00 90.75 352 ALA A CA 1
ATOM 2661 C C . ALA A 1 352 ? -10.886 5.891 0.193 1.00 90.75 352 ALA A C 1
ATOM 2663 O O . ALA A 1 352 ? -11.308 5.261 -0.779 1.00 90.75 352 ALA A O 1
ATOM 2664 N N . THR A 1 353 ? -11.298 5.644 1.440 1.00 97.19 353 THR A N 1
ATOM 2665 C CA . THR A 1 353 ? -12.262 4.587 1.787 1.00 97.19 353 THR A CA 1
ATOM 2666 C C . THR A 1 353 ? -13.619 4.831 1.128 1.00 97.19 353 THR A C 1
ATOM 2668 O O . THR A 1 353 ? -14.160 3.940 0.479 1.00 97.19 353 THR A O 1
ATOM 2671 N N . LEU A 1 354 ? -14.160 6.048 1.227 1.00 95.62 354 LEU A N 1
ATOM 2672 C CA . LEU A 1 354 ? -15.458 6.401 0.644 1.00 95.62 354 LEU A CA 1
ATOM 2673 C C . LEU A 1 354 ? -15.441 6.375 -0.888 1.00 95.62 354 LEU A C 1
ATOM 2675 O O . LEU A 1 354 ? -16.411 5.939 -1.506 1.00 95.62 354 LEU A O 1
ATOM 2679 N N . THR A 1 355 ? -14.330 6.784 -1.508 1.00 91.31 355 THR A N 1
ATOM 2680 C CA . THR A 1 355 ? -14.141 6.683 -2.964 1.00 91.31 355 THR A CA 1
ATOM 2681 C C . THR A 1 355 ? -14.182 5.225 -3.412 1.00 91.31 355 THR A C 1
ATOM 2683 O O . THR A 1 355 ? -14.860 4.892 -4.385 1.00 91.31 355 THR A O 1
ATOM 2686 N N . TRP A 1 356 ? -13.496 4.343 -2.684 1.00 95.31 356 TRP A N 1
ATOM 2687 C CA . TRP A 1 356 ? -13.494 2.914 -2.971 1.00 95.31 356 TRP A CA 1
ATOM 2688 C C . TRP A 1 356 ? -14.875 2.277 -2.767 1.00 95.31 356 TRP A C 1
ATOM 2690 O O . TRP A 1 356 ? -15.355 1.576 -3.658 1.00 95.31 356 TRP A O 1
ATOM 2700 N N . LEU A 1 357 ? -15.557 2.591 -1.658 1.00 94.69 357 LEU A N 1
ATOM 2701 C CA . LEU A 1 357 ? -16.928 2.136 -1.397 1.00 94.69 357 LEU A CA 1
ATOM 2702 C C . LEU A 1 357 ? -17.898 2.608 -2.486 1.00 94.69 357 LEU A C 1
ATOM 2704 O O . LEU A 1 357 ? -18.754 1.840 -2.909 1.00 94.69 357 LEU A O 1
ATOM 2708 N N . GLY A 1 358 ? -17.747 3.837 -2.987 1.00 89.31 358 GLY A N 1
ATOM 2709 C CA . GLY A 1 358 ? -18.532 4.344 -4.113 1.00 89.31 358 GLY A CA 1
ATOM 2710 C C . GLY A 1 358 ? -18.252 3.591 -5.417 1.00 89.31 358 GLY A C 1
ATOM 2711 O O . GLY A 1 358 ? -19.183 3.184 -6.107 1.00 89.31 358 GLY A O 1
ATOM 2712 N N . ALA A 1 359 ? -16.978 3.343 -5.737 1.00 81.69 359 ALA A N 1
ATOM 2713 C CA . ALA A 1 359 ? -16.572 2.624 -6.948 1.00 81.69 359 ALA A CA 1
ATOM 2714 C C . ALA A 1 359 ? -16.946 1.130 -6.934 1.00 81.69 359 ALA A C 1
ATOM 2716 O O . ALA A 1 359 ? -17.055 0.510 -7.993 1.00 81.69 359 ALA A O 1
ATOM 2717 N N . ARG A 1 360 ? -17.123 0.541 -5.745 1.00 84.94 360 ARG A N 1
ATOM 2718 C CA . ARG A 1 360 ? -17.472 -0.873 -5.541 1.00 84.94 360 ARG A CA 1
ATOM 2719 C C . ARG A 1 360 ? -18.833 -1.070 -4.882 1.00 84.94 360 ARG A C 1
ATOM 2721 O O . ARG A 1 360 ? -19.111 -2.171 -4.419 1.00 84.94 360 ARG A O 1
ATOM 2728 N N . HIS A 1 361 ? -19.686 -0.048 -4.894 1.00 83.31 361 HIS A N 1
ATOM 2729 C CA . HIS A 1 361 ? -20.962 -0.029 -4.178 1.00 83.31 361 HIS A CA 1
ATOM 2730 C C . HIS A 1 361 ? -21.779 -1.307 -4.395 1.00 83.31 361 HIS A C 1
ATOM 2732 O O . HIS A 1 361 ? -22.140 -1.978 -3.434 1.00 83.31 361 HIS A O 1
ATOM 2738 N N . ASP A 1 362 ? -21.996 -1.702 -5.650 1.00 81.88 362 ASP A N 1
ATOM 2739 C CA . ASP A 1 362 ? -22.809 -2.882 -5.958 1.00 81.88 362 ASP A CA 1
ATOM 2740 C C . ASP A 1 362 ? -22.166 -4.186 -5.474 1.00 81.88 362 ASP A C 1
ATOM 2742 O O . ASP A 1 362 ? -22.866 -5.062 -4.976 1.00 81.88 362 ASP A O 1
ATOM 2746 N N . ALA A 1 363 ? -20.838 -4.300 -5.559 1.00 77.81 363 ALA A N 1
ATOM 2747 C CA . ALA A 1 363 ? -20.108 -5.477 -5.092 1.00 77.81 363 ALA A CA 1
ATOM 2748 C C . ALA A 1 363 ? -20.098 -5.595 -3.558 1.00 77.81 363 ALA A C 1
ATOM 2750 O O . ALA A 1 363 ? -20.068 -6.705 -3.038 1.00 77.81 363 ALA A O 1
ATOM 2751 N N . VAL A 1 364 ? -20.128 -4.463 -2.846 1.00 79.31 364 VAL A N 1
ATOM 2752 C CA . VAL A 1 364 ? -20.064 -4.408 -1.376 1.00 79.31 364 VAL A CA 1
ATOM 2753 C C . VAL A 1 364 ? -21.459 -4.453 -0.736 1.00 79.31 364 VAL A C 1
ATOM 2755 O O . VAL A 1 364 ? -21.616 -4.992 0.354 1.00 79.31 364 VAL A O 1
ATOM 2758 N N . VAL A 1 365 ? -22.494 -3.910 -1.381 1.00 78.94 365 VAL A N 1
ATOM 2759 C CA . VAL A 1 365 ? -23.868 -3.888 -0.837 1.00 78.94 365 VAL A CA 1
ATOM 2760 C C . VAL A 1 365 ? -24.683 -5.107 -1.291 1.00 78.94 365 VAL A C 1
ATOM 2762 O O . VAL A 1 365 ? -25.624 -5.510 -0.612 1.00 78.94 365 VAL A O 1
ATOM 2765 N N . ARG A 1 366 ? -24.330 -5.734 -2.423 1.00 68.25 366 ARG A N 1
ATOM 2766 C CA . ARG A 1 366 ? -24.977 -6.954 -2.938 1.00 68.25 366 ARG A CA 1
ATOM 2767 C C . ARG A 1 366 ? -23.937 -8.040 -3.237 1.00 68.25 366 ARG A C 1
ATOM 2769 O O . ARG A 1 366 ? -23.698 -8.333 -4.413 1.00 68.25 366 ARG A O 1
ATOM 2776 N N . PRO A 1 367 ? -23.313 -8.650 -2.213 1.00 56.75 367 PRO A N 1
ATOM 2777 C CA . PRO A 1 367 ? -22.407 -9.769 -2.444 1.00 56.75 367 PRO A CA 1
ATOM 2778 C C . PRO A 1 367 ? -23.160 -10.877 -3.199 1.00 56.75 367 PRO A C 1
ATOM 2780 O O . PRO A 1 367 ? -24.252 -11.287 -2.797 1.00 56.75 367 PRO A O 1
ATOM 2783 N N . GLN A 1 368 ? -22.631 -11.316 -4.349 1.00 47.78 368 GLN A N 1
ATOM 2784 C CA . GLN A 1 368 ? -23.270 -12.390 -5.112 1.00 47.78 368 GLN A CA 1
ATOM 2785 C C . GLN A 1 368 ? -23.270 -13.680 -4.278 1.00 47.78 368 GLN A C 1
ATOM 2787 O O . GLN A 1 368 ? -22.248 -13.999 -3.668 1.00 47.78 368 GLN A O 1
ATOM 2792 N N . PRO A 1 369 ? -24.376 -14.449 -4.254 1.00 41.81 369 PRO A N 1
ATOM 2793 C CA . PRO A 1 369 ? -24.404 -15.728 -3.562 1.00 41.81 369 PRO A CA 1
ATOM 2794 C C . PRO A 1 369 ? -23.326 -16.664 -4.114 1.00 41.81 369 PRO A C 1
ATOM 2796 O O . PRO A 1 369 ? -23.191 -16.826 -5.328 1.00 41.81 369 PRO A O 1
ATOM 2799 N N . MET A 1 370 ? -22.590 -17.309 -3.212 1.00 39.66 370 MET A N 1
ATOM 2800 C CA . MET A 1 370 ? -21.599 -18.334 -3.532 1.00 39.66 370 MET A CA 1
ATOM 2801 C C . MET A 1 370 ? -22.221 -19.445 -4.391 1.00 39.66 370 MET A C 1
ATOM 2803 O O . MET A 1 370 ? -23.044 -20.225 -3.909 1.00 39.66 370 MET A O 1
ATOM 2807 N N . ALA A 1 371 ? -21.785 -19.579 -5.645 1.00 29.75 371 ALA A N 1
ATOM 2808 C CA . ALA A 1 371 ? -21.959 -20.818 -6.391 1.00 29.75 371 ALA A CA 1
ATOM 2809 C C . ALA A 1 371 ? -20.933 -21.830 -5.862 1.00 29.75 371 ALA A C 1
ATOM 2811 O O . ALA A 1 371 ? -19.800 -21.895 -6.339 1.00 29.75 371 ALA A O 1
ATOM 2812 N N . PHE A 1 372 ? -21.312 -22.610 -4.848 1.00 31.66 372 PHE A N 1
ATOM 2813 C CA . PHE A 1 372 ? -20.563 -23.810 -4.488 1.00 31.66 372 PHE A CA 1
ATOM 2814 C C . PHE A 1 372 ? -20.703 -24.820 -5.630 1.00 31.66 372 PHE A C 1
ATOM 2816 O O . PHE A 1 372 ? -21.639 -25.612 -5.680 1.00 31.66 372 PHE A O 1
ATOM 2823 N N . GLY A 1 373 ? -19.775 -24.770 -6.581 1.00 30.33 373 GLY A N 1
ATOM 2824 C CA . GLY A 1 373 ? -19.538 -25.888 -7.474 1.00 30.33 373 GLY A CA 1
ATOM 2825 C C . GLY A 1 373 ? -18.911 -27.014 -6.663 1.00 30.33 373 GLY A C 1
ATOM 2826 O O . GLY A 1 373 ? -17.719 -26.964 -6.366 1.00 30.33 373 GLY A O 1
ATOM 2827 N N . GLU A 1 374 ? -19.709 -28.017 -6.304 1.00 30.25 374 GLU A N 1
ATOM 2828 C CA . GLU A 1 374 ? -19.206 -29.350 -5.982 1.00 30.25 374 GLU A CA 1
ATOM 2829 C C . GLU A 1 374 ? -18.370 -29.835 -7.174 1.00 30.25 374 GLU A C 1
ATOM 2831 O O . GLU A 1 374 ? -18.888 -30.308 -8.182 1.00 30.25 374 GLU A O 1
ATOM 2836 N N . GLN A 1 375 ? -17.053 -29.668 -7.097 1.00 27.20 375 GLN A N 1
ATOM 2837 C CA . GLN A 1 375 ? -16.132 -30.446 -7.912 1.00 27.20 375 GLN A CA 1
ATOM 2838 C C . GLN A 1 375 ? -16.031 -31.816 -7.228 1.00 27.20 375 GLN A C 1
ATOM 2840 O O . GLN A 1 375 ? -15.598 -31.868 -6.072 1.00 27.20 375 GLN A O 1
ATOM 2845 N N . PRO A 1 376 ? -16.448 -32.921 -7.872 1.00 27.81 376 PRO A N 1
ATOM 2846 C CA . PRO A 1 376 ? -16.305 -34.240 -7.282 1.00 27.81 376 PRO A CA 1
ATOM 2847 C C . PRO A 1 376 ? -14.822 -34.498 -7.032 1.00 27.81 376 PRO A C 1
ATOM 2849 O O . PRO A 1 376 ? -13.994 -34.328 -7.928 1.00 27.81 376 PRO A O 1
ATOM 2852 N N . ILE A 1 377 ? -14.493 -34.925 -5.815 1.00 29.16 377 ILE A N 1
ATOM 2853 C CA . ILE A 1 377 ? -13.181 -35.477 -5.490 1.00 29.16 377 ILE A CA 1
ATOM 2854 C C . ILE A 1 377 ? -13.038 -36.751 -6.329 1.00 29.16 377 ILE A C 1
ATOM 2856 O O . ILE A 1 377 ? -13.547 -37.810 -5.963 1.00 29.16 377 ILE A O 1
ATOM 2860 N N . GLY A 1 378 ? -12.403 -36.630 -7.494 1.00 28.69 378 GLY A N 1
ATOM 2861 C CA . GLY A 1 378 ? -11.998 -37.770 -8.301 1.00 28.69 378 GLY A CA 1
ATOM 2862 C C . GLY A 1 378 ? -11.018 -38.603 -7.489 1.00 28.69 378 GLY A C 1
ATOM 2863 O O . GLY A 1 378 ? -9.954 -38.115 -7.109 1.00 28.69 378 GLY A O 1
ATOM 2864 N N . GLN A 1 379 ? -11.414 -39.836 -7.179 1.00 27.64 379 GLN A N 1
ATOM 2865 C CA . GLN A 1 379 ? -10.559 -40.822 -6.536 1.00 27.64 379 GLN A CA 1
ATOM 2866 C C . GLN A 1 379 ? -9.253 -40.947 -7.323 1.00 27.64 379 GLN A C 1
ATOM 2868 O O . GLN A 1 379 ? -9.250 -41.229 -8.521 1.00 27.64 379 GLN A O 1
ATOM 2873 N N . ALA A 1 380 ? -8.145 -40.700 -6.632 1.00 32.12 380 ALA A N 1
ATOM 2874 C CA . ALA A 1 380 ? -6.814 -40.992 -7.119 1.00 32.12 380 ALA A CA 1
ATOM 2875 C C . ALA A 1 380 ? -6.605 -42.511 -7.081 1.00 32.12 380 ALA A C 1
ATOM 2877 O O . ALA A 1 380 ? -6.098 -43.040 -6.094 1.00 32.12 380 ALA A O 1
ATOM 2878 N N . ASP A 1 381 ? -6.990 -43.195 -8.155 1.00 29.27 381 ASP A N 1
ATOM 2879 C CA . ASP A 1 381 ? -6.471 -44.526 -8.448 1.00 29.27 381 ASP A CA 1
ATOM 2880 C C . ASP A 1 381 ? -5.189 -44.361 -9.267 1.00 29.27 381 ASP A C 1
ATOM 2882 O O . ASP A 1 381 ? -5.168 -43.769 -10.348 1.00 29.27 381 ASP A O 1
ATOM 2886 N N . GLY A 1 382 ? -4.085 -44.802 -8.670 1.00 30.88 382 GLY A N 1
ATOM 2887 C CA . GLY A 1 382 ? -2.753 -44.683 -9.237 1.00 30.88 382 GLY A CA 1
ATOM 2888 C C . GLY A 1 382 ? -2.490 -45.681 -10.358 1.00 30.88 382 GLY A C 1
ATOM 2889 O O . GLY A 1 382 ? -2.868 -46.839 -10.255 1.00 30.88 382 GLY A O 1
ATOM 2890 N N . GLU A 1 383 ? -1.752 -45.236 -11.373 1.00 26.20 383 GLU A N 1
ATOM 2891 C CA . GLU A 1 383 ? -0.666 -45.991 -12.011 1.00 26.20 383 GLU A CA 1
ATOM 2892 C C . GLU A 1 383 ? 0.187 -45.062 -12.908 1.00 26.20 383 GLU A C 1
ATOM 2894 O O . GLU A 1 383 ? -0.232 -43.945 -13.222 1.00 26.20 383 GLU A O 1
ATOM 2899 N N . PRO A 1 384 ? 1.446 -45.439 -13.207 1.00 27.64 384 PRO A N 1
ATOM 2900 C CA . PRO A 1 384 ? 2.557 -44.497 -13.291 1.00 27.64 384 PRO A CA 1
ATOM 2901 C C . PRO A 1 384 ? 2.807 -43.889 -14.677 1.00 27.64 384 PRO A C 1
ATOM 2903 O O . PRO A 1 384 ? 2.436 -44.408 -15.725 1.00 27.64 384 PRO A O 1
ATOM 2906 N N . VAL A 1 385 ? 3.542 -42.776 -14.639 1.00 35.44 385 VAL A N 1
ATOM 2907 C CA . VAL A 1 385 ? 4.084 -41.996 -15.758 1.00 35.44 385 VAL A CA 1
ATOM 2908 C C . VAL A 1 385 ? 4.780 -42.878 -16.810 1.00 35.44 385 VAL A C 1
ATOM 2910 O O . VAL A 1 385 ? 5.845 -43.441 -16.554 1.00 35.44 385 VAL A O 1
ATOM 2913 N N . GLY A 1 386 ? 4.223 -42.915 -18.025 1.00 24.28 386 GLY A N 1
ATOM 2914 C CA . GLY A 1 386 ? 4.861 -43.437 -19.238 1.00 24.28 386 GLY A CA 1
ATOM 2915 C C . GLY A 1 386 ? 5.253 -42.312 -20.206 1.00 24.28 386 GLY A C 1
ATOM 2916 O O . GLY A 1 386 ? 4.437 -41.457 -20.539 1.00 24.28 386 GLY A O 1
ATOM 2917 N N . ARG A 1 387 ? 6.520 -42.300 -20.646 1.00 24.95 387 ARG A N 1
ATOM 2918 C CA . ARG A 1 387 ? 7.084 -41.385 -21.667 1.00 24.95 387 ARG A CA 1
ATOM 2919 C C . ARG A 1 387 ? 6.385 -41.530 -23.035 1.00 24.95 387 ARG A C 1
ATOM 2921 O O . ARG A 1 387 ? 5.878 -42.607 -23.333 1.00 24.95 387 ARG A O 1
ATOM 2928 N N . PRO A 1 388 ? 6.410 -40.482 -23.887 1.00 28.50 388 PRO A N 1
ATOM 2929 C CA . PRO A 1 388 ? 5.602 -40.417 -25.100 1.00 28.50 388 PRO A CA 1
ATOM 2930 C C . PRO A 1 388 ? 6.185 -41.283 -26.222 1.00 28.50 388 PRO A C 1
ATOM 2932 O O . PRO A 1 388 ? 7.401 -41.314 -26.422 1.00 28.50 388 PRO A O 1
ATOM 2935 N N . ALA A 1 389 ? 5.302 -41.925 -26.986 1.00 25.38 389 ALA A N 1
ATOM 2936 C CA . ALA A 1 389 ? 5.613 -42.533 -28.274 1.00 25.38 389 ALA A CA 1
ATOM 2937 C C . ALA A 1 389 ? 4.859 -41.792 -29.389 1.00 25.38 389 ALA A C 1
ATOM 2939 O O . ALA A 1 389 ? 3.679 -41.470 -29.257 1.00 25.38 389 ALA A O 1
ATOM 2940 N N . HIS A 1 390 ? 5.590 -41.502 -30.462 1.00 29.16 390 HIS A N 1
ATOM 2941 C CA . HIS A 1 390 ? 5.115 -40.956 -31.728 1.00 29.16 390 HIS A CA 1
ATOM 2942 C C . HIS A 1 390 ? 4.219 -41.952 -32.482 1.00 29.16 390 HIS A C 1
ATOM 2944 O O . HIS A 1 390 ? 4.606 -43.109 -32.600 1.00 29.16 390 HIS A O 1
ATOM 2950 N N . ASP A 1 391 ? 3.088 -41.481 -33.019 1.00 26.30 391 ASP A N 1
ATOM 2951 C CA . ASP A 1 391 ? 2.599 -41.672 -34.407 1.00 26.30 391 ASP A CA 1
ATOM 2952 C C . ASP A 1 391 ? 1.178 -41.071 -34.511 1.00 26.30 391 ASP A C 1
ATOM 2954 O O . ASP A 1 391 ? 0.346 -41.267 -33.632 1.00 26.30 391 ASP A O 1
ATOM 2958 N N . ALA A 1 392 ? 0.931 -40.082 -35.374 1.00 26.17 392 ALA A N 1
ATOM 2959 C CA . ALA A 1 392 ? 0.627 -40.165 -36.809 1.00 26.17 392 ALA A CA 1
ATOM 2960 C C . ALA A 1 392 ? -0.871 -40.390 -37.117 1.00 26.17 392 ALA A C 1
ATOM 2962 O O . ALA A 1 392 ? -1.413 -41.469 -36.930 1.00 26.17 392 ALA A O 1
ATOM 2963 N N . GLY A 1 393 ? -1.484 -39.345 -37.692 1.00 25.20 393 GLY A N 1
ATOM 2964 C CA . GLY A 1 393 ? -2.559 -39.436 -38.687 1.00 25.20 393 GLY A CA 1
ATOM 2965 C C . GLY A 1 393 ? -3.996 -39.649 -38.197 1.00 25.20 393 GLY A C 1
ATOM 2966 O O . GLY A 1 393 ? -4.371 -40.765 -37.871 1.00 25.20 393 GLY A O 1
ATOM 2967 N N . ALA A 1 394 ? -4.829 -38.604 -38.299 1.00 25.75 394 ALA A N 1
ATOM 2968 C CA . ALA A 1 394 ? -6.108 -38.626 -39.037 1.00 25.75 394 ALA A CA 1
ATOM 2969 C C . ALA A 1 394 ? -6.916 -37.325 -38.824 1.00 25.75 394 ALA A C 1
ATOM 2971 O O . ALA A 1 394 ? -7.256 -36.967 -37.701 1.00 25.75 394 ALA A O 1
ATOM 2972 N N . GLN A 1 395 ? -7.265 -36.648 -39.925 1.00 29.56 395 GLN A N 1
ATOM 2973 C CA . GLN A 1 395 ? -8.451 -35.776 -40.019 1.00 29.56 395 GLN A CA 1
ATOM 2974 C C . GLN A 1 395 ? -9.712 -36.641 -40.228 1.00 29.56 395 GLN A C 1
ATOM 2976 O O . GLN A 1 395 ? -9.583 -37.768 -40.716 1.00 29.56 395 GLN A O 1
ATOM 2981 N N . PRO A 1 396 ? -10.922 -36.144 -39.893 1.00 34.66 396 PRO A N 1
ATOM 2982 C CA . PRO A 1 396 ? -11.796 -35.445 -40.867 1.00 34.66 396 PRO A CA 1
ATOM 2983 C C . PRO A 1 396 ? -12.466 -34.180 -40.259 1.00 34.66 396 PRO A C 1
ATOM 2985 O O . PRO A 1 396 ? -12.679 -34.107 -39.057 1.00 34.66 396 PRO A O 1
ATOM 2988 N N . ALA A 1 397 ? -12.613 -33.050 -40.962 1.00 24.84 397 ALA A N 1
ATOM 2989 C CA . ALA A 1 397 ? -13.554 -32.679 -42.040 1.00 24.84 397 ALA A CA 1
ATOM 2990 C C . ALA A 1 397 ? -14.933 -32.133 -41.571 1.00 24.84 397 ALA A C 1
ATOM 2992 O O . ALA A 1 397 ? -15.822 -32.879 -41.187 1.00 24.84 397 ALA A O 1
ATOM 2993 N N . VAL A 1 398 ? -15.045 -30.796 -41.644 1.00 29.05 398 VAL A N 1
ATOM 2994 C CA . VAL A 1 398 ? -16.108 -29.911 -42.190 1.00 29.05 398 VAL A CA 1
ATOM 2995 C C . VAL A 1 398 ? -17.599 -30.313 -42.141 1.00 29.05 398 VAL A C 1
ATOM 2997 O O . VAL A 1 398 ? -18.017 -31.295 -42.743 1.00 29.05 398 VAL A O 1
ATOM 3000 N N . GLY A 1 399 ? -18.410 -29.366 -41.642 1.00 25.14 399 GLY A N 1
ATOM 3001 C CA . GLY A 1 399 ? -19.817 -29.101 -42.007 1.00 25.14 399 GLY A CA 1
ATOM 3002 C C . GLY A 1 399 ? -20.575 -28.467 -40.828 1.00 25.14 399 GLY A C 1
ATOM 3003 O O . GLY A 1 399 ? -20.437 -28.945 -39.715 1.00 25.14 399 GLY A O 1
ATOM 3004 N N . GLY A 1 400 ? -21.366 -27.398 -40.913 1.00 24.66 400 GLY A N 1
ATOM 3005 C CA . GLY A 1 400 ? -21.817 -26.538 -41.998 1.00 24.66 400 GLY A CA 1
ATOM 3006 C C . GLY A 1 400 ? -22.958 -25.638 -41.477 1.00 24.66 400 GLY A C 1
ATOM 3007 O O . GLY A 1 400 ? -23.653 -25.996 -40.534 1.00 24.66 400 GLY A O 1
ATOM 3008 N N . HIS A 1 401 ? -23.148 -24.515 -42.167 1.00 26.70 401 HIS A N 1
ATOM 3009 C CA . HIS A 1 401 ? -24.358 -23.692 -42.284 1.00 26.70 401 HIS A CA 1
ATOM 3010 C C . HIS A 1 401 ? -24.773 -22.640 -41.236 1.00 26.70 401 HIS A C 1
ATOM 3012 O O . HIS A 1 401 ? -24.945 -22.862 -40.045 1.00 26.70 401 HIS A O 1
ATOM 3018 N N . VAL A 1 402 ? -24.991 -21.469 -41.841 1.00 29.03 402 VAL A N 1
ATOM 3019 C CA . VAL A 1 402 ? -25.498 -20.175 -41.389 1.00 29.03 402 VAL A CA 1
ATOM 3020 C C . VAL A 1 402 ? -27.019 -20.144 -41.574 1.00 29.03 402 VAL A C 1
ATOM 3022 O O . VAL A 1 402 ? -27.517 -20.693 -42.558 1.00 29.03 402 VAL A O 1
ATOM 3025 N N . SER A 1 403 ? -27.737 -19.407 -40.726 1.00 25.41 403 SER A N 1
ATOM 3026 C CA . SER A 1 403 ? -29.030 -18.821 -41.101 1.00 25.41 403 SER A CA 1
ATOM 3027 C C . SER A 1 403 ? -29.266 -17.496 -40.374 1.00 25.41 403 SER A C 1
ATOM 3029 O O . SER A 1 403 ? -29.362 -17.464 -39.148 1.00 25.41 403 SER A O 1
ATOM 3031 N N . GLU A 1 404 ? -29.368 -16.420 -41.153 1.00 29.12 404 GLU A N 1
ATOM 3032 C CA . GLU A 1 404 ? -29.916 -15.122 -40.756 1.00 29.12 404 GLU A CA 1
ATOM 3033 C C . GLU A 1 404 ? -31.451 -15.163 -40.722 1.00 29.12 404 GLU A C 1
ATOM 3035 O O . GLU A 1 404 ? -32.086 -15.878 -41.499 1.00 29.12 404 GLU A O 1
ATOM 3040 N N . GLY A 1 405 ? -32.047 -14.329 -39.869 1.00 24.00 405 GLY A N 1
ATOM 3041 C CA . GLY A 1 405 ? -33.475 -14.029 -39.863 1.00 24.00 405 GLY A CA 1
ATOM 3042 C C . GLY A 1 405 ? -33.716 -12.628 -39.306 1.00 24.00 405 GLY A C 1
ATOM 3043 O O . GLY A 1 405 ? -33.421 -12.357 -38.146 1.00 24.00 405 GLY A O 1
ATOM 3044 N N . ALA A 1 406 ? -34.221 -11.739 -40.158 1.00 25.77 406 ALA A N 1
ATOM 3045 C CA . ALA A 1 406 ? -34.545 -10.348 -39.864 1.00 25.77 406 ALA A CA 1
ATOM 3046 C C . ALA A 1 406 ? -36.028 -10.159 -39.487 1.00 25.77 406 ALA A C 1
ATOM 3048 O O . ALA A 1 406 ? -36.887 -10.888 -39.979 1.00 25.77 406 ALA A O 1
ATOM 3049 N N . GLY A 1 407 ? -36.323 -9.082 -38.745 1.00 24.06 407 GLY A N 1
ATOM 3050 C CA . GLY A 1 407 ? -37.570 -8.317 -38.897 1.00 24.06 407 GLY A CA 1
ATOM 3051 C C . GLY A 1 407 ? -38.410 -8.088 -37.634 1.00 24.06 407 GLY A C 1
ATOM 3052 O O . GLY A 1 407 ? -38.885 -9.035 -37.019 1.00 24.06 407 GLY A O 1
ATOM 3053 N N . GLY A 1 408 ? -38.690 -6.811 -37.329 1.00 25.25 408 GLY A N 1
ATOM 3054 C CA . GLY A 1 408 ? -39.846 -6.399 -36.519 1.00 25.25 408 GLY A CA 1
ATOM 3055 C C . GLY A 1 408 ? -39.637 -5.125 -35.696 1.00 25.25 408 GLY A C 1
ATOM 3056 O O . GLY A 1 408 ? -39.050 -5.179 -34.624 1.00 25.25 408 GLY A O 1
ATOM 3057 N N . ALA A 1 409 ? -40.154 -3.989 -36.176 1.00 29.22 409 ALA A N 1
ATOM 3058 C CA . ALA A 1 409 ? -40.142 -2.683 -35.508 1.00 29.22 409 ALA A CA 1
ATOM 3059 C C . ALA A 1 409 ? -41.571 -2.178 -35.217 1.00 29.22 409 ALA A C 1
ATOM 3061 O O . ALA A 1 409 ? -42.443 -2.347 -36.065 1.00 29.22 409 ALA A O 1
ATOM 3062 N N . SER A 1 410 ? -41.773 -1.503 -34.074 1.00 27.50 410 SER A N 1
ATOM 3063 C CA . SER A 1 410 ? -42.834 -0.504 -33.765 1.00 27.50 410 SER A CA 1
ATOM 3064 C C . SER A 1 410 ? -42.675 -0.051 -32.295 1.00 27.50 410 SER A C 1
ATOM 3066 O O . SER A 1 410 ? -42.532 -0.930 -31.456 1.00 27.50 410 SER A O 1
ATOM 3068 N N . GLY A 1 411 ? -42.710 1.200 -31.817 1.00 25.42 411 GLY A N 1
ATOM 3069 C CA . GLY A 1 411 ? -42.879 2.561 -32.343 1.00 25.42 411 GLY A CA 1
ATOM 3070 C C . GLY A 1 411 ? -43.391 3.484 -31.199 1.00 25.42 411 GLY A C 1
ATOM 3071 O O . GLY A 1 411 ? -44.263 3.045 -30.454 1.00 25.42 411 GLY A O 1
ATOM 3072 N N . HIS A 1 412 ? -42.867 4.730 -31.124 1.00 26.31 412 HIS A N 1
ATOM 3073 C CA . HIS A 1 412 ? -43.303 5.968 -30.395 1.00 26.31 412 HIS A CA 1
ATOM 3074 C C . HIS A 1 412 ? -42.652 6.374 -29.036 1.00 26.31 412 HIS A C 1
ATOM 3076 O O . HIS A 1 412 ? -42.433 5.507 -28.197 1.00 26.31 412 HIS A O 1
ATOM 3082 N N . PRO A 1 413 ? -42.498 7.696 -28.721 1.00 35.06 413 PRO A N 1
ATOM 3083 C CA . PRO A 1 413 ? -41.863 8.779 -29.506 1.00 35.06 413 PRO A CA 1
ATOM 3084 C C . PRO A 1 413 ? -40.924 9.742 -28.707 1.00 35.06 413 PRO A C 1
ATOM 3086 O O . PRO A 1 413 ? -41.089 9.972 -27.515 1.00 35.06 413 PRO A O 1
ATOM 3089 N N . ASP A 1 414 ? -39.977 10.327 -29.449 1.00 25.05 414 ASP A N 1
ATOM 3090 C CA . ASP A 1 414 ? -39.375 11.680 -29.435 1.00 25.05 414 ASP A CA 1
ATOM 3091 C C . ASP A 1 414 ? -39.102 12.495 -28.153 1.00 25.05 414 ASP A C 1
ATOM 3093 O O . ASP A 1 414 ? -40.008 13.070 -27.557 1.00 25.05 414 ASP A O 1
ATOM 3097 N N . LEU A 1 415 ? -37.807 12.799 -27.946 1.00 25.30 415 LEU A N 1
ATOM 3098 C CA . LEU A 1 415 ? -37.313 14.172 -27.734 1.00 25.30 415 LEU A CA 1
ATOM 3099 C C . LEU A 1 415 ? -35.994 14.415 -28.518 1.00 25.30 415 LEU A C 1
ATOM 3101 O O . LEU A 1 415 ? -34.919 13.965 -28.139 1.00 25.30 415 LEU A O 1
ATOM 3105 N N . VAL A 1 416 ? -36.158 15.098 -29.657 1.00 27.06 416 VAL A N 1
ATOM 3106 C CA . VAL A 1 416 ? -35.274 15.974 -30.467 1.00 27.06 416 VAL A CA 1
ATOM 3107 C C . VAL A 1 416 ? -33.739 15.926 -30.275 1.00 27.06 416 VAL A C 1
ATOM 3109 O O . VAL A 1 416 ? -33.190 16.383 -29.276 1.00 27.06 416 VAL A O 1
ATOM 3112 N N . SER A 1 417 ? -33.049 15.514 -31.350 1.00 25.97 417 SER A N 1
ATOM 3113 C CA . SER A 1 417 ? -31.618 15.734 -31.647 1.00 25.97 417 SER A CA 1
ATOM 3114 C C . SER A 1 417 ? -31.335 17.114 -32.275 1.00 25.97 417 SER A C 1
ATOM 3116 O O . SER A 1 417 ? -32.246 17.757 -32.795 1.00 25.97 417 SER A O 1
ATOM 3118 N N . PRO A 1 418 ? -30.046 17.464 -32.445 1.00 27.23 418 PRO A N 1
ATOM 3119 C CA . PRO A 1 418 ? -29.570 17.775 -33.792 1.00 27.23 418 PRO A CA 1
ATOM 3120 C C . PRO A 1 418 ? -28.410 16.858 -34.212 1.00 27.23 418 PRO A C 1
ATOM 3122 O O . PRO A 1 418 ? -27.421 16.698 -33.502 1.00 27.23 418 PRO A O 1
ATOM 3125 N N . ARG A 1 419 ? -28.573 16.249 -35.393 1.00 28.03 419 ARG A N 1
ATOM 3126 C CA . ARG A 1 419 ? -27.557 15.508 -36.155 1.00 28.03 419 ARG A CA 1
ATOM 3127 C C . ARG A 1 419 ? -26.762 16.460 -37.055 1.00 28.03 419 ARG A C 1
ATOM 3129 O O . ARG A 1 419 ? -27.374 17.306 -37.698 1.00 28.03 419 ARG A O 1
ATOM 3136 N N . ALA A 1 420 ? -25.460 16.205 -37.165 1.00 25.08 420 ALA A N 1
ATOM 3137 C CA . ALA A 1 420 ? -24.588 16.322 -38.349 1.00 25.08 420 ALA A CA 1
ATOM 3138 C C . ALA A 1 420 ? -23.223 15.744 -37.907 1.00 25.08 420 ALA A C 1
ATOM 3140 O O . ALA A 1 420 ? -22.755 16.115 -36.838 1.00 25.08 420 ALA A O 1
ATOM 3141 N N . ASP A 1 421 ? -22.531 14.790 -38.524 1.00 25.30 421 ASP A N 1
ATOM 3142 C CA . ASP A 1 421 ? -22.655 14.012 -39.754 1.00 25.30 421 ASP A CA 1
ATOM 3143 C C . ASP A 1 421 ? -22.035 12.633 -39.445 1.00 25.30 421 ASP A C 1
ATOM 3145 O O . ASP A 1 421 ? -20.921 12.570 -38.924 1.00 25.30 421 ASP A O 1
ATOM 3149 N N . VAL A 1 422 ? -22.738 11.524 -39.711 1.00 33.47 422 VAL A N 1
ATOM 3150 C CA . VAL A 1 422 ? -22.278 10.167 -39.317 1.00 33.47 422 VAL A CA 1
ATOM 3151 C C . VAL A 1 422 ? -21.852 9.301 -40.511 1.00 33.47 422 VAL A C 1
ATOM 3153 O O . VAL A 1 422 ? -21.315 8.216 -40.321 1.00 33.47 422 VAL A O 1
ATOM 3156 N N . ASP A 1 423 ? -21.956 9.787 -41.747 1.00 26.52 423 ASP A N 1
ATOM 3157 C CA . ASP A 1 423 ? -21.701 8.938 -42.924 1.00 26.52 423 ASP A CA 1
ATOM 3158 C C . ASP A 1 423 ? -20.259 8.997 -43.470 1.00 26.52 423 ASP A C 1
ATOM 3160 O O . ASP A 1 423 ? -19.931 8.299 -44.426 1.00 26.52 423 ASP A O 1
ATOM 3164 N N . ALA A 1 424 ? -19.344 9.736 -42.828 1.00 28.94 424 ALA A N 1
ATOM 3165 C CA . ALA A 1 424 ? -17.922 9.765 -43.211 1.00 28.94 424 ALA A CA 1
ATOM 3166 C C . ALA A 1 424 ? -17.027 8.763 -42.438 1.00 28.94 424 ALA A C 1
ATOM 3168 O O . ALA A 1 424 ? -15.859 8.582 -42.781 1.00 28.94 424 ALA A O 1
ATOM 3169 N N . LEU A 1 425 ? -17.548 8.082 -41.408 1.00 33.69 425 LEU A N 1
ATOM 3170 C CA . LEU A 1 425 ? -16.750 7.259 -40.477 1.00 33.69 425 LEU A CA 1
ATOM 3171 C C . LEU A 1 425 ? -16.770 5.744 -40.750 1.00 33.69 425 LEU A C 1
ATOM 3173 O O . LEU A 1 425 ? -15.988 5.000 -40.149 1.00 33.69 425 LEU A O 1
ATOM 3177 N N . ALA A 1 426 ? -17.597 5.273 -41.686 1.00 28.67 426 ALA A N 1
ATOM 3178 C CA . ALA A 1 426 ? -17.666 3.850 -42.031 1.00 28.67 426 ALA A CA 1
ATOM 3179 C C . ALA A 1 426 ? -16.413 3.348 -42.783 1.00 28.67 426 ALA A C 1
ATOM 3181 O O . ALA A 1 426 ? -16.064 2.175 -42.690 1.00 28.67 426 ALA A O 1
ATOM 3182 N N . GLY A 1 427 ? -15.690 4.234 -43.482 1.00 28.98 427 GLY A N 1
ATOM 3183 C CA . GLY A 1 427 ? -14.455 3.876 -44.196 1.00 28.98 427 GLY A CA 1
ATOM 3184 C C . GLY A 1 427 ? -13.198 3.821 -43.317 1.00 28.98 427 GLY A C 1
ATOM 3185 O O . GLY A 1 427 ? -12.258 3.098 -43.632 1.00 28.98 427 GLY A O 1
ATOM 3186 N N . VAL A 1 428 ? -13.177 4.550 -42.194 1.00 32.25 428 VAL A N 1
ATOM 3187 C CA . VAL A 1 428 ? -11.985 4.704 -41.329 1.00 32.25 428 VAL A CA 1
ATOM 3188 C C . VAL A 1 428 ? -11.934 3.644 -40.217 1.00 32.25 428 VAL A C 1
ATOM 3190 O O . VAL A 1 428 ? -10.864 3.280 -39.729 1.00 32.25 428 VAL A O 1
ATOM 3193 N N . THR A 1 429 ? -13.082 3.078 -39.842 1.00 30.41 429 THR A N 1
ATOM 3194 C CA . THR A 1 429 ? -13.194 2.042 -38.800 1.00 30.41 429 THR A CA 1
ATOM 3195 C C . THR A 1 429 ? -12.665 0.673 -39.241 1.00 30.41 429 THR A C 1
ATOM 3197 O O . THR A 1 429 ? -12.173 -0.084 -38.403 1.00 30.41 429 THR A O 1
ATOM 3200 N N . ALA A 1 430 ? -12.645 0.375 -40.544 1.00 27.55 430 ALA A N 1
ATOM 3201 C CA . ALA A 1 430 ? -12.201 -0.922 -41.064 1.00 27.55 430 ALA A CA 1
ATOM 3202 C C . ALA A 1 430 ? -10.682 -1.182 -40.931 1.00 27.55 430 ALA A C 1
ATOM 3204 O O . ALA A 1 430 ? -10.248 -2.329 -41.013 1.00 27.55 430 ALA A O 1
ATOM 3205 N N . VAL A 1 431 ? -9.862 -0.151 -40.681 1.00 34.94 431 VAL A N 1
ATOM 3206 C CA . VAL A 1 431 ? -8.406 -0.299 -40.459 1.00 34.94 431 VAL A CA 1
ATOM 3207 C C . VAL A 1 431 ? -8.050 -0.416 -38.966 1.00 34.94 431 VAL A C 1
ATOM 3209 O O . VAL A 1 431 ? -6.972 -0.900 -38.626 1.00 34.94 431 VAL A O 1
ATOM 3212 N N . ARG A 1 432 ? -8.958 -0.033 -38.056 1.00 38.34 432 ARG A N 1
ATOM 3213 C CA . ARG A 1 432 ? -8.681 0.093 -36.610 1.00 38.34 432 ARG A CA 1
ATOM 3214 C C . ARG A 1 432 ? -8.995 -1.147 -35.768 1.00 38.34 432 ARG A C 1
ATOM 3216 O O . ARG A 1 432 ? -8.601 -1.196 -34.610 1.00 38.34 432 ARG A O 1
ATOM 3223 N N . ALA A 1 433 ? -9.630 -2.166 -36.339 1.00 35.59 433 ALA A N 1
ATOM 3224 C CA . ALA A 1 433 ? -9.893 -3.430 -35.659 1.00 35.59 433 ALA A CA 1
ATOM 3225 C C . ALA A 1 433 ? -9.309 -4.596 -36.463 1.00 35.59 433 ALA A C 1
ATOM 3227 O O . ALA A 1 433 ? -10.018 -5.282 -37.196 1.00 35.59 433 ALA A O 1
ATOM 3228 N N . ARG A 1 434 ? -8.000 -4.841 -36.331 1.00 36.88 434 ARG A N 1
ATOM 3229 C CA . ARG A 1 434 ? -7.478 -6.178 -36.632 1.00 36.88 434 ARG A CA 1
ATOM 3230 C C . ARG A 1 434 ? -7.681 -7.048 -35.397 1.00 36.88 434 ARG A C 1
ATOM 3232 O O . ARG A 1 434 ? -7.276 -6.687 -34.296 1.00 36.88 434 ARG A O 1
ATOM 3239 N N . SER A 1 435 ? -8.373 -8.160 -35.621 1.00 40.56 435 SER A N 1
ATOM 3240 C CA . SER A 1 435 ? -8.543 -9.302 -34.726 1.00 40.56 435 SER A CA 1
ATOM 3241 C C . SER A 1 435 ? -7.276 -9.600 -33.930 1.00 40.56 435 SER A C 1
ATOM 3243 O O . SER A 1 435 ? -6.185 -9.521 -34.491 1.00 40.56 435 SER A O 1
ATOM 3245 N N . TRP A 1 436 ? -7.430 -10.013 -32.670 1.00 40.88 436 TRP A N 1
ATOM 3246 C CA . TRP A 1 436 ? -6.366 -10.613 -31.866 1.00 40.88 436 TRP A CA 1
ATOM 3247 C C . TRP A 1 436 ? -5.605 -11.632 -32.722 1.00 40.88 436 TRP A C 1
ATOM 3249 O O . TRP A 1 436 ? -6.138 -12.703 -33.016 1.00 40.88 436 TRP A O 1
ATOM 3259 N N . SER A 1 437 ? -4.397 -11.291 -33.178 1.00 47.78 437 SER A N 1
ATOM 3260 C CA . SER A 1 437 ? -3.577 -12.242 -33.922 1.00 47.78 437 SER A CA 1
ATOM 3261 C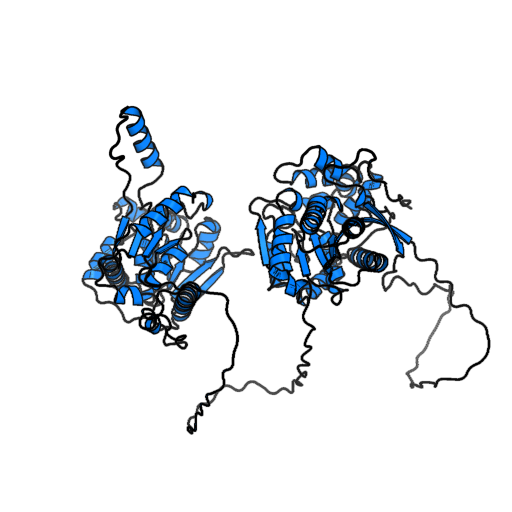 C . SER A 1 437 ? -3.324 -13.438 -33.012 1.00 47.78 437 SER A C 1
ATOM 3263 O O . SER A 1 437 ? -2.937 -13.264 -31.848 1.00 47.78 437 SER A O 1
ATOM 3265 N N . ALA A 1 438 ? -3.562 -14.644 -33.529 1.00 49.12 438 ALA A N 1
ATOM 3266 C CA . ALA A 1 438 ? -3.259 -15.871 -32.809 1.00 49.12 438 ALA A CA 1
ATOM 3267 C C . ALA A 1 438 ? -1.783 -15.862 -32.345 1.00 49.12 438 ALA A C 1
ATOM 3269 O O . ALA A 1 438 ? -0.937 -15.253 -33.018 1.00 49.12 438 ALA A O 1
ATOM 3270 N N . PRO A 1 439 ? -1.447 -16.509 -31.211 1.00 47.34 439 PRO A N 1
ATOM 3271 C CA . PRO A 1 439 ? -0.054 -16.729 -30.817 1.00 47.34 439 PRO A CA 1
ATOM 3272 C C . PRO A 1 439 ? 0.751 -17.276 -32.011 1.00 47.34 439 PRO A C 1
ATOM 3274 O O . PRO A 1 439 ? 0.302 -18.210 -32.672 1.00 47.34 439 PRO A O 1
ATOM 3277 N N . GLY A 1 440 ? 1.877 -16.635 -32.352 1.00 52.72 440 GLY A N 1
ATOM 3278 C CA . GLY A 1 440 ? 2.688 -16.953 -33.543 1.00 52.72 440 GLY A CA 1
ATOM 3279 C C . GLY A 1 440 ? 2.422 -16.123 -34.815 1.00 52.72 440 GLY A C 1
ATOM 3280 O O . GLY A 1 440 ? 3.183 -16.238 -35.768 1.00 52.72 440 GLY A O 1
ATOM 3281 N N . GLN A 1 441 ? 1.400 -15.256 -34.846 1.00 68.25 441 GLN A N 1
ATOM 3282 C CA . GLN A 1 441 ? 1.126 -14.332 -35.971 1.00 68.25 441 GLN A CA 1
ATOM 3283 C C . GLN A 1 441 ? 1.290 -12.845 -35.608 1.00 68.25 441 GLN A C 1
ATOM 3285 O O . GLN A 1 441 ? 0.867 -11.959 -36.355 1.00 68.25 441 GLN A O 1
ATOM 3290 N N . ARG A 1 442 ? 1.855 -12.539 -34.435 1.00 83.00 442 ARG A N 1
ATOM 3291 C CA . ARG A 1 442 ? 2.044 -11.151 -33.998 1.00 83.00 442 ARG A CA 1
ATOM 3292 C C . ARG A 1 442 ? 3.278 -10.553 -34.671 1.00 83.00 442 ARG A C 1
ATOM 3294 O O . ARG A 1 442 ? 4.350 -11.144 -34.558 1.00 83.00 442 ARG A O 1
ATOM 3301 N N . PRO A 1 443 ? 3.165 -9.379 -35.317 1.00 89.31 443 PRO A N 1
ATOM 3302 C CA . PRO A 1 443 ? 4.329 -8.726 -35.896 1.00 89.31 443 PRO A CA 1
ATOM 3303 C C . PRO A 1 443 ? 5.322 -8.341 -34.791 1.00 89.31 443 PRO A C 1
ATOM 3305 O O . PRO A 1 443 ? 4.884 -8.007 -33.679 1.00 89.31 443 PRO A O 1
ATOM 3308 N N . PRO A 1 444 ? 6.635 -8.342 -35.074 1.00 92.94 444 PRO A N 1
ATOM 3309 C CA . PRO A 1 444 ? 7.651 -7.988 -34.091 1.00 92.94 444 PRO A CA 1
ATOM 3310 C C . PRO A 1 444 ? 7.509 -6.531 -33.633 1.00 92.94 444 PRO A C 1
ATOM 3312 O O . PRO A 1 444 ? 6.873 -5.706 -34.293 1.00 92.94 444 PRO A O 1
ATOM 3315 N N . LEU A 1 445 ? 8.110 -6.184 -32.491 1.00 94.06 445 LEU A N 1
ATOM 3316 C CA . LEU A 1 445 ? 8.005 -4.826 -31.939 1.00 94.06 445 LEU A CA 1
ATOM 3317 C C . LEU A 1 445 ? 8.550 -3.746 -32.884 1.00 94.06 445 LEU A C 1
ATOM 3319 O O . LEU A 1 445 ? 8.045 -2.629 -32.877 1.00 94.06 445 LEU A O 1
ATOM 3323 N N . TRP A 1 446 ? 9.549 -4.066 -33.710 1.00 94.88 446 TRP A N 1
ATOM 3324 C CA . TRP A 1 446 ? 10.125 -3.116 -34.665 1.00 94.88 446 TRP A CA 1
ATOM 3325 C C . TRP A 1 446 ? 9.308 -2.943 -35.949 1.00 94.88 446 TRP A C 1
ATOM 3327 O O . TRP A 1 446 ? 9.662 -2.081 -36.747 1.00 94.88 446 TRP A O 1
ATOM 3337 N N . GLN A 1 447 ? 8.226 -3.705 -36.161 1.00 93.88 447 GLN A N 1
ATOM 3338 C CA . GLN A 1 447 ? 7.462 -3.674 -37.416 1.00 93.88 447 GLN A CA 1
ATOM 3339 C C . GLN A 1 447 ? 7.047 -2.251 -37.810 1.00 93.88 447 GLN A C 1
ATOM 3341 O O . GLN A 1 447 ? 7.212 -1.850 -38.955 1.00 93.88 447 GLN A O 1
ATOM 3346 N N . ARG A 1 448 ? 6.573 -1.443 -36.854 1.00 92.50 448 ARG A N 1
ATOM 3347 C CA . ARG A 1 448 ? 6.164 -0.056 -37.123 1.00 92.50 448 ARG A CA 1
ATOM 3348 C C . ARG A 1 448 ? 7.314 0.851 -37.553 1.00 92.50 448 ARG A C 1
ATOM 3350 O O . ARG A 1 448 ? 7.094 1.773 -38.331 1.00 92.50 448 ARG A O 1
ATOM 3357 N N . LEU A 1 449 ? 8.538 0.577 -37.104 1.00 93.50 449 LEU A N 1
ATOM 3358 C CA . LEU A 1 449 ? 9.722 1.306 -37.557 1.00 93.50 449 LEU A CA 1
ATOM 3359 C C . LEU A 1 449 ? 10.060 0.954 -39.012 1.00 93.50 449 LEU A C 1
ATOM 3361 O O . LEU A 1 449 ? 10.611 1.796 -39.718 1.00 93.50 449 LEU A O 1
ATOM 3365 N N . ASP A 1 450 ? 9.752 -0.263 -39.464 1.00 94.25 450 ASP A N 1
ATOM 3366 C CA . ASP A 1 450 ? 9.896 -0.636 -40.873 1.00 94.25 450 ASP A CA 1
ATOM 3367 C C . ASP A 1 450 ? 8.792 -0.031 -41.732 1.00 94.25 450 ASP A C 1
ATOM 3369 O O . ASP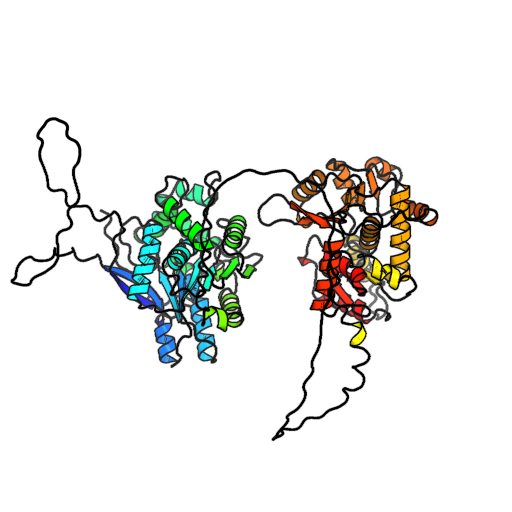 A 1 450 ? 9.099 0.562 -42.764 1.00 94.25 450 ASP A O 1
ATOM 3373 N N . ASP A 1 451 ? 7.537 -0.120 -41.280 1.00 94.00 451 ASP A N 1
ATOM 3374 C CA . ASP A 1 451 ? 6.380 0.456 -41.975 1.00 94.00 451 ASP A CA 1
ATOM 3375 C C . ASP A 1 451 ? 6.565 1.969 -42.212 1.00 94.00 451 ASP A C 1
ATOM 3377 O O . ASP A 1 451 ? 6.181 2.497 -43.252 1.00 94.00 451 ASP A O 1
ATOM 3381 N N . LEU A 1 452 ? 7.180 2.668 -41.250 1.00 92.44 452 LEU A N 1
ATOM 3382 C CA . LEU A 1 452 ? 7.409 4.116 -41.276 1.00 92.44 452 LEU A CA 1
ATOM 3383 C C . LEU A 1 452 ? 8.846 4.496 -41.677 1.00 92.44 452 LEU A C 1
ATOM 3385 O O . LEU A 1 452 ? 9.244 5.651 -41.514 1.00 92.44 452 LEU A O 1
ATOM 3389 N N . ALA A 1 453 ? 9.638 3.561 -42.215 1.00 92.88 453 ALA A N 1
ATOM 3390 C CA . ALA A 1 453 ? 11.063 3.772 -42.498 1.00 92.88 453 ALA A CA 1
ATOM 3391 C C . ALA A 1 453 ? 11.344 4.918 -43.484 1.00 92.88 453 ALA A C 1
ATOM 3393 O O . ALA A 1 453 ? 12.420 5.512 -43.439 1.00 92.88 453 ALA A O 1
ATOM 3394 N N . ASP A 1 454 ? 10.385 5.264 -44.342 1.00 91.06 454 ASP A N 1
ATOM 3395 C CA . ASP A 1 454 ? 10.517 6.372 -45.289 1.00 91.06 454 ASP A CA 1
ATOM 3396 C C . ASP A 1 454 ? 9.883 7.678 -44.789 1.00 91.06 454 ASP A C 1
ATOM 3398 O O . ASP A 1 454 ? 10.107 8.731 -45.394 1.00 91.06 454 ASP A O 1
ATOM 3402 N N . SER A 1 455 ? 9.167 7.664 -43.660 1.00 90.19 455 SER A N 1
ATOM 3403 C CA . SER A 1 455 ? 8.475 8.843 -43.134 1.00 90.19 455 SER A CA 1
ATOM 3404 C C . SER A 1 455 ? 9.441 9.854 -42.508 1.00 90.19 455 SER A C 1
ATOM 3406 O O . SER A 1 455 ? 10.298 9.529 -41.681 1.00 90.19 455 SER A O 1
ATOM 3408 N N . THR A 1 456 ? 9.302 11.123 -42.893 1.00 90.12 456 THR A N 1
ATOM 3409 C CA . THR A 1 456 ? 10.028 12.244 -42.276 1.00 90.12 456 THR A CA 1
ATOM 3410 C C . THR A 1 456 ? 9.353 12.776 -41.020 1.00 90.12 456 THR A C 1
ATOM 3412 O O . THR A 1 456 ? 9.926 13.652 -40.373 1.00 90.12 456 THR A O 1
ATOM 3415 N N . ALA A 1 457 ? 8.175 12.260 -40.673 1.00 89.12 457 ALA A N 1
ATOM 3416 C CA . ALA A 1 457 ? 7.442 12.679 -39.494 1.00 89.12 457 ALA A CA 1
ATOM 3417 C C . ALA A 1 457 ? 8.170 12.305 -38.209 1.00 89.12 457 ALA A C 1
ATOM 3419 O O . ALA A 1 457 ? 9.052 11.435 -38.190 1.00 89.12 457 ALA A O 1
ATOM 3420 N N . THR A 1 458 ? 7.813 12.990 -37.130 1.00 92.06 458 THR A N 1
ATOM 3421 C CA . THR A 1 458 ? 8.508 12.843 -35.856 1.00 92.06 458 THR A CA 1
ATOM 3422 C C . THR A 1 458 ? 8.153 11.516 -35.195 1.00 92.06 458 THR A C 1
ATOM 3424 O O . THR A 1 458 ? 6.984 11.203 -35.002 1.00 92.06 458 THR A O 1
ATOM 3427 N N . ALA A 1 459 ? 9.176 10.754 -34.814 1.00 91.12 459 ALA A N 1
ATOM 3428 C CA . ALA A 1 459 ? 9.039 9.538 -34.020 1.00 91.12 459 ALA A CA 1
ATOM 3429 C C . ALA A 1 459 ? 9.317 9.795 -32.539 1.00 91.12 459 ALA A C 1
ATOM 3431 O O . ALA A 1 459 ? 8.621 9.260 -31.682 1.00 91.12 459 ALA A O 1
ATOM 3432 N N . LEU A 1 460 ? 10.343 10.598 -32.230 1.00 91.25 460 LEU A N 1
ATOM 3433 C CA . LEU A 1 460 ? 10.781 10.858 -30.859 1.00 91.25 460 LEU A CA 1
ATOM 3434 C C . LEU A 1 460 ? 11.055 12.343 -30.625 1.00 91.25 460 LEU A C 1
ATOM 3436 O O . LEU A 1 460 ? 11.687 12.996 -31.461 1.00 91.25 460 LEU A O 1
ATOM 3440 N N . VAL A 1 461 ? 10.687 12.829 -29.440 1.00 90.19 461 VAL A N 1
ATOM 3441 C CA . VAL A 1 461 ? 11.116 14.129 -28.910 1.00 90.19 461 VAL A CA 1
ATOM 3442 C C . VAL A 1 461 ? 11.737 13.948 -27.525 1.00 90.19 461 VAL A C 1
ATOM 3444 O O . VAL A 1 461 ? 11.110 13.439 -26.594 1.00 90.19 461 VAL A O 1
ATOM 3447 N N . GLU A 1 462 ? 12.981 14.395 -27.373 1.00 86.56 462 GLU A N 1
ATOM 3448 C CA . GLU A 1 462 ? 13.682 14.472 -26.092 1.00 86.56 462 GLU A CA 1
ATOM 3449 C C . GLU A 1 462 ? 13.711 15.921 -25.608 1.00 86.56 462 GLU A C 1
ATOM 3451 O O . GLU A 1 462 ? 14.414 16.764 -26.175 1.00 86.56 462 GLU A O 1
ATOM 3456 N N . MET A 1 463 ? 12.996 16.210 -24.520 1.00 84.25 463 MET A N 1
ATOM 3457 C CA . MET A 1 463 ? 12.959 17.563 -23.952 1.00 84.25 463 MET A CA 1
ATOM 3458 C C . MET A 1 463 ? 14.268 17.958 -23.247 1.00 84.25 463 MET A C 1
ATOM 3460 O O . MET A 1 463 ? 14.519 19.144 -23.050 1.00 84.25 463 MET A O 1
ATOM 3464 N N . ALA A 1 464 ? 15.112 16.986 -22.879 1.00 76.00 464 ALA A N 1
ATOM 3465 C CA . ALA A 1 464 ? 16.389 17.209 -22.198 1.00 76.00 464 ALA A CA 1
ATOM 3466 C C . ALA A 1 464 ? 17.477 16.220 -22.666 1.00 76.00 464 ALA A C 1
ATOM 3468 O O . ALA A 1 464 ? 17.738 15.219 -21.994 1.00 76.00 464 ALA A O 1
ATOM 3469 N N . PRO A 1 465 ? 18.139 16.478 -23.807 1.00 59.44 465 PRO A N 1
ATOM 3470 C CA . PRO A 1 465 ? 19.126 15.555 -24.359 1.00 59.44 465 PRO A CA 1
ATOM 3471 C C . PRO A 1 465 ? 20.380 15.424 -23.465 1.00 59.44 465 PRO A C 1
ATOM 3473 O O . PRO A 1 465 ? 20.724 16.365 -22.731 1.00 59.44 465 PRO A O 1
ATOM 3476 N N . PRO A 1 466 ? 21.111 14.291 -23.523 1.00 50.91 466 PRO A N 1
ATOM 3477 C CA . PRO A 1 466 ? 22.323 14.064 -22.733 1.00 50.91 466 PRO A CA 1
ATOM 3478 C C . PRO A 1 466 ? 23.354 15.193 -22.904 1.00 50.91 466 PRO A C 1
ATOM 3480 O O . PRO A 1 466 ? 23.722 15.546 -24.019 1.00 50.91 466 PRO A O 1
ATOM 3483 N N . GLY A 1 467 ? 23.831 15.761 -21.788 1.00 47.53 467 GLY A N 1
ATOM 3484 C CA . GLY A 1 467 ? 24.756 16.910 -21.774 1.00 47.53 467 GLY A CA 1
ATOM 3485 C C . GLY A 1 467 ? 24.133 18.240 -21.323 1.00 47.53 467 GLY A C 1
ATOM 3486 O O . GLY A 1 467 ? 24.857 19.193 -21.061 1.00 47.53 467 GLY A O 1
ATOM 3487 N N . SER A 1 468 ? 22.815 18.295 -21.121 1.00 48.44 468 SER A N 1
ATOM 3488 C CA . SER A 1 468 ? 22.058 19.480 -20.667 1.00 48.44 468 SER A CA 1
ATOM 3489 C C . SER A 1 468 ? 21.967 19.645 -19.131 1.00 48.44 468 SER A C 1
ATOM 3491 O O . SER A 1 468 ? 21.007 20.213 -18.604 1.00 48.44 468 SER A O 1
ATOM 3493 N N . GLY A 1 469 ? 22.955 19.129 -18.388 1.00 41.34 469 GLY A N 1
ATOM 3494 C CA . GLY A 1 469 ? 22.893 18.975 -16.928 1.00 41.34 469 GLY A CA 1
ATOM 3495 C C . GLY A 1 469 ? 22.764 20.285 -16.117 1.00 41.34 469 GLY A C 1
ATOM 3496 O O . GLY A 1 469 ? 23.154 21.354 -16.594 1.00 41.34 469 GLY A O 1
ATOM 3497 N N . PRO A 1 470 ? 22.295 20.217 -14.851 1.00 37.69 470 PRO A N 1
ATOM 3498 C CA . PRO A 1 470 ? 22.003 21.393 -14.018 1.00 37.69 470 PRO A CA 1
ATOM 3499 C C . PRO A 1 470 ? 23.197 22.340 -13.801 1.00 37.69 470 PRO A C 1
ATOM 3501 O O . PRO A 1 470 ? 23.007 23.539 -13.618 1.00 37.69 470 PRO A O 1
ATOM 3504 N N . ALA A 1 471 ? 24.430 21.828 -13.868 1.00 35.31 471 ALA A N 1
ATOM 3505 C CA . ALA A 1 471 ? 25.652 22.623 -13.731 1.00 35.31 471 ALA A CA 1
ATOM 3506 C C . ALA A 1 471 ? 25.898 23.583 -14.915 1.00 35.31 471 ALA A C 1
ATOM 3508 O O . ALA A 1 471 ? 26.396 24.686 -14.709 1.00 35.31 471 ALA A O 1
ATOM 3509 N N . LEU A 1 472 ? 25.514 23.196 -16.139 1.00 39.09 472 LEU A N 1
ATOM 3510 C CA . LEU A 1 472 ? 25.556 24.076 -17.315 1.00 39.09 472 LEU A CA 1
ATOM 3511 C C . LEU A 1 472 ? 24.374 25.059 -17.316 1.00 39.09 472 LEU A C 1
ATOM 3513 O O . LEU A 1 472 ? 24.546 26.207 -17.721 1.00 39.09 472 LEU A O 1
ATOM 3517 N N . ARG A 1 473 ? 23.213 24.644 -16.780 1.00 45.84 473 ARG A N 1
ATOM 3518 C CA . ARG A 1 473 ? 22.027 25.505 -16.593 1.00 45.84 473 ARG A CA 1
ATOM 3519 C C . ARG A 1 473 ? 22.315 26.663 -15.624 1.00 45.84 473 ARG A C 1
ATOM 3521 O O . ARG A 1 473 ? 22.110 27.815 -15.983 1.00 45.84 473 ARG A O 1
ATOM 3528 N N . GLY A 1 474 ? 22.920 26.385 -14.464 1.00 38.53 474 GLY A N 1
ATOM 3529 C CA . GLY A 1 474 ? 23.289 27.425 -13.489 1.00 38.53 474 GLY A CA 1
ATOM 3530 C C . GLY A 1 474 ? 24.338 28.428 -13.994 1.00 38.53 474 GLY A C 1
ATOM 3531 O O . GLY A 1 474 ? 24.326 29.594 -13.599 1.00 38.53 474 GLY A O 1
ATOM 3532 N N . LEU A 1 475 ? 25.223 28.003 -14.902 1.00 36.81 475 LEU A N 1
ATOM 3533 C CA . LEU A 1 475 ? 26.206 28.879 -15.548 1.00 36.81 475 LEU A CA 1
ATOM 3534 C C . LEU A 1 475 ? 25.563 29.774 -16.618 1.00 36.81 475 LEU A C 1
ATOM 3536 O O . LEU A 1 475 ? 25.881 30.960 -16.678 1.00 36.81 475 LEU A O 1
ATOM 3540 N N . ALA A 1 476 ? 24.635 29.241 -17.419 1.00 39.78 476 ALA A N 1
ATOM 3541 C CA . ALA A 1 476 ? 23.885 30.016 -18.408 1.00 39.78 476 ALA A CA 1
ATOM 3542 C C . ALA A 1 476 ? 22.957 31.054 -17.745 1.00 39.78 476 ALA A C 1
ATOM 3544 O O . ALA A 1 476 ? 22.973 32.226 -18.131 1.00 39.78 476 ALA A O 1
ATOM 3545 N N . ASP A 1 477 ? 22.242 30.659 -16.688 1.00 38.88 477 ASP A N 1
ATOM 3546 C CA . ASP A 1 477 ? 21.372 31.548 -15.907 1.00 38.88 477 ASP A CA 1
ATOM 3547 C C . ASP A 1 477 ? 22.182 32.654 -15.208 1.00 38.88 477 ASP A C 1
ATOM 3549 O O . ASP A 1 477 ? 21.817 33.832 -15.243 1.00 38.88 477 ASP A O 1
ATOM 3553 N N . GLY A 1 478 ? 23.348 32.306 -14.650 1.00 39.34 478 GLY A N 1
ATOM 3554 C CA . GLY A 1 478 ? 24.255 33.258 -14.002 1.00 39.34 478 GLY A CA 1
ATOM 3555 C C . GLY A 1 478 ? 24.930 34.256 -14.955 1.00 39.34 478 GLY A C 1
ATOM 3556 O O . GLY A 1 478 ? 25.340 35.335 -14.515 1.00 39.34 478 GLY A O 1
ATOM 3557 N N . VAL A 1 479 ? 25.048 33.925 -16.246 1.00 45.28 479 VAL A N 1
ATOM 3558 C CA . VAL A 1 479 ? 25.565 34.826 -17.293 1.00 45.28 479 VAL A CA 1
ATOM 3559 C C . VAL A 1 479 ? 24.453 35.726 -17.838 1.00 45.28 479 VAL A C 1
ATOM 3561 O O . VAL A 1 479 ? 24.669 36.929 -17.988 1.00 45.28 479 VAL A O 1
ATOM 3564 N N . ALA A 1 480 ? 23.245 35.195 -18.049 1.00 43.84 480 ALA A N 1
ATOM 3565 C CA . ALA A 1 480 ? 22.084 35.981 -18.474 1.00 43.84 480 ALA A CA 1
ATOM 3566 C C . ALA A 1 480 ? 21.697 37.052 -17.435 1.00 43.84 480 ALA A C 1
ATOM 3568 O O . ALA A 1 480 ? 21.403 38.194 -17.794 1.00 43.84 480 ALA A O 1
ATOM 3569 N N . GLN A 1 481 ? 21.786 36.720 -16.143 1.00 40.75 481 GLN A N 1
ATOM 3570 C CA . GLN A 1 481 ? 21.456 37.634 -15.046 1.00 40.75 481 GLN A CA 1
ATOM 3571 C C . GLN A 1 481 ? 22.488 38.764 -14.861 1.00 40.75 481 GLN A C 1
ATOM 3573 O O . GLN A 1 481 ? 22.128 39.855 -14.424 1.00 40.75 481 GLN A O 1
ATOM 3578 N N . ARG A 1 482 ? 23.758 38.554 -15.249 1.00 43.62 482 ARG A N 1
ATOM 3579 C CA . ARG A 1 482 ? 24.809 39.594 -15.203 1.00 43.62 482 ARG A CA 1
ATOM 3580 C C . ARG A 1 482 ? 24.787 40.561 -16.383 1.00 43.62 482 ARG A C 1
ATOM 3582 O O . ARG A 1 482 ? 25.349 41.644 -16.273 1.00 43.62 482 ARG A O 1
ATOM 3589 N N . LEU A 1 483 ? 24.159 40.193 -17.499 1.00 41.06 483 LEU A N 1
ATOM 3590 C CA . LEU A 1 483 ? 24.158 41.005 -18.722 1.00 41.06 483 LEU A CA 1
ATOM 3591 C C . LEU A 1 483 ? 22.972 41.977 -18.834 1.00 41.06 483 LEU A C 1
ATOM 3593 O O . LEU A 1 483 ? 22.896 42.708 -19.816 1.00 41.06 483 LEU A O 1
ATOM 3597 N N . GLY A 1 484 ? 22.070 42.029 -17.845 1.00 38.09 484 GLY A N 1
ATOM 3598 C CA . GLY A 1 484 ? 21.108 43.131 -17.673 1.00 38.09 484 GLY A CA 1
ATOM 3599 C C . GLY A 1 484 ? 20.160 43.403 -18.851 1.00 38.09 484 GLY A C 1
ATOM 3600 O O . GLY A 1 484 ? 19.633 44.507 -18.965 1.00 38.09 484 GLY A O 1
ATOM 3601 N N . ARG A 1 485 ? 19.932 42.440 -19.752 1.00 36.84 485 ARG A N 1
ATOM 3602 C CA . ARG A 1 485 ? 19.063 42.628 -20.923 1.00 36.84 485 ARG A CA 1
ATOM 3603 C C . ARG A 1 485 ? 17.621 42.245 -20.595 1.00 36.84 485 ARG A C 1
ATOM 3605 O O . ARG A 1 485 ? 17.255 41.077 -20.621 1.00 36.84 485 ARG A O 1
ATOM 3612 N N . HIS A 1 486 ? 16.798 43.245 -20.291 1.00 41.44 486 HIS A N 1
ATOM 3613 C CA . HIS A 1 486 ? 15.339 43.146 -20.369 1.00 41.44 486 HIS A CA 1
ATOM 3614 C C . HIS A 1 486 ? 14.915 43.451 -21.810 1.00 41.44 486 HIS A C 1
ATOM 3616 O O . HIS A 1 486 ? 14.850 44.608 -22.216 1.00 41.44 486 HIS A O 1
ATOM 3622 N N . GLY A 1 487 ? 14.690 42.405 -22.603 1.00 28.41 487 GLY A N 1
ATOM 3623 C CA . GLY A 1 487 ? 14.230 42.518 -23.983 1.00 28.41 487 GLY A CA 1
ATOM 3624 C C . GLY A 1 487 ? 13.764 41.165 -24.509 1.00 28.41 487 GLY A C 1
ATOM 3625 O O . GLY A 1 487 ? 14.505 40.187 -24.482 1.00 28.41 487 GLY A O 1
ATOM 3626 N N . THR A 1 488 ? 12.516 41.117 -24.955 1.00 35.25 488 THR A N 1
ATOM 3627 C CA . THR A 1 488 ? 11.840 39.988 -25.599 1.00 35.25 488 THR A CA 1
ATOM 3628 C C . THR A 1 488 ? 12.534 39.590 -26.902 1.00 35.25 488 THR A C 1
ATOM 3630 O O . THR A 1 488 ? 12.232 40.155 -27.947 1.00 35.25 488 THR A O 1
ATOM 3633 N N . GLN A 1 489 ? 13.460 38.632 -26.839 1.00 28.95 489 GLN A N 1
ATOM 3634 C CA . GLN A 1 489 ? 13.767 37.656 -27.894 1.00 28.95 489 GLN A CA 1
ATOM 3635 C C . GLN A 1 489 ? 14.873 36.707 -27.410 1.00 28.95 489 GLN A C 1
ATOM 3637 O O . GLN A 1 489 ? 15.962 37.142 -27.048 1.00 28.95 489 GLN A O 1
ATOM 3642 N N . GLY A 1 490 ? 14.571 35.405 -27.437 1.00 30.58 490 GLY A N 1
ATOM 3643 C CA . GLY A 1 490 ? 15.551 34.323 -27.521 1.00 30.58 490 GLY A CA 1
ATOM 3644 C C . GLY A 1 490 ? 16.525 34.187 -26.354 1.00 30.58 490 GLY A C 1
ATOM 3645 O O . GLY A 1 490 ? 17.721 34.414 -26.519 1.00 30.58 490 GLY A O 1
ATOM 3646 N N . ALA A 1 491 ? 16.054 33.670 -25.214 1.00 30.31 491 ALA A N 1
ATOM 3647 C CA . ALA A 1 491 ? 16.924 32.771 -24.462 1.00 30.31 491 ALA A CA 1
ATOM 3648 C C . ALA A 1 491 ? 17.335 31.667 -25.446 1.00 30.31 491 ALA A C 1
ATOM 3650 O O . ALA A 1 491 ? 16.459 31.034 -26.038 1.00 30.31 491 ALA A O 1
ATOM 3651 N N . ALA A 1 492 ? 18.633 31.466 -25.670 1.00 33.72 492 ALA A N 1
ATOM 3652 C CA . ALA A 1 492 ? 19.141 30.282 -26.353 1.00 33.72 492 ALA A CA 1
ATOM 3653 C C . ALA A 1 492 ? 18.868 29.066 -25.449 1.00 33.72 492 ALA A C 1
ATOM 3655 O O . ALA A 1 492 ? 19.752 28.547 -24.774 1.00 33.72 492 ALA A O 1
ATOM 3656 N N . GLY A 1 493 ? 17.590 28.700 -25.353 1.00 35.44 493 GLY A N 1
ATOM 3657 C CA . GLY A 1 493 ? 17.097 27.517 -24.685 1.00 35.44 493 GLY A CA 1
ATOM 3658 C C . GLY A 1 493 ? 17.465 26.328 -25.549 1.00 35.44 493 GLY A C 1
ATOM 3659 O O . GLY A 1 493 ? 17.145 26.297 -26.734 1.00 35.44 493 GLY A O 1
ATOM 3660 N N . LEU A 1 494 ? 18.186 25.394 -24.942 1.00 48.44 494 LEU A N 1
ATOM 3661 C CA . LEU A 1 494 ? 18.508 24.076 -25.473 1.00 48.44 494 LEU A CA 1
ATOM 3662 C C . LEU A 1 494 ? 17.263 23.490 -26.157 1.00 48.44 494 LEU A C 1
ATOM 3664 O O . LEU A 1 494 ? 16.287 23.158 -25.488 1.00 48.44 494 LEU A O 1
ATOM 3668 N N . THR A 1 495 ? 17.270 23.440 -27.487 1.00 60.19 495 THR A N 1
ATOM 3669 C CA . THR A 1 495 ? 16.136 22.967 -28.278 1.00 60.19 495 THR A CA 1
ATOM 3670 C C . THR A 1 495 ? 15.917 21.472 -28.036 1.00 60.19 495 THR A C 1
ATOM 3672 O O . THR A 1 495 ? 16.897 20.718 -28.019 1.00 60.19 495 THR A O 1
ATOM 3675 N N . PRO A 1 496 ? 14.661 21.018 -27.858 1.00 76.75 496 PRO A N 1
ATOM 3676 C CA . PRO A 1 496 ? 14.343 19.597 -27.800 1.00 76.75 496 PRO A CA 1
ATOM 3677 C C . PRO A 1 496 ? 14.944 18.849 -28.992 1.00 76.75 496 PRO A C 1
ATOM 3679 O O . PRO A 1 496 ? 14.876 19.316 -30.135 1.00 76.75 496 PRO A O 1
ATOM 3682 N N . ARG A 1 497 ? 15.545 17.682 -28.743 1.00 82.38 497 ARG A N 1
ATOM 3683 C CA . ARG A 1 497 ? 16.069 16.841 -29.825 1.00 82.38 497 ARG A CA 1
ATOM 3684 C C . ARG A 1 497 ? 14.903 16.079 -30.438 1.00 82.38 497 ARG A C 1
ATOM 3686 O O . ARG A 1 497 ? 14.234 15.315 -29.754 1.00 82.38 497 ARG A O 1
ATOM 3693 N N . THR A 1 498 ? 14.701 16.273 -31.733 1.00 87.19 498 THR A N 1
ATOM 3694 C CA . THR A 1 498 ? 13.630 15.637 -32.507 1.00 87.19 498 THR A CA 1
ATOM 3695 C C . THR A 1 498 ? 14.234 14.597 -33.448 1.00 87.19 498 THR A C 1
ATOM 3697 O O . THR A 1 498 ? 15.238 14.868 -34.111 1.00 87.19 498 THR A O 1
ATOM 3700 N N . VAL A 1 499 ? 13.653 13.398 -33.504 1.00 88.88 499 VAL A N 1
ATOM 3701 C CA . VAL A 1 499 ? 14.101 12.293 -34.367 1.00 88.88 499 VAL A CA 1
ATOM 3702 C C . VAL A 1 499 ? 12.926 11.821 -35.211 1.00 88.88 499 VAL A C 1
ATOM 3704 O O . VAL A 1 499 ? 11.879 11.480 -34.667 1.00 88.88 499 VAL A O 1
ATOM 3707 N N . SER A 1 500 ? 13.098 11.785 -36.533 1.00 90.00 500 SER A N 1
ATOM 3708 C CA . SER A 1 500 ? 12.075 11.277 -37.452 1.00 90.00 500 SER A CA 1
ATOM 3709 C C . SER A 1 500 ? 12.028 9.750 -37.500 1.00 90.00 500 SER A C 1
ATOM 3711 O O . SER A 1 500 ? 13.022 9.091 -37.181 1.00 90.00 500 SER A O 1
ATOM 3713 N N . TRP A 1 501 ? 10.915 9.182 -37.971 1.00 91.56 501 TRP A N 1
ATOM 3714 C CA . TRP A 1 501 ? 10.778 7.735 -38.194 1.00 91.56 501 TRP A CA 1
ATOM 3715 C C . TRP A 1 501 ? 11.862 7.185 -39.117 1.00 91.56 501 TRP A C 1
ATOM 3717 O O . TRP A 1 501 ? 12.525 6.208 -38.768 1.00 91.56 501 TRP A O 1
ATOM 3727 N N . ARG A 1 502 ? 12.144 7.879 -40.228 1.00 90.25 502 ARG A N 1
ATOM 3728 C CA . ARG A 1 502 ? 13.239 7.538 -41.147 1.00 90.25 502 ARG A CA 1
ATOM 3729 C C . ARG A 1 502 ? 14.593 7.484 -40.455 1.00 90.25 502 ARG A C 1
ATOM 3731 O O . ARG A 1 502 ? 15.373 6.557 -40.677 1.00 90.25 502 ARG A O 1
ATOM 3738 N N . LEU A 1 503 ? 14.900 8.474 -39.614 1.00 89.00 503 LEU A N 1
ATOM 3739 C CA . LEU A 1 503 ? 16.171 8.498 -38.895 1.00 89.00 503 LEU A CA 1
ATOM 3740 C C . LEU A 1 503 ? 16.235 7.393 -37.835 1.00 89.00 503 LEU A C 1
ATOM 3742 O O . LEU A 1 503 ? 17.268 6.735 -37.731 1.00 89.00 503 LEU A O 1
ATOM 3746 N N . LEU A 1 504 ? 15.155 7.181 -37.079 1.00 93.19 504 LEU A N 1
ATOM 3747 C CA . LEU A 1 504 ? 15.076 6.141 -36.055 1.00 93.19 504 LEU A CA 1
ATOM 3748 C C . LEU A 1 504 ? 15.238 4.745 -36.668 1.00 93.19 504 LEU A C 1
ATOM 3750 O O . LEU A 1 504 ? 16.107 3.993 -36.237 1.00 93.19 504 LEU A O 1
ATOM 3754 N N . SER A 1 505 ? 14.464 4.429 -37.709 1.00 94.31 505 SER A N 1
ATOM 3755 C CA . SER A 1 505 ? 14.507 3.143 -38.414 1.00 94.31 505 SER A CA 1
ATOM 3756 C C . SER A 1 505 ? 15.897 2.858 -38.987 1.00 94.31 505 SER A C 1
ATOM 3758 O O . SER A 1 505 ? 16.477 1.798 -38.735 1.00 94.31 505 SER A O 1
ATOM 3760 N N . ARG A 1 506 ? 16.506 3.847 -39.661 1.00 92.50 506 ARG A N 1
ATOM 3761 C CA . ARG A 1 506 ? 17.883 3.731 -40.160 1.00 92.50 506 ARG A CA 1
ATOM 3762 C C . ARG A 1 506 ? 18.877 3.468 -39.030 1.00 92.50 506 ARG A C 1
ATOM 3764 O O . ARG A 1 506 ? 19.693 2.561 -39.149 1.00 92.50 506 ARG A O 1
ATOM 3771 N N . ARG A 1 507 ? 18.806 4.228 -37.933 1.00 93.06 507 ARG A N 1
ATOM 3772 C CA . ARG A 1 507 ? 19.721 4.065 -36.791 1.00 93.06 507 ARG A CA 1
ATOM 3773 C C . ARG A 1 507 ? 19.575 2.703 -36.125 1.00 93.06 507 ARG A C 1
ATOM 3775 O O . ARG A 1 507 ? 20.589 2.099 -35.807 1.00 93.06 507 ARG A O 1
ATOM 3782 N N . VAL A 1 508 ? 18.351 2.203 -35.955 1.00 97.00 508 VAL A N 1
ATOM 3783 C CA . VAL A 1 508 ? 18.098 0.853 -35.425 1.00 97.00 508 VAL A CA 1
ATOM 3784 C C . VAL A 1 508 ? 18.746 -0.208 -36.312 1.00 97.00 508 VAL A C 1
ATOM 3786 O O . VAL A 1 508 ? 19.428 -1.088 -35.797 1.00 97.00 508 VAL A O 1
ATOM 3789 N N . ARG A 1 509 ? 18.595 -0.103 -37.638 1.00 96.50 509 ARG A N 1
ATOM 3790 C CA . ARG A 1 509 ? 19.206 -1.031 -38.606 1.00 96.50 509 ARG A CA 1
ATOM 3791 C C . ARG A 1 509 ? 20.734 -0.994 -38.568 1.00 96.50 509 ARG A C 1
ATOM 3793 O O . ARG A 1 509 ? 21.358 -2.045 -38.468 1.00 96.50 509 ARG A O 1
ATOM 3800 N N . GLU A 1 510 ? 21.322 0.201 -38.599 1.00 95.56 510 GLU A N 1
ATOM 3801 C CA . GLU A 1 510 ? 22.777 0.388 -38.524 1.00 95.56 510 GLU A CA 1
ATOM 3802 C C . GLU A 1 510 ? 23.335 -0.138 -37.191 1.00 95.56 510 GLU A C 1
ATOM 3804 O O . GLU A 1 510 ? 24.314 -0.873 -37.178 1.00 95.56 510 GLU A O 1
ATOM 3809 N N . ILE A 1 511 ? 22.702 0.166 -36.055 1.00 97.75 511 ILE A N 1
ATOM 3810 C CA . ILE A 1 511 ? 23.166 -0.344 -34.757 1.00 97.75 511 ILE A CA 1
ATOM 3811 C C . ILE A 1 511 ? 23.017 -1.867 -34.693 1.00 97.75 511 ILE A C 1
ATOM 3813 O O . ILE A 1 511 ? 23.936 -2.531 -34.234 1.00 97.75 511 ILE A O 1
ATOM 3817 N N . ALA A 1 512 ? 21.912 -2.440 -35.174 1.00 98.19 512 ALA A N 1
ATOM 3818 C CA . ALA A 1 512 ? 21.686 -3.886 -35.164 1.00 98.19 512 ALA A CA 1
ATOM 3819 C C . ALA A 1 512 ? 22.761 -4.642 -35.959 1.00 98.19 512 ALA A C 1
ATOM 3821 O O . ALA A 1 512 ? 23.404 -5.549 -35.427 1.00 98.19 512 ALA A O 1
ATOM 3822 N N . ALA A 1 513 ? 23.010 -4.228 -37.204 1.00 97.62 513 ALA A N 1
ATOM 3823 C CA . ALA A 1 513 ? 24.041 -4.830 -38.045 1.00 97.62 513 ALA A CA 1
ATOM 3824 C C . ALA A 1 513 ? 25.446 -4.622 -37.456 1.00 97.62 513 ALA A C 1
ATOM 3826 O O . ALA A 1 513 ? 26.266 -5.536 -37.451 1.00 97.62 513 ALA A O 1
ATOM 3827 N N . GLY A 1 514 ? 25.705 -3.441 -36.892 1.00 97.81 514 GLY A N 1
ATOM 3828 C CA . GLY A 1 514 ? 26.959 -3.121 -36.221 1.00 97.81 514 GLY A CA 1
ATOM 3829 C C . GLY A 1 514 ? 27.216 -3.972 -34.982 1.00 97.81 514 GLY A C 1
ATOM 3830 O O . GLY A 1 514 ? 28.308 -4.508 -34.823 1.00 97.81 514 GLY A O 1
ATOM 3831 N N . LEU A 1 515 ? 26.209 -4.134 -34.116 1.00 98.06 515 LEU A N 1
ATOM 3832 C CA . LEU A 1 515 ? 26.285 -4.987 -32.928 1.00 98.06 515 LEU A CA 1
ATOM 3833 C C . LEU A 1 515 ? 26.575 -6.435 -33.334 1.00 98.06 515 LEU A C 1
ATOM 3835 O O . LEU A 1 515 ? 27.434 -7.084 -32.737 1.00 98.06 515 LEU A O 1
ATOM 3839 N N . HIS A 1 516 ? 25.933 -6.911 -34.402 1.00 97.69 516 HIS A N 1
ATOM 3840 C CA . HIS A 1 516 ? 26.243 -8.215 -34.971 1.00 97.69 516 HIS A CA 1
ATOM 3841 C C . HIS A 1 516 ? 27.694 -8.296 -35.481 1.00 97.69 516 HIS A C 1
ATOM 3843 O O . HIS A 1 516 ? 28.404 -9.255 -35.170 1.00 97.69 516 HIS A O 1
ATOM 3849 N N . ALA A 1 517 ? 28.188 -7.276 -36.187 1.00 97.00 517 ALA A N 1
ATOM 3850 C CA . ALA A 1 517 ? 29.565 -7.233 -36.684 1.00 97.00 517 ALA A CA 1
ATOM 3851 C C . ALA A 1 517 ? 30.607 -7.321 -35.555 1.00 97.00 517 ALA A C 1
ATOM 3853 O O . ALA A 1 517 ? 31.587 -8.056 -35.670 1.00 97.00 517 ALA A O 1
ATOM 3854 N N . VAL A 1 518 ? 30.377 -6.616 -34.443 1.00 95.75 518 VAL A N 1
ATOM 3855 C CA . VAL A 1 518 ? 31.318 -6.547 -33.305 1.00 95.75 518 VAL A CA 1
ATOM 3856 C C . VAL A 1 518 ? 31.224 -7.744 -32.357 1.00 95.75 518 VAL A C 1
ATOM 3858 O O . VAL A 1 518 ? 31.927 -7.788 -31.351 1.00 95.75 518 VAL A O 1
ATOM 3861 N N . GLY A 1 519 ? 30.382 -8.730 -32.676 1.00 95.50 519 GLY A N 1
ATOM 3862 C CA . GLY A 1 519 ? 30.353 -10.008 -31.967 1.00 95.50 519 GLY A CA 1
ATOM 3863 C C . GLY A 1 519 ? 29.124 -10.259 -31.102 1.00 95.50 519 GLY A C 1
ATOM 3864 O O . GLY A 1 519 ? 29.062 -11.328 -30.510 1.00 95.50 519 GLY A O 1
ATOM 3865 N N . VAL A 1 520 ? 28.136 -9.357 -31.050 1.00 97.62 520 VAL A N 1
ATOM 3866 C CA . VAL A 1 520 ? 26.864 -9.645 -30.366 1.00 97.62 520 VAL A CA 1
ATOM 3867 C C . VAL A 1 520 ? 26.098 -10.699 -31.167 1.00 97.62 520 VAL A C 1
ATOM 3869 O O . VAL A 1 520 ? 25.942 -10.593 -32.391 1.00 97.62 520 VAL A O 1
ATOM 3872 N N . ARG A 1 521 ? 25.659 -11.763 -30.502 1.00 97.00 521 ARG A N 1
ATOM 3873 C CA . ARG A 1 521 ? 24.946 -12.888 -31.113 1.00 97.00 521 ARG A CA 1
ATOM 3874 C C . ARG A 1 521 ? 23.527 -13.010 -30.574 1.00 97.00 521 ARG A C 1
ATOM 3876 O O . ARG A 1 521 ? 23.162 -12.426 -29.559 1.00 97.00 521 ARG A O 1
ATOM 3883 N N . HIS A 1 522 ? 22.725 -13.777 -31.302 1.00 97.81 522 HIS A N 1
ATOM 3884 C CA . HIS A 1 522 ? 21.407 -14.198 -30.854 1.00 97.81 522 HIS A CA 1
ATOM 3885 C C . HIS A 1 522 ? 21.517 -14.890 -29.483 1.00 97.81 522 HIS A C 1
ATOM 3887 O O . HIS A 1 522 ? 22.373 -15.755 -29.302 1.00 97.81 522 HIS A O 1
ATOM 3893 N N . GLY A 1 523 ? 20.667 -14.510 -28.529 1.00 96.56 523 GLY A N 1
ATOM 3894 C CA . GLY A 1 523 ? 20.679 -15.019 -27.156 1.00 96.56 523 GLY A CA 1
ATOM 3895 C C . GLY A 1 523 ? 21.667 -14.326 -26.206 1.00 96.56 523 GLY A C 1
ATOM 3896 O O . GLY A 1 523 ? 21.512 -14.471 -24.991 1.00 96.56 523 GLY A O 1
ATOM 3897 N N . ASP A 1 524 ? 22.626 -13.537 -26.711 1.00 98.00 524 ASP A N 1
ATOM 3898 C CA . ASP A 1 524 ? 23.551 -12.777 -25.861 1.00 98.00 524 ASP A CA 1
ATOM 3899 C C . ASP A 1 524 ? 22.784 -11.768 -25.007 1.00 98.00 524 ASP A C 1
ATOM 3901 O O . ASP A 1 524 ? 21.896 -11.057 -25.485 1.00 98.00 524 ASP A O 1
ATOM 3905 N N . ARG A 1 525 ? 23.168 -11.644 -23.739 1.00 97.81 525 ARG A N 1
ATOM 3906 C CA . ARG A 1 525 ? 22.532 -10.727 -22.792 1.00 97.81 525 ARG A CA 1
ATOM 3907 C C . ARG A 1 525 ? 23.232 -9.377 -22.809 1.00 97.81 525 ARG A C 1
ATOM 3909 O O . ARG A 1 525 ? 24.415 -9.270 -22.487 1.00 97.81 525 ARG A O 1
ATOM 3916 N N . VAL A 1 526 ? 22.483 -8.327 -23.131 1.00 97.31 526 VAL A N 1
ATOM 3917 C CA . VAL A 1 526 ? 22.998 -6.962 -23.287 1.00 97.31 526 VAL A CA 1
ATOM 3918 C C . VAL A 1 526 ? 22.418 -6.060 -22.202 1.00 97.31 526 VAL A C 1
ATOM 3920 O O . VAL A 1 526 ? 21.238 -5.716 -22.224 1.00 97.31 526 VAL A O 1
ATOM 3923 N N . SER A 1 527 ? 23.253 -5.654 -21.245 1.00 94.69 527 SER A N 1
ATOM 3924 C CA . SER A 1 527 ? 22.867 -4.717 -20.184 1.00 94.69 527 SER A CA 1
ATOM 3925 C C . SER A 1 527 ? 22.891 -3.277 -20.689 1.00 94.69 527 SER A C 1
ATOM 3927 O O . SER A 1 527 ? 23.938 -2.783 -21.117 1.00 94.69 527 SER A O 1
ATOM 3929 N N . LEU A 1 528 ? 21.742 -2.598 -20.627 1.00 92.06 528 LEU A N 1
ATOM 3930 C CA . LEU A 1 528 ? 21.585 -1.223 -21.106 1.00 92.06 528 LEU A CA 1
ATOM 3931 C C . LEU A 1 528 ? 21.666 -0.224 -19.945 1.00 92.06 528 LEU A C 1
ATOM 3933 O O . LEU A 1 528 ? 20.728 -0.051 -19.173 1.00 92.06 528 LEU A O 1
ATOM 3937 N N . LEU A 1 529 ? 22.792 0.484 -19.853 1.00 88.25 529 LEU A N 1
ATOM 3938 C CA . LEU A 1 529 ? 23.055 1.579 -18.911 1.00 88.25 529 LEU A CA 1
ATOM 3939 C C . LEU A 1 529 ? 23.042 2.932 -19.642 1.00 88.25 529 LEU A C 1
ATOM 3941 O O . LEU A 1 529 ? 23.938 3.772 -19.476 1.00 88.25 529 LEU A O 1
ATOM 3945 N N . VAL A 1 530 ? 22.049 3.106 -20.513 1.00 84.81 530 VAL A N 1
ATOM 3946 C CA . VAL A 1 530 ? 21.879 4.269 -21.390 1.00 84.81 530 VAL A CA 1
ATOM 3947 C C . VAL A 1 530 ? 20.756 5.151 -20.832 1.00 84.81 530 VAL A C 1
ATOM 3949 O O . VAL A 1 530 ? 19.694 4.624 -20.499 1.00 84.81 530 VAL A O 1
ATOM 3952 N N . PRO A 1 531 ? 20.956 6.476 -20.700 1.00 79.50 531 PRO A N 1
ATOM 3953 C CA . PRO A 1 531 ? 19.888 7.381 -20.290 1.00 79.50 531 PRO A CA 1
ATOM 3954 C C . PRO A 1 531 ? 18.675 7.312 -21.235 1.00 79.50 531 PRO A C 1
ATOM 3956 O O . PRO A 1 531 ? 18.863 7.082 -22.432 1.00 79.50 531 PRO A O 1
ATOM 3959 N N . PRO A 1 532 ? 17.450 7.555 -20.736 1.00 79.38 532 PRO A N 1
ATOM 3960 C CA . PRO A 1 532 ? 16.257 7.646 -21.574 1.00 79.38 532 PRO A CA 1
ATOM 3961 C C . PRO A 1 532 ? 16.428 8.634 -22.730 1.00 79.38 532 PRO A C 1
ATOM 3963 O O . PRO A 1 532 ? 16.936 9.737 -22.537 1.00 79.38 532 PRO A O 1
ATOM 3966 N N . GLY A 1 533 ? 15.998 8.225 -23.923 1.00 80.31 533 GLY A N 1
ATOM 3967 C CA . GLY A 1 533 ? 16.106 9.014 -25.147 1.00 80.31 533 GLY A CA 1
ATOM 3968 C C . GLY A 1 533 ? 16.219 8.142 -26.397 1.00 80.31 533 GLY A C 1
ATOM 3969 O O . GLY A 1 533 ? 16.015 6.923 -26.362 1.00 80.31 533 GLY A O 1
ATOM 3970 N N . ALA A 1 534 ? 16.566 8.768 -27.515 1.00 84.81 534 ALA A N 1
ATOM 3971 C CA . ALA A 1 534 ? 16.692 8.155 -28.827 1.00 84.81 534 ALA A CA 1
ATOM 3972 C C . ALA A 1 534 ? 17.806 7.117 -28.882 1.00 84.81 534 ALA A C 1
ATOM 3974 O O . ALA A 1 534 ? 17.626 6.100 -29.539 1.00 84.81 534 ALA A O 1
ATOM 3975 N N . ASP A 1 535 ? 18.918 7.322 -28.174 1.00 86.94 535 ASP A N 1
ATOM 3976 C CA . ASP A 1 535 ? 20.020 6.355 -28.176 1.00 86.94 535 ASP A CA 1
ATOM 3977 C C . ASP A 1 535 ? 19.612 5.063 -27.445 1.00 86.94 535 ASP A C 1
ATOM 3979 O O . ASP A 1 535 ? 19.830 3.972 -27.969 1.00 86.94 535 ASP A O 1
ATOM 3983 N N . LEU A 1 536 ? 18.941 5.165 -26.285 1.00 90.06 536 LEU A N 1
ATOM 3984 C CA . LEU A 1 536 ? 18.380 3.997 -25.588 1.00 90.06 536 LEU A CA 1
ATOM 3985 C C . LEU A 1 536 ? 17.342 3.288 -26.461 1.00 90.06 536 LEU A C 1
ATOM 3987 O O . LEU A 1 536 ? 17.376 2.067 -26.578 1.00 90.06 536 LEU A O 1
ATOM 3991 N N . THR A 1 537 ? 16.449 4.055 -27.093 1.00 91.56 537 THR A N 1
ATOM 3992 C CA . THR A 1 537 ? 15.428 3.514 -27.998 1.00 91.56 537 THR A CA 1
ATOM 3993 C C . THR A 1 537 ? 16.086 2.757 -29.148 1.00 91.56 537 THR A C 1
ATOM 3995 O O . THR A 1 537 ? 15.790 1.587 -29.370 1.00 91.56 537 THR A O 1
ATOM 3998 N N . ALA A 1 538 ? 17.032 3.381 -29.848 1.00 93.69 538 ALA A N 1
ATOM 3999 C CA . ALA A 1 538 ? 17.670 2.785 -31.009 1.00 93.69 538 ALA A CA 1
ATOM 4000 C C . ALA A 1 538 ? 18.460 1.516 -30.651 1.00 93.69 538 ALA A C 1
ATOM 4002 O O . ALA A 1 538 ? 18.352 0.517 -31.359 1.00 93.69 538 ALA A O 1
ATOM 4003 N N . VAL A 1 539 ? 19.200 1.522 -29.536 1.00 95.38 539 VAL A N 1
ATOM 4004 C CA . VAL A 1 539 ? 19.944 0.344 -29.061 1.00 95.38 539 VAL A CA 1
ATOM 4005 C C . VAL A 1 539 ? 19.002 -0.780 -28.633 1.00 95.38 539 VAL A C 1
ATOM 4007 O O . VAL A 1 539 ? 19.234 -1.928 -28.997 1.00 95.38 539 VAL A O 1
ATOM 4010 N N . LEU A 1 540 ? 17.919 -0.471 -27.913 1.00 95.69 540 LEU A N 1
ATOM 4011 C CA . LEU A 1 540 ? 16.945 -1.476 -27.487 1.00 95.69 540 LEU A CA 1
ATOM 4012 C C . LEU A 1 540 ? 16.319 -2.185 -28.690 1.00 95.69 540 LEU A C 1
ATOM 4014 O O . LEU A 1 540 ? 16.364 -3.410 -28.763 1.00 95.69 540 LEU A O 1
ATOM 4018 N N . TYR A 1 541 ? 15.784 -1.435 -29.659 1.00 97.06 541 TYR A N 1
ATOM 4019 C CA . TYR A 1 541 ? 15.182 -2.035 -30.854 1.00 97.06 541 TYR A CA 1
ATOM 4020 C C . TYR A 1 541 ? 16.219 -2.761 -31.720 1.00 97.06 541 TYR A C 1
ATOM 4022 O O . TYR 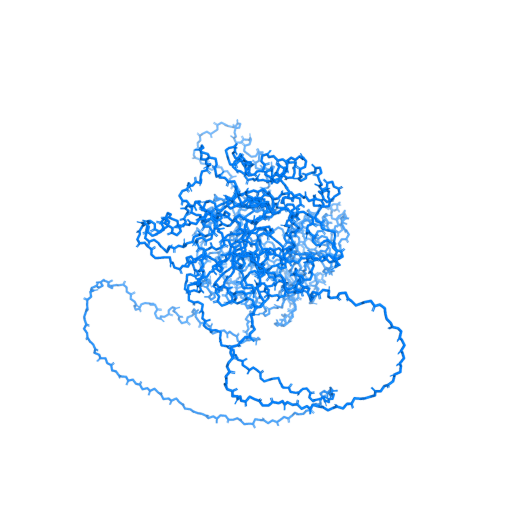A 1 541 ? 15.883 -3.766 -32.344 1.00 97.06 541 TYR A O 1
ATOM 4030 N N . ALA A 1 542 ? 17.476 -2.307 -31.728 1.00 97.94 542 ALA A N 1
ATOM 4031 C CA . ALA A 1 542 ? 18.558 -2.992 -32.423 1.00 97.94 542 ALA A CA 1
ATOM 4032 C C . ALA A 1 542 ? 18.888 -4.356 -31.797 1.00 97.94 542 ALA A C 1
ATOM 4034 O O . ALA A 1 542 ? 19.002 -5.339 -32.525 1.00 97.94 542 ALA A O 1
ATOM 4035 N N . CYS A 1 543 ? 18.986 -4.430 -30.465 1.00 98.12 543 CYS A N 1
ATOM 4036 C CA . CYS A 1 543 ? 19.177 -5.689 -29.743 1.00 98.12 543 CYS A CA 1
ATOM 4037 C C . CYS A 1 543 ? 18.020 -6.658 -30.002 1.00 98.12 543 CYS A C 1
ATOM 4039 O O . CYS A 1 543 ? 18.262 -7.800 -30.388 1.00 98.12 543 CYS A O 1
ATOM 4041 N N . LEU A 1 544 ? 16.774 -6.181 -29.879 1.00 97.44 544 LEU A N 1
ATOM 4042 C CA . LEU A 1 544 ? 15.589 -6.992 -30.163 1.00 97.44 544 LEU A CA 1
ATOM 4043 C C . LEU A 1 544 ? 15.611 -7.543 -31.594 1.00 97.44 544 LEU A C 1
ATOM 4045 O O . LEU A 1 544 ? 15.323 -8.715 -31.802 1.00 97.44 544 LEU A O 1
ATOM 4049 N N . ARG A 1 545 ? 15.984 -6.722 -32.578 1.00 96.94 545 ARG A N 1
ATOM 4050 C CA . ARG A 1 545 ? 16.007 -7.118 -33.991 1.00 96.94 545 ARG A CA 1
ATOM 4051 C C . ARG A 1 545 ? 17.006 -8.236 -34.303 1.00 96.94 545 ARG A C 1
ATOM 4053 O O . ARG A 1 545 ? 16.740 -9.028 -35.196 1.00 96.94 545 ARG A O 1
ATOM 4060 N N . ILE A 1 546 ? 18.132 -8.306 -33.594 1.00 97.94 546 ILE A N 1
ATOM 4061 C CA . ILE A 1 546 ? 19.134 -9.374 -33.784 1.00 97.94 546 ILE A CA 1
ATOM 4062 C C . ILE A 1 546 ? 18.930 -10.567 -32.838 1.00 97.94 546 ILE A C 1
ATOM 4064 O O . ILE A 1 546 ? 19.758 -11.478 -32.810 1.00 97.94 546 ILE A O 1
ATOM 4068 N N . GLY A 1 547 ? 17.860 -10.551 -32.034 1.00 97.62 547 GLY A N 1
ATOM 4069 C CA . GLY A 1 547 ? 17.579 -11.571 -31.023 1.00 97.62 547 GLY A CA 1
ATOM 4070 C C . 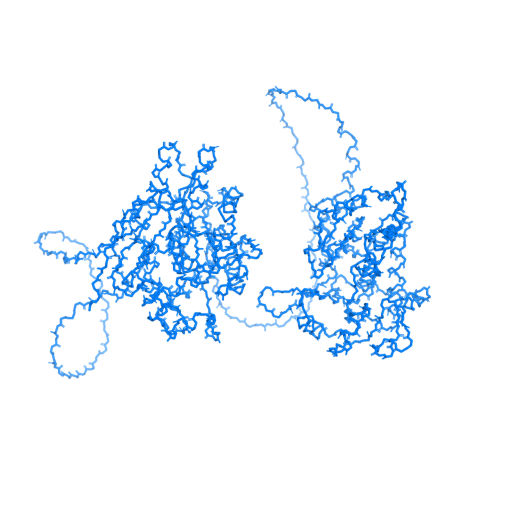GLY A 1 547 ? 18.526 -11.547 -29.823 1.00 97.62 547 GLY A C 1
ATOM 4071 O O . GLY A 1 547 ? 18.702 -12.567 -29.163 1.00 97.62 547 GLY A O 1
ATOM 4072 N N . ALA A 1 548 ? 19.176 -10.415 -29.545 1.00 98.19 548 ALA A N 1
ATOM 4073 C CA . ALA A 1 548 ? 19.932 -10.236 -28.312 1.00 98.19 548 ALA A CA 1
ATOM 4074 C C . ALA A 1 548 ? 18.973 -9.929 -27.150 1.00 98.19 548 ALA A C 1
ATOM 4076 O O . ALA A 1 548 ? 18.039 -9.133 -27.282 1.00 98.19 548 ALA A O 1
ATOM 4077 N N . VAL A 1 549 ? 19.235 -10.526 -25.991 1.00 97.88 549 VAL A N 1
ATOM 4078 C CA . VAL A 1 549 ? 18.394 -10.419 -24.799 1.00 97.88 549 VAL A CA 1
ATOM 4079 C C . VAL A 1 549 ? 18.699 -9.116 -24.072 1.00 97.88 549 VAL A C 1
ATOM 4081 O O . VAL A 1 549 ? 19.746 -8.955 -23.441 1.00 97.88 549 VAL A O 1
ATOM 4084 N N . VAL A 1 550 ? 17.763 -8.174 -24.111 1.00 96.00 550 VAL A N 1
ATOM 4085 C CA . VAL A 1 550 ? 17.922 -6.879 -23.449 1.00 96.00 550 VAL A CA 1
ATOM 4086 C C . VAL A 1 550 ? 17.764 -7.033 -21.935 1.00 96.00 550 VAL A C 1
ATOM 4088 O O . VAL A 1 550 ? 16.718 -7.447 -21.444 1.00 96.00 550 VAL A O 1
ATOM 4091 N N . VAL A 1 551 ? 18.788 -6.659 -21.171 1.00 91.81 551 VAL A N 1
ATOM 4092 C CA . VAL A 1 551 ? 18.747 -6.643 -19.706 1.00 91.81 551 VAL A CA 1
ATOM 4093 C C . VAL A 1 551 ? 18.552 -5.210 -19.231 1.00 91.81 551 VAL A C 1
ATOM 4095 O O . VAL A 1 551 ? 19.436 -4.364 -19.385 1.00 91.81 551 VAL A O 1
ATOM 4098 N N . VAL A 1 552 ? 17.399 -4.942 -18.618 1.00 83.69 552 VAL A N 1
ATOM 4099 C CA . VAL A 1 552 ? 17.081 -3.632 -18.035 1.00 83.69 552 VAL A CA 1
ATOM 4100 C C . VAL A 1 552 ? 16.934 -3.786 -16.535 1.00 83.69 552 VAL A C 1
ATOM 4102 O O . VAL A 1 552 ? 16.120 -4.571 -16.050 1.00 83.69 552 VAL A O 1
ATOM 4105 N N . ALA A 1 553 ? 17.717 -3.005 -15.801 1.00 75.44 553 ALA A N 1
ATOM 4106 C CA . ALA A 1 553 ? 17.619 -2.888 -14.360 1.00 75.44 553 ALA A CA 1
ATOM 4107 C C . ALA A 1 553 ? 17.463 -1.413 -13.991 1.00 75.44 553 ALA A C 1
ATOM 4109 O O . ALA A 1 553 ? 18.283 -0.577 -14.372 1.00 75.44 553 ALA A O 1
ATOM 4110 N N . ASP A 1 554 ? 16.382 -1.103 -13.279 1.00 68.75 554 ASP A N 1
ATOM 4111 C CA . ASP A 1 554 ? 16.037 0.270 -12.928 1.00 68.75 554 ASP A CA 1
ATOM 4112 C C . ASP A 1 554 ? 17.057 0.872 -11.945 1.00 68.75 554 ASP A C 1
ATOM 4114 O O . ASP A 1 554 ? 17.516 0.221 -11.002 1.00 68.75 554 ASP A O 1
ATOM 4118 N N . ALA A 1 555 ? 17.433 2.135 -12.149 1.00 64.81 555 ALA A N 1
ATOM 4119 C CA . ALA A 1 555 ? 18.389 2.819 -11.277 1.00 64.81 555 ALA A CA 1
ATOM 4120 C C . ALA A 1 555 ? 17.839 3.062 -9.854 1.00 64.81 555 ALA A C 1
ATOM 4122 O O . ALA A 1 555 ? 18.619 3.179 -8.905 1.00 64.81 555 ALA A O 1
ATOM 4123 N N . GLY A 1 556 ? 16.514 3.068 -9.685 1.00 62.25 556 GLY A N 1
ATOM 4124 C CA . GLY A 1 556 ? 15.800 3.087 -8.408 1.00 62.25 556 GLY A CA 1
ATOM 4125 C C . GLY A 1 556 ? 16.058 1.858 -7.530 1.00 62.25 556 GLY A C 1
ATOM 4126 O O . GLY A 1 556 ? 15.820 1.913 -6.327 1.00 62.25 556 GLY A O 1
ATOM 4127 N N . LEU A 1 557 ? 16.663 0.790 -8.069 1.00 67.88 557 LEU A N 1
ATOM 4128 C CA . LEU A 1 557 ? 17.178 -0.350 -7.292 1.00 67.88 557 LEU A CA 1
ATOM 4129 C C . LEU A 1 557 ? 18.341 0.018 -6.351 1.00 67.88 557 LEU A C 1
ATOM 4131 O O . LEU A 1 557 ? 18.752 -0.789 -5.506 1.00 67.88 557 LEU A O 1
ATOM 4135 N N . GLY A 1 558 ? 18.933 1.202 -6.533 1.00 72.44 558 GLY A N 1
ATOM 4136 C CA . GLY A 1 558 ? 20.164 1.609 -5.869 1.00 72.44 558 GLY A CA 1
ATOM 4137 C C . GLY A 1 558 ? 21.370 0.761 -6.292 1.00 72.44 558 GLY A C 1
ATOM 4138 O O . GLY A 1 558 ? 21.260 -0.284 -6.931 1.00 72.44 558 GLY A O 1
ATOM 4139 N N . VAL A 1 559 ? 22.575 1.186 -5.904 1.00 77.69 559 VAL A N 1
ATOM 4140 C CA . VAL A 1 559 ? 23.833 0.567 -6.376 1.00 77.69 559 VAL A CA 1
ATOM 4141 C C . VAL A 1 559 ? 23.920 -0.932 -6.049 1.00 77.69 559 VAL A C 1
ATOM 4143 O O . VAL A 1 559 ? 24.397 -1.723 -6.865 1.00 77.69 559 VAL A O 1
ATOM 4146 N N . ARG A 1 560 ? 23.442 -1.348 -4.867 1.00 78.69 560 ARG A N 1
ATOM 4147 C CA . ARG A 1 560 ? 23.463 -2.758 -4.435 1.00 78.69 560 ARG A CA 1
ATOM 4148 C C . ARG A 1 560 ? 22.447 -3.615 -5.194 1.00 78.69 560 ARG A C 1
ATOM 4150 O O . ARG A 1 560 ? 22.794 -4.724 -5.597 1.00 78.69 560 ARG A O 1
ATOM 4157 N N . GLY A 1 561 ? 21.223 -3.118 -5.381 1.00 76.94 561 GLY A N 1
ATOM 4158 C CA . GLY A 1 561 ? 20.180 -3.816 -6.135 1.00 76.94 561 GLY A CA 1
ATOM 4159 C C . GLY A 1 561 ? 20.554 -3.938 -7.608 1.00 76.94 561 GLY A C 1
ATOM 4160 O O . GLY A 1 561 ? 20.544 -5.042 -8.145 1.00 76.94 561 GLY A O 1
ATOM 4161 N N . LEU A 1 562 ? 21.031 -2.843 -8.205 1.00 81.25 562 LEU A N 1
ATOM 4162 C CA . LEU A 1 562 ? 21.530 -2.803 -9.577 1.00 81.25 562 LEU A CA 1
ATOM 4163 C C . LEU A 1 562 ? 22.712 -3.764 -9.787 1.00 81.25 562 LEU A C 1
ATOM 4165 O O . LEU A 1 562 ? 22.719 -4.533 -10.741 1.00 81.25 562 LEU A O 1
ATOM 4169 N N . THR A 1 563 ? 23.673 -3.804 -8.856 1.00 83.56 563 THR A N 1
ATOM 4170 C CA . THR A 1 563 ? 24.801 -4.753 -8.928 1.00 83.56 563 THR A CA 1
ATOM 4171 C C . THR A 1 563 ? 24.337 -6.200 -8.903 1.00 83.56 563 THR A C 1
ATOM 4173 O O . THR A 1 563 ? 24.848 -7.022 -9.661 1.00 83.56 563 THR A O 1
ATOM 4176 N N . ARG A 1 564 ? 23.385 -6.530 -8.025 1.00 81.06 564 ARG A N 1
ATOM 4177 C CA . ARG A 1 564 ? 22.847 -7.887 -7.936 1.00 81.06 564 ARG A CA 1
ATOM 4178 C C . ARG A 1 564 ? 22.072 -8.257 -9.198 1.00 81.06 564 ARG A C 1
ATOM 4180 O O . ARG A 1 564 ? 22.280 -9.354 -9.698 1.00 81.06 564 ARG A O 1
ATOM 4187 N N . ALA A 1 565 ? 21.243 -7.350 -9.711 1.00 82.69 565 ALA A N 1
ATOM 4188 C CA . ALA A 1 565 ? 20.475 -7.544 -10.936 1.00 82.69 565 ALA A CA 1
ATOM 4189 C C . ALA A 1 565 ? 21.397 -7.804 -12.134 1.00 82.69 565 ALA A C 1
ATOM 4191 O O . ALA A 1 565 ? 21.322 -8.856 -12.762 1.00 82.69 565 ALA A O 1
ATOM 4192 N N . VAL A 1 566 ? 22.350 -6.900 -12.380 1.00 83.75 566 VAL A N 1
ATOM 4193 C CA . VAL A 1 566 ? 23.286 -7.023 -13.502 1.00 83.75 566 VAL A CA 1
ATOM 4194 C C . VAL A 1 566 ? 24.145 -8.282 -13.368 1.00 83.75 566 VAL A C 1
ATOM 4196 O O . VAL A 1 566 ? 24.281 -9.028 -14.329 1.00 83.75 566 VAL A O 1
ATOM 4199 N N . ARG A 1 567 ? 24.689 -8.593 -12.184 1.00 83.44 567 ARG A N 1
ATOM 4200 C CA . ARG A 1 567 ? 25.479 -9.827 -12.004 1.00 83.44 567 ARG A CA 1
ATOM 4201 C C . ARG A 1 567 ? 24.639 -11.098 -12.116 1.00 83.44 567 ARG A C 1
ATOM 4203 O O . ARG A 1 567 ? 25.125 -12.073 -12.674 1.00 83.44 567 ARG A O 1
ATOM 4210 N N . GLY A 1 568 ? 23.412 -11.090 -11.599 1.00 79.75 568 GLY A N 1
ATOM 4211 C CA . GLY A 1 568 ? 22.483 -12.217 -11.693 1.00 79.75 568 GLY A CA 1
ATOM 4212 C C . GLY A 1 568 ? 22.038 -12.487 -13.129 1.00 79.75 568 GLY A C 1
ATOM 4213 O O . GLY A 1 568 ? 21.852 -13.640 -13.501 1.00 79.75 568 GLY A O 1
ATOM 4214 N N . ALA A 1 569 ? 21.948 -11.440 -13.951 1.00 85.00 569 ALA A N 1
ATOM 4215 C CA . ALA A 1 569 ? 21.680 -11.566 -15.376 1.00 85.00 569 ALA A CA 1
ATOM 4216 C C . ALA A 1 569 ? 22.876 -12.098 -16.175 1.00 85.00 569 ALA A C 1
ATOM 4218 O O . ALA A 1 569 ? 22.657 -12.590 -17.270 1.00 85.00 569 ALA A O 1
ATOM 4219 N N . GLN A 1 570 ? 24.105 -12.002 -15.650 1.00 88.06 570 GLN A N 1
ATOM 4220 C CA . GLN A 1 570 ? 25.354 -12.367 -16.336 1.00 88.06 570 GLN A CA 1
ATOM 4221 C C . GLN A 1 570 ? 25.423 -11.848 -17.790 1.00 88.06 570 GLN A C 1
ATOM 4223 O O . GLN A 1 570 ? 25.497 -12.654 -18.713 1.00 88.06 570 GLN A O 1
ATOM 4228 N N . PRO A 1 571 ? 25.367 -10.523 -18.019 1.00 93.06 571 PRO A N 1
ATOM 4229 C CA . PRO A 1 571 ? 25.436 -9.972 -19.363 1.00 93.06 571 PRO A CA 1
ATOM 4230 C C . PRO A 1 571 ? 26.756 -10.315 -20.054 1.00 93.06 571 PRO A C 1
ATOM 4232 O O . PRO A 1 571 ? 27.831 -10.233 -19.453 1.00 93.06 571 PRO A O 1
ATOM 4235 N N . ASP A 1 572 ? 26.643 -10.624 -21.337 1.00 97.19 572 ASP A N 1
ATOM 4236 C CA . ASP A 1 572 ? 27.749 -10.825 -22.268 1.00 97.19 572 ASP A CA 1
ATOM 4237 C C . ASP A 1 572 ? 28.282 -9.469 -22.761 1.00 97.19 572 ASP A C 1
ATOM 4239 O O . ASP A 1 572 ? 29.480 -9.308 -23.001 1.00 97.19 572 ASP A O 1
ATOM 4243 N N . HIS A 1 573 ? 27.410 -8.451 -22.803 1.00 96.81 573 HIS A N 1
ATOM 4244 C CA . HIS A 1 573 ? 27.747 -7.085 -23.215 1.00 96.81 573 HIS A CA 1
ATOM 4245 C C . HIS A 1 573 ? 27.100 -6.031 -22.309 1.00 96.81 573 HIS A C 1
ATOM 4247 O O . HIS A 1 573 ? 25.998 -6.210 -21.790 1.00 96.81 573 HIS A O 1
ATOM 4253 N N . VAL A 1 574 ? 27.763 -4.887 -22.143 1.00 95.25 574 VAL A N 1
ATOM 4254 C CA . VAL A 1 574 ? 27.256 -3.720 -21.408 1.00 95.25 574 VAL A CA 1
ATOM 4255 C C . VAL A 1 574 ? 27.375 -2.484 -22.291 1.00 95.25 574 VAL A C 1
ATOM 4257 O O . VAL A 1 574 ? 28.481 -2.055 -22.619 1.00 95.25 574 VAL A O 1
ATOM 4260 N N . ILE A 1 575 ? 26.243 -1.871 -22.630 1.00 95.31 575 ILE A N 1
ATOM 4261 C CA . ILE A 1 575 ? 26.191 -0.629 -23.409 1.00 95.31 575 ILE A CA 1
ATOM 4262 C C . ILE A 1 575 ? 25.772 0.497 -22.474 1.00 95.31 575 ILE A C 1
ATOM 4264 O O . ILE A 1 575 ? 24.714 0.415 -21.853 1.00 95.31 575 ILE A O 1
ATOM 4268 N N . GLY A 1 576 ? 26.570 1.558 -22.342 1.00 91.75 576 GLY A N 1
ATOM 4269 C CA . GLY A 1 576 ? 26.238 2.594 -21.366 1.00 91.75 576 GLY A CA 1
ATOM 4270 C C . GLY A 1 576 ? 26.916 3.944 -21.525 1.00 91.75 576 GLY A C 1
ATOM 4271 O O . GLY A 1 576 ? 27.929 4.097 -22.204 1.00 91.75 576 GLY A O 1
ATOM 4272 N N . ALA A 1 577 ? 26.355 4.939 -20.840 1.00 88.88 577 ALA A N 1
ATOM 4273 C CA . ALA A 1 577 ? 27.006 6.232 -20.658 1.00 88.88 577 ALA A CA 1
ATOM 4274 C C . ALA A 1 577 ? 28.176 6.122 -19.664 1.00 88.88 577 ALA A C 1
ATOM 4276 O O . ALA A 1 577 ? 28.226 5.207 -18.841 1.00 88.88 577 ALA A O 1
ATOM 4277 N N . VAL A 1 578 ? 29.086 7.104 -19.676 1.00 88.44 578 VAL A N 1
ATOM 4278 C CA . VAL A 1 578 ? 30.319 7.119 -18.858 1.00 88.44 578 VAL A CA 1
ATOM 4279 C C . VAL A 1 578 ? 30.074 6.754 -17.389 1.00 88.44 578 VAL A C 1
ATOM 4281 O O . VAL A 1 578 ? 30.796 5.931 -16.836 1.00 88.44 578 VAL A O 1
ATOM 4284 N N . LYS A 1 579 ? 29.034 7.316 -16.758 1.00 86.00 579 LYS A N 1
ATOM 4285 C CA . LYS A 1 579 ? 28.688 7.013 -15.356 1.00 86.00 579 LYS A CA 1
ATOM 4286 C C . LYS A 1 579 ? 28.317 5.539 -15.147 1.00 86.00 579 LYS A C 1
ATOM 4288 O O . LYS A 1 579 ? 28.767 4.934 -14.178 1.00 86.00 579 LYS A O 1
ATOM 4293 N N . GLY A 1 580 ? 27.519 4.970 -16.050 1.00 86.88 580 GLY A N 1
ATOM 4294 C CA . GLY A 1 580 ? 27.111 3.565 -16.000 1.00 86.88 580 GLY A CA 1
ATOM 4295 C C . GLY A 1 580 ? 28.289 2.622 -16.233 1.00 86.88 580 GLY A C 1
ATOM 4296 O O . GLY A 1 580 ? 28.474 1.668 -15.483 1.00 86.88 580 GLY A O 1
ATOM 4297 N N . LEU A 1 581 ? 29.148 2.937 -17.205 1.00 91.19 581 LEU A N 1
ATOM 4298 C CA . LEU A 1 581 ? 30.356 2.158 -17.488 1.00 91.19 581 LEU A CA 1
ATOM 4299 C C . LEU A 1 581 ? 31.377 2.219 -16.348 1.00 91.19 581 LEU A C 1
ATOM 4301 O O . LEU A 1 581 ? 31.983 1.202 -16.016 1.00 91.19 581 LEU A O 1
ATOM 4305 N N . ALA A 1 582 ? 31.532 3.380 -15.706 1.00 90.12 582 ALA A N 1
ATOM 4306 C CA . ALA A 1 582 ? 32.354 3.517 -14.507 1.00 90.12 582 ALA A CA 1
ATOM 4307 C C . ALA A 1 582 ? 31.840 2.612 -13.382 1.00 90.12 582 ALA A C 1
ATOM 4309 O O . ALA A 1 582 ? 32.619 1.855 -12.807 1.00 90.12 582 ALA A O 1
ATOM 4310 N N . ALA A 1 583 ? 30.527 2.609 -13.129 1.00 87.69 583 ALA A N 1
ATOM 4311 C CA . ALA A 1 583 ? 29.923 1.697 -12.162 1.00 87.69 583 ALA A CA 1
ATOM 4312 C C . ALA A 1 583 ? 30.172 0.225 -12.539 1.00 87.69 583 ALA A C 1
ATOM 4314 O O . ALA A 1 583 ? 30.649 -0.539 -11.701 1.00 87.69 583 ALA A O 1
ATOM 4315 N N . ALA A 1 584 ? 29.950 -0.155 -13.801 1.00 89.25 584 ALA A N 1
ATOM 4316 C CA . ALA A 1 584 ? 30.188 -1.513 -14.290 1.00 89.25 584 ALA A CA 1
ATOM 4317 C C . ALA A 1 584 ? 31.647 -1.960 -14.108 1.00 89.25 584 ALA A C 1
ATOM 4319 O O . ALA A 1 584 ? 31.909 -3.103 -13.732 1.00 89.25 584 ALA A O 1
ATOM 4320 N N . ARG A 1 585 ? 32.608 -1.059 -14.339 1.00 91.50 585 ARG A N 1
ATOM 4321 C CA . ARG A 1 585 ? 34.038 -1.327 -14.164 1.00 91.50 585 ARG A CA 1
ATOM 4322 C C . ARG A 1 585 ? 34.412 -1.472 -12.691 1.00 91.50 585 ARG A C 1
ATOM 4324 O O . ARG A 1 585 ? 35.040 -2.464 -12.327 1.00 91.50 585 ARG A O 1
ATOM 4331 N N . THR A 1 586 ? 34.030 -0.508 -11.853 1.00 90.38 586 THR A N 1
ATOM 4332 C CA . THR A 1 586 ? 34.362 -0.477 -10.419 1.00 90.38 586 THR A CA 1
ATOM 4333 C C . THR A 1 586 ? 33.711 -1.626 -9.657 1.00 90.38 586 THR A C 1
ATOM 4335 O O . THR A 1 586 ? 34.328 -2.215 -8.775 1.00 90.38 586 THR A O 1
ATOM 4338 N N . LEU A 1 587 ? 32.474 -1.973 -10.011 1.00 87.88 587 LEU A N 1
ATOM 4339 C CA . LEU A 1 587 ? 31.705 -3.033 -9.362 1.00 87.88 587 LEU A CA 1
ATOM 4340 C C . LEU A 1 587 ? 31.936 -4.400 -10.016 1.00 87.88 587 LEU A C 1
ATOM 4342 O O . LEU A 1 587 ? 31.278 -5.366 -9.635 1.00 87.88 587 LEU A O 1
ATOM 4346 N N . GLY A 1 588 ? 32.854 -4.511 -10.982 1.00 89.19 588 GLY A N 1
ATOM 4347 C CA . GLY A 1 588 ? 33.214 -5.775 -11.626 1.00 89.19 588 GLY A CA 1
ATOM 4348 C C . GLY A 1 588 ? 32.010 -6.495 -12.233 1.00 89.19 588 GLY A C 1
ATOM 4349 O O . GLY A 1 588 ? 31.778 -7.665 -11.933 1.00 89.19 588 GLY A O 1
ATOM 4350 N N . TRP A 1 589 ? 31.186 -5.781 -12.998 1.00 90.56 589 TRP A N 1
ATOM 4351 C CA . TRP A 1 589 ? 30.105 -6.395 -13.767 1.00 90.56 589 TRP A CA 1
ATOM 4352 C C . TRP A 1 589 ? 30.688 -7.079 -15.014 1.00 90.56 589 TRP A C 1
ATOM 4354 O O . TRP A 1 589 ? 31.608 -6.512 -15.624 1.00 90.56 589 TRP A O 1
ATOM 4364 N N . PRO A 1 590 ? 30.202 -8.290 -15.357 1.00 86.62 590 PRO A N 1
ATOM 4365 C CA . PRO A 1 590 ? 30.679 -9.039 -16.515 1.00 86.62 590 PRO A CA 1
ATOM 4366 C C . PRO A 1 590 ? 30.253 -8.366 -17.829 1.00 86.62 590 PRO A C 1
ATOM 4368 O O . PRO A 1 590 ? 29.402 -7.476 -17.830 1.00 86.62 590 PRO A O 1
ATOM 4371 N N . GLY A 1 591 ? 30.878 -8.801 -18.921 1.00 91.38 591 GLY A N 1
ATOM 4372 C CA . GLY A 1 591 ? 30.542 -8.404 -20.284 1.00 91.38 591 GLY A CA 1
ATOM 4373 C C . GLY A 1 591 ? 31.471 -7.360 -20.908 1.00 91.38 591 GLY A C 1
ATOM 4374 O O . GLY A 1 591 ? 32.111 -6.554 -20.218 1.00 91.38 591 GLY A O 1
ATOM 4375 N N . THR A 1 592 ? 31.542 -7.389 -22.237 1.00 94.62 592 THR A N 1
ATOM 4376 C CA . THR A 1 592 ? 32.300 -6.433 -23.057 1.00 94.62 592 THR A CA 1
ATOM 4377 C C . THR A 1 592 ? 31.603 -5.078 -23.043 1.00 94.62 592 THR A C 1
ATOM 4379 O O . THR A 1 592 ? 30.377 -5.002 -23.118 1.00 94.62 592 THR A O 1
ATOM 4382 N N . ARG A 1 593 ? 32.359 -3.983 -22.904 1.00 95.06 593 ARG A N 1
ATOM 4383 C CA . ARG A 1 593 ? 31.783 -2.647 -22.692 1.00 95.06 593 ARG A CA 1
ATOM 4384 C C . ARG A 1 593 ? 31.823 -1.804 -23.958 1.00 95.06 593 ARG A C 1
ATOM 4386 O O . ARG A 1 593 ? 32.888 -1.625 -24.545 1.00 95.06 593 ARG A O 1
ATOM 4393 N N . ILE A 1 594 ? 30.679 -1.216 -24.297 1.00 95.88 594 ILE A N 1
ATOM 4394 C CA . ILE A 1 594 ? 30.507 -0.274 -25.408 1.00 95.88 594 ILE A CA 1
ATOM 4395 C C . ILE A 1 594 ? 29.986 1.050 -24.838 1.00 95.88 594 ILE A C 1
ATOM 4397 O O . ILE A 1 594 ? 29.002 1.075 -24.093 1.00 95.88 594 ILE A O 1
ATOM 4401 N N . SER A 1 595 ? 30.637 2.170 -25.158 1.00 93.31 595 SER A N 1
ATOM 4402 C CA . SER A 1 595 ? 30.180 3.488 -24.700 1.00 93.31 595 SER A CA 1
ATOM 4403 C C . SER A 1 595 ? 29.153 4.113 -25.638 1.00 93.31 595 SER A C 1
ATOM 4405 O O . SER A 1 595 ? 29.201 3.953 -26.854 1.00 93.31 595 SER A O 1
ATOM 4407 N N . THR A 1 596 ? 28.230 4.904 -25.093 1.00 87.19 596 THR A N 1
ATOM 4408 C CA . THR A 1 596 ? 27.260 5.650 -25.917 1.00 87.19 596 THR A CA 1
ATOM 4409 C C . THR A 1 596 ? 27.906 6.774 -26.726 1.00 87.19 596 THR A C 1
ATOM 4411 O O . THR A 1 596 ? 27.398 7.153 -27.773 1.00 87.19 596 THR A O 1
ATOM 4414 N N . THR A 1 597 ? 29.035 7.308 -26.252 1.00 86.62 597 THR A N 1
ATOM 4415 C CA . THR A 1 597 ? 29.780 8.406 -26.884 1.00 86.62 597 THR A CA 1
ATOM 4416 C C . THR A 1 597 ? 31.258 8.047 -27.042 1.00 86.62 597 THR A C 1
ATOM 4418 O O . THR A 1 597 ? 31.763 7.254 -26.238 1.00 86.62 597 THR A O 1
ATOM 4421 N N . PRO A 1 598 ? 31.983 8.660 -27.997 1.00 86.56 598 PRO A N 1
ATOM 4422 C CA . PRO A 1 598 ? 33.434 8.524 -28.094 1.00 86.56 598 PRO A CA 1
ATOM 4423 C C . PRO A 1 598 ? 34.129 8.939 -26.792 1.00 86.56 598 PRO A C 1
ATOM 4425 O O . PRO A 1 598 ? 33.720 9.902 -26.137 1.00 86.56 598 PRO A O 1
ATOM 4428 N N . LEU A 1 599 ? 35.183 8.215 -26.418 1.00 87.69 599 LEU A N 1
ATOM 4429 C CA . LEU A 1 599 ? 35.989 8.476 -25.225 1.00 87.69 599 LEU A CA 1
ATOM 4430 C C . LEU A 1 599 ? 37.432 8.791 -25.625 1.00 87.69 599 LEU A C 1
ATOM 4432 O O . LEU A 1 599 ? 37.922 8.315 -26.645 1.00 87.69 599 LEU A O 1
ATOM 4436 N N . SER A 1 600 ? 38.142 9.566 -24.803 1.00 91.25 600 SER A N 1
ATOM 4437 C CA . SER A 1 600 ? 39.593 9.703 -24.969 1.00 91.25 600 SER A CA 1
ATOM 4438 C C . SER A 1 600 ? 40.283 8.357 -24.722 1.00 91.25 600 SER A C 1
ATOM 4440 O O . SER A 1 600 ? 39.791 7.550 -23.933 1.00 91.25 600 SER A O 1
ATOM 4442 N N . ALA A 1 601 ? 41.454 8.128 -25.326 1.00 89.31 601 ALA A N 1
ATOM 4443 C CA . ALA A 1 601 ? 42.197 6.871 -25.166 1.00 89.31 601 ALA A CA 1
ATOM 4444 C C . ALA A 1 601 ? 42.444 6.502 -23.688 1.00 89.31 601 ALA A C 1
ATOM 4446 O O . ALA A 1 601 ? 42.304 5.345 -23.289 1.00 89.31 601 ALA A O 1
ATOM 4447 N N . ALA A 1 602 ? 42.740 7.504 -22.851 1.00 89.31 602 ALA A N 1
ATOM 4448 C CA . ALA A 1 602 ? 42.914 7.320 -21.413 1.00 89.31 602 ALA A CA 1
ATOM 4449 C C . ALA A 1 602 ? 41.611 6.884 -20.714 1.00 89.31 602 ALA A C 1
ATOM 4451 O O . ALA A 1 602 ? 41.629 5.960 -19.902 1.00 89.31 602 ALA A O 1
ATOM 4452 N N . ALA A 1 603 ? 40.477 7.512 -21.043 1.00 88.00 603 ALA A N 1
ATOM 4453 C CA . ALA A 1 603 ? 39.180 7.168 -20.460 1.00 88.00 603 ALA A CA 1
ATOM 4454 C C . ALA A 1 603 ? 38.675 5.796 -20.937 1.00 88.00 603 ALA A C 1
ATOM 4456 O O . ALA A 1 603 ? 38.175 5.020 -20.125 1.00 88.00 603 ALA A O 1
ATOM 4457 N N . ALA A 1 604 ? 38.854 5.476 -22.222 1.00 90.56 604 ALA A N 1
ATOM 4458 C CA . ALA A 1 604 ? 38.526 4.175 -22.802 1.00 90.56 604 ALA A CA 1
ATOM 4459 C C . ALA A 1 604 ? 39.300 3.043 -22.104 1.00 90.56 604 ALA A C 1
ATOM 4461 O O . ALA A 1 604 ? 38.698 2.091 -21.609 1.00 90.56 604 ALA A O 1
ATOM 4462 N N . THR A 1 605 ? 40.618 3.214 -21.939 1.00 92.25 605 THR A N 1
ATOM 4463 C CA . THR A 1 605 ? 41.481 2.258 -21.224 1.00 92.25 605 THR A CA 1
ATOM 4464 C C . THR A 1 605 ? 41.060 2.097 -19.761 1.00 92.25 605 THR A C 1
ATOM 4466 O O . THR A 1 605 ? 40.921 0.977 -19.270 1.00 92.25 605 THR A O 1
ATOM 4469 N N . ALA A 1 606 ? 40.809 3.205 -19.053 1.00 90.38 606 ALA A N 1
ATOM 4470 C CA . ALA A 1 606 ? 40.410 3.170 -17.645 1.00 90.38 606 ALA A CA 1
ATOM 4471 C C . ALA A 1 606 ? 39.076 2.432 -17.430 1.00 90.38 606 ALA A C 1
ATOM 4473 O O . ALA A 1 606 ? 38.930 1.659 -16.477 1.00 90.38 606 ALA A O 1
ATOM 4474 N N . LEU A 1 607 ? 38.111 2.639 -18.330 1.00 91.38 607 LEU A N 1
ATOM 4475 C CA . LEU A 1 607 ? 36.792 2.008 -18.271 1.00 91.38 607 LEU A CA 1
ATOM 4476 C C . LEU A 1 607 ? 36.759 0.608 -18.902 1.00 91.38 607 LEU A C 1
ATOM 4478 O O . LEU A 1 607 ? 35.784 -0.115 -18.699 1.00 91.38 607 LEU A O 1
ATOM 4482 N N . GLY A 1 608 ? 37.819 0.199 -19.606 1.00 91.88 608 GLY A N 1
ATOM 4483 C CA . GLY A 1 608 ? 37.863 -1.053 -20.360 1.00 91.88 608 GLY A CA 1
ATOM 4484 C C . GLY A 1 608 ? 36.799 -1.084 -21.454 1.00 91.88 608 GLY A C 1
ATOM 4485 O O . GLY A 1 608 ? 36.015 -2.029 -21.500 1.00 91.88 608 GLY A O 1
ATOM 4486 N N . VAL A 1 609 ? 36.719 -0.004 -22.232 1.00 93.94 609 VAL A N 1
ATOM 4487 C CA . VAL A 1 609 ? 35.807 0.183 -23.367 1.00 93.94 609 VAL A CA 1
ATOM 4488 C C . VAL A 1 609 ? 36.641 0.198 -24.638 1.00 93.94 609 VAL A C 1
ATOM 4490 O O . VAL A 1 609 ? 37.595 0.968 -24.724 1.00 93.94 609 VAL A O 1
ATOM 4493 N N . GLU A 1 610 ? 36.265 -0.620 -25.614 1.00 85.94 610 GLU A N 1
ATOM 4494 C CA . GLU A 1 610 ? 36.982 -0.716 -26.894 1.00 85.94 610 GLU A CA 1
ATOM 4495 C C . GLU A 1 610 ? 36.272 0.033 -28.022 1.00 85.94 610 GLU A C 1
ATOM 4497 O O . GLU A 1 610 ? 36.930 0.572 -28.906 1.00 85.94 610 GLU A O 1
ATOM 4502 N N . LEU A 1 611 ? 34.940 0.109 -27.968 1.00 92.31 611 LEU A N 1
ATOM 4503 C CA . LEU A 1 611 ? 34.106 0.693 -29.015 1.00 92.31 611 LEU A CA 1
ATOM 4504 C C . LEU A 1 611 ? 33.076 1.651 -28.423 1.00 92.31 611 LEU A C 1
ATOM 4506 O O . LEU A 1 611 ? 32.610 1.471 -27.292 1.00 92.31 611 LEU A O 1
ATOM 4510 N N . CYS A 1 612 ? 32.665 2.637 -29.215 1.00 91.31 612 CYS A N 1
ATOM 4511 C CA . CYS A 1 612 ? 31.483 3.440 -28.941 1.00 91.31 612 CYS A CA 1
ATOM 4512 C C . CYS A 1 612 ? 30.372 3.198 -29.973 1.00 91.31 612 CYS A C 1
ATOM 4514 O O . CYS A 1 612 ? 30.594 2.610 -31.030 1.00 91.31 612 CYS A O 1
ATOM 4516 N N . LEU A 1 613 ? 29.154 3.675 -29.693 1.00 88.06 613 LEU A N 1
ATOM 4517 C CA . LEU A 1 613 ? 28.012 3.514 -30.603 1.00 88.06 613 LEU A CA 1
ATOM 4518 C C . LEU A 1 613 ? 28.248 4.107 -32.000 1.00 88.06 613 LEU A C 1
ATOM 4520 O O . LEU A 1 613 ? 27.648 3.627 -32.957 1.00 88.06 613 LEU A O 1
ATOM 4524 N N . ALA A 1 614 ? 29.102 5.127 -32.140 1.00 84.81 614 ALA A N 1
ATOM 4525 C CA . ALA A 1 614 ? 29.450 5.663 -33.455 1.00 84.81 614 ALA A CA 1
ATOM 4526 C C . ALA A 1 614 ? 30.225 4.633 -34.296 1.00 84.81 614 ALA A C 1
ATOM 4528 O O . ALA A 1 614 ? 29.861 4.411 -35.447 1.00 84.81 614 ALA A O 1
ATOM 4529 N N . ASP A 1 615 ? 31.198 3.941 -33.692 1.00 90.62 615 ASP A N 1
ATOM 4530 C CA . ASP A 1 615 ? 31.977 2.886 -34.354 1.00 90.62 615 ASP A CA 1
ATOM 4531 C C . ASP A 1 615 ? 31.076 1.707 -34.752 1.00 90.62 615 ASP A C 1
ATOM 4533 O O . ASP A 1 615 ? 31.156 1.189 -35.865 1.00 90.62 615 ASP A O 1
ATOM 4537 N N . VAL A 1 616 ? 30.157 1.324 -33.855 1.00 93.62 616 VAL A N 1
ATOM 4538 C CA . VAL A 1 616 ? 29.148 0.284 -34.110 1.00 93.62 616 VAL A CA 1
ATOM 4539 C C . VAL A 1 616 ? 28.276 0.663 -35.309 1.00 93.62 616 VAL A C 1
ATOM 4541 O O . VAL A 1 616 ? 28.092 -0.142 -36.216 1.00 93.62 616 VAL A O 1
ATOM 4544 N N . VAL A 1 617 ? 27.768 1.898 -35.354 1.00 90.81 617 VAL A N 1
ATOM 4545 C CA . VAL A 1 617 ? 26.973 2.388 -36.490 1.00 90.81 617 VAL A CA 1
ATOM 4546 C C . VAL A 1 617 ? 27.768 2.342 -37.792 1.00 90.81 617 VAL A C 1
ATOM 4548 O O . VAL A 1 617 ? 27.226 1.920 -38.812 1.00 90.81 617 VAL A O 1
ATOM 4551 N N . ASP A 1 618 ? 29.024 2.790 -37.783 1.00 88.69 618 ASP A N 1
ATOM 4552 C CA . ASP A 1 618 ? 29.846 2.845 -38.992 1.00 88.69 618 ASP A CA 1
ATOM 4553 C C . ASP A 1 618 ? 30.098 1.442 -39.567 1.00 88.69 618 ASP A C 1
ATOM 4555 O O . ASP A 1 618 ? 29.980 1.252 -40.779 1.00 88.69 618 ASP A O 1
ATOM 4559 N N . LEU A 1 619 ? 30.329 0.443 -38.709 1.00 94.38 619 LEU A N 1
ATOM 4560 C CA . LEU A 1 619 ? 30.402 -0.967 -39.112 1.00 94.38 619 LEU A CA 1
ATOM 4561 C C . LEU A 1 619 ? 29.064 -1.486 -39.650 1.00 94.38 619 LEU A C 1
ATOM 4563 O O . LEU A 1 619 ? 29.016 -2.202 -40.651 1.00 94.38 619 LEU A O 1
ATOM 4567 N N . GLY A 1 620 ? 27.960 -1.103 -39.015 1.00 94.19 620 GLY A N 1
ATOM 4568 C CA . GLY A 1 620 ? 26.628 -1.529 -39.421 1.00 94.19 620 GLY A CA 1
ATOM 4569 C C . GLY A 1 620 ? 26.157 -0.982 -40.764 1.00 94.19 620 GLY A C 1
ATOM 4570 O O . GLY A 1 620 ? 25.320 -1.604 -41.407 1.00 94.19 620 GLY A O 1
ATOM 4571 N N . ARG A 1 621 ? 26.717 0.136 -41.244 1.00 92.62 621 ARG A N 1
ATOM 4572 C CA . ARG A 1 621 ? 26.427 0.654 -42.596 1.00 92.62 621 ARG A CA 1
ATOM 4573 C C . ARG A 1 621 ? 26.906 -0.264 -43.717 1.00 92.62 621 ARG A C 1
ATOM 4575 O O . ARG A 1 621 ? 26.406 -0.155 -44.833 1.00 92.62 621 ARG A O 1
ATOM 4582 N N . VAL A 1 622 ? 27.896 -1.109 -43.437 1.00 94.75 622 VAL A N 1
ATOM 4583 C CA . VAL A 1 622 ? 28.526 -2.009 -44.416 1.00 94.75 622 VAL A CA 1
ATOM 4584 C C . VAL A 1 622 ? 28.312 -3.486 -44.083 1.00 94.75 622 VAL A C 1
ATOM 4586 O O . VAL A 1 622 ? 28.874 -4.348 -44.753 1.00 94.75 622 VAL A O 1
ATOM 4589 N N . THR A 1 623 ? 27.510 -3.782 -43.059 1.00 94.25 623 THR A N 1
ATOM 4590 C CA . THR A 1 623 ? 27.221 -5.145 -42.602 1.00 94.25 623 THR A CA 1
ATOM 4591 C C . THR A 1 623 ? 25.753 -5.470 -42.856 1.00 94.25 623 THR A C 1
ATOM 4593 O O . THR A 1 623 ? 24.881 -4.629 -42.648 1.00 94.25 623 THR A O 1
ATOM 4596 N N . GLU A 1 624 ? 25.464 -6.693 -43.298 1.00 93.44 624 GLU A N 1
ATOM 4597 C CA . GLU A 1 624 ? 24.086 -7.166 -43.438 1.00 93.44 624 GLU A CA 1
ATOM 4598 C C . GLU A 1 624 ? 23.481 -7.540 -42.079 1.00 93.44 624 GLU A C 1
ATOM 4600 O O . GLU A 1 624 ? 24.172 -7.982 -41.158 1.00 93.44 624 GLU A O 1
ATOM 4605 N N . LEU A 1 625 ? 22.166 -7.356 -41.946 1.00 94.00 625 LEU A N 1
ATOM 4606 C CA . LEU A 1 625 ? 21.448 -7.779 -40.748 1.00 94.00 625 LEU A CA 1
ATOM 4607 C C . LEU A 1 625 ? 21.390 -9.312 -40.671 1.00 94.00 625 LEU A C 1
ATOM 4609 O O . LEU A 1 625 ? 21.153 -9.958 -41.694 1.00 94.00 625 LEU A O 1
ATOM 4613 N N . PRO A 1 626 ? 21.552 -9.902 -39.474 1.00 94.56 626 PRO A N 1
ATOM 4614 C CA . PRO A 1 626 ? 21.309 -11.326 -39.286 1.00 94.56 626 PRO A CA 1
ATOM 4615 C C . PRO A 1 626 ? 19.810 -11.661 -39.438 1.00 94.56 626 PRO A C 1
ATOM 4617 O O . PRO A 1 626 ? 18.975 -10.750 -39.433 1.00 94.56 626 PRO A O 1
ATOM 4620 N N . PRO A 1 627 ? 19.451 -12.957 -39.540 1.00 94.12 627 PRO A N 1
ATOM 4621 C CA . PRO A 1 627 ? 18.057 -13.397 -39.520 1.00 94.12 627 PRO A CA 1
ATOM 4622 C C . PRO A 1 627 ? 17.296 -12.892 -38.287 1.00 94.12 627 PRO A C 1
ATOM 4624 O O . PRO A 1 627 ? 17.865 -12.793 -37.198 1.00 94.12 627 PRO A O 1
ATOM 4627 N N . GLU A 1 628 ? 16.005 -12.601 -38.462 1.00 93.75 628 GLU A N 1
ATOM 4628 C CA . GLU A 1 628 ? 15.131 -12.180 -37.363 1.00 93.75 628 GLU A CA 1
ATOM 4629 C C . GLU A 1 628 ? 14.913 -13.318 -36.346 1.00 93.75 628 GLU A C 1
ATOM 4631 O O . GLU A 1 628 ? 14.876 -14.490 -36.739 1.00 93.75 628 GLU A O 1
ATOM 4636 N N . PRO A 1 629 ? 14.757 -13.000 -35.047 1.00 96.12 629 PRO A N 1
ATOM 4637 C CA . PRO A 1 629 ? 14.476 -13.999 -34.020 1.00 96.12 629 PRO A CA 1
ATOM 4638 C C . PRO A 1 629 ? 13.057 -14.569 -34.142 1.00 96.12 629 PRO A C 1
ATOM 4640 O O . PRO A 1 629 ? 12.137 -13.920 -34.650 1.00 96.12 629 PRO A O 1
ATOM 4643 N N . ALA A 1 630 ? 12.868 -15.778 -33.622 1.00 94.25 630 ALA A N 1
ATOM 4644 C CA . ALA A 1 630 ? 11.573 -16.419 -33.505 1.00 94.25 630 ALA A CA 1
ATOM 4645 C C . ALA A 1 630 ? 10.697 -15.732 -32.432 1.00 94.25 630 ALA A C 1
ATOM 4647 O O . ALA A 1 630 ? 11.205 -15.142 -31.473 1.00 94.25 630 ALA A O 1
ATOM 4648 N N . PRO A 1 631 ? 9.357 -15.809 -32.544 1.00 92.69 631 PRO A N 1
ATOM 4649 C CA . PRO A 1 631 ? 8.452 -15.196 -31.569 1.00 92.69 631 PRO A CA 1
ATOM 4650 C C . PRO A 1 631 ? 8.637 -15.703 -30.131 1.00 92.69 631 PRO A C 1
ATOM 4652 O O . PRO A 1 631 ? 8.369 -14.966 -29.180 1.00 92.69 631 PRO A O 1
ATOM 4655 N N . ASP A 1 632 ? 9.076 -16.947 -29.964 1.00 94.06 632 ASP A N 1
ATOM 4656 C CA . ASP A 1 632 ? 9.271 -17.591 -28.672 1.00 94.06 632 ASP A CA 1
ATOM 4657 C C . ASP A 1 632 ? 10.683 -17.391 -28.097 1.00 94.06 632 ASP A C 1
ATOM 4659 O O . ASP A 1 632 ? 10.907 -17.747 -26.934 1.00 94.06 632 ASP A O 1
ATOM 4663 N N . ASP A 1 633 ? 11.594 -16.763 -28.846 1.00 96.38 633 ASP A N 1
ATOM 4664 C CA . ASP A 1 633 ? 12.913 -16.381 -28.351 1.00 96.38 633 ASP A CA 1
ATOM 4665 C C . ASP A 1 633 ? 12.801 -15.342 -27.232 1.00 96.38 633 ASP A C 1
ATOM 4667 O O . ASP A 1 633 ? 11.885 -14.507 -27.178 1.00 96.38 633 ASP A O 1
ATOM 4671 N N . VAL A 1 634 ? 13.758 -15.390 -26.304 1.00 97.25 634 VAL A N 1
ATOM 4672 C CA . VAL A 1 634 ? 13.833 -14.434 -25.200 1.00 97.25 634 VAL A CA 1
ATOM 4673 C C . VAL A 1 634 ? 14.238 -13.067 -25.749 1.00 97.25 634 VAL A C 1
ATOM 4675 O O . VAL A 1 634 ? 15.287 -12.912 -26.359 1.00 97.25 634 VAL A O 1
ATOM 4678 N N . ALA A 1 635 ? 13.418 -12.060 -25.474 1.00 96.25 635 ALA A N 1
ATOM 4679 C CA . ALA A 1 635 ? 13.616 -10.686 -25.916 1.00 96.25 635 ALA A CA 1
ATOM 4680 C C . ALA A 1 635 ? 14.243 -9.814 -24.823 1.00 96.25 635 ALA A C 1
ATOM 4682 O O . ALA A 1 635 ? 15.103 -8.973 -25.091 1.00 96.25 635 ALA A O 1
ATOM 4683 N N . ALA A 1 636 ? 13.794 -9.983 -23.576 1.00 94.94 636 ALA A N 1
ATOM 4684 C CA . ALA A 1 636 ? 14.226 -9.129 -22.480 1.00 94.94 636 ALA A CA 1
ATOM 4685 C C . ALA A 1 636 ? 14.213 -9.832 -21.122 1.00 94.94 636 ALA A C 1
ATOM 4687 O O . ALA A 1 636 ? 13.391 -10.705 -20.853 1.00 94.94 636 ALA A O 1
ATOM 4688 N N . ILE A 1 637 ? 15.097 -9.381 -20.237 1.00 92.94 637 ILE A N 1
ATOM 4689 C CA . ILE A 1 637 ? 15.069 -9.662 -18.805 1.00 92.94 637 ILE A CA 1
ATOM 4690 C C . ILE A 1 637 ? 14.896 -8.322 -18.099 1.00 92.94 637 ILE A C 1
ATOM 4692 O O . ILE A 1 637 ? 15.821 -7.507 -18.037 1.00 92.94 637 ILE A O 1
ATOM 4696 N N . LEU A 1 638 ? 13.694 -8.086 -17.583 1.00 88.12 638 LEU A N 1
ATOM 4697 C CA . LEU A 1 638 ? 13.349 -6.841 -16.910 1.00 88.12 638 LEU A CA 1
ATOM 4698 C C . LEU A 1 638 ? 13.403 -7.062 -15.401 1.00 88.12 638 LEU A C 1
ATOM 4700 O O . LEU A 1 638 ? 12.634 -7.852 -14.852 1.00 88.12 638 LEU A O 1
ATOM 4704 N N . PHE A 1 639 ? 14.322 -6.376 -14.727 1.00 81.88 639 PHE A N 1
ATOM 4705 C CA . PHE A 1 639 ? 14.400 -6.400 -13.273 1.00 81.88 639 PHE A CA 1
ATOM 4706 C C . PHE A 1 639 ? 13.433 -5.386 -12.698 1.00 81.88 639 PHE A C 1
ATOM 4708 O O . PHE A 1 639 ? 13.601 -4.177 -12.861 1.00 81.88 639 PHE A O 1
ATOM 4715 N N . THR A 1 640 ? 12.444 -5.893 -11.978 1.00 68.81 640 THR A N 1
ATOM 4716 C CA . THR A 1 640 ? 11.560 -5.061 -11.174 1.00 68.81 640 THR A CA 1
ATOM 4717 C C . THR A 1 640 ? 12.131 -4.965 -9.766 1.00 68.81 640 THR A C 1
ATOM 4719 O O . THR A 1 640 ? 12.762 -5.897 -9.254 1.00 68.81 640 THR A O 1
ATOM 4722 N N . SER A 1 641 ? 11.933 -3.820 -9.120 1.00 62.69 641 SER A N 1
ATOM 4723 C CA . SER A 1 641 ? 12.363 -3.556 -7.745 1.00 62.69 641 SER A CA 1
ATOM 4724 C C . SER A 1 641 ? 11.542 -4.306 -6.699 1.00 62.69 641 SER A C 1
ATOM 4726 O O . SER A 1 641 ? 11.316 -3.738 -5.642 1.00 62.69 641 SER A O 1
ATOM 4728 N N . GLY A 1 642 ? 11.082 -5.526 -7.021 1.00 47.72 642 GLY A N 1
ATOM 4729 C CA . GLY A 1 642 ? 10.048 -6.295 -6.325 1.00 47.72 642 GLY A CA 1
ATOM 4730 C C . GLY A 1 642 ? 9.905 -5.953 -4.844 1.00 47.72 642 GLY A C 1
ATOM 4731 O O . GLY A 1 642 ? 10.889 -5.981 -4.109 1.00 47.72 642 GLY A O 1
ATOM 4732 N N . SER A 1 643 ? 8.678 -5.640 -4.428 1.00 40.31 643 SER A N 1
ATOM 4733 C CA . SER A 1 643 ? 8.331 -5.093 -3.108 1.00 40.31 643 SER A CA 1
ATOM 4734 C C . SER A 1 643 ? 8.811 -5.937 -1.913 1.00 40.31 643 SER A C 1
ATOM 4736 O O . SER A 1 643 ? 9.056 -5.386 -0.843 1.00 40.31 643 SER A O 1
ATOM 4738 N N . THR A 1 644 ? 9.086 -7.231 -2.127 1.00 43.34 644 THR A N 1
ATOM 4739 C CA . THR A 1 644 ? 9.376 -8.245 -1.097 1.00 43.34 644 THR A CA 1
ATOM 4740 C C . THR A 1 644 ? 10.811 -8.766 -0.993 1.00 43.34 644 THR A C 1
ATOM 4742 O O . THR A 1 644 ? 11.077 -9.604 -0.131 1.00 43.34 644 THR A O 1
ATOM 4745 N N . GLY A 1 645 ? 11.766 -8.384 -1.852 1.00 51.00 645 GLY A N 1
ATOM 4746 C CA . GLY A 1 645 ? 13.063 -9.080 -1.839 1.00 51.00 645 GLY A CA 1
ATOM 4747 C C . GLY A 1 645 ? 14.100 -8.626 -2.865 1.00 51.00 645 GLY A C 1
ATOM 4748 O O . GLY A 1 645 ? 13.982 -7.556 -3.458 1.00 51.00 645 GLY A O 1
ATOM 4749 N N . PRO A 1 646 ? 15.175 -9.412 -3.081 1.00 54.75 646 PRO A N 1
ATOM 4750 C CA . PRO A 1 646 ? 16.151 -9.117 -4.124 1.00 54.75 646 PRO A CA 1
ATOM 4751 C C . PRO A 1 646 ? 15.454 -8.996 -5.485 1.00 54.75 646 PRO A C 1
ATOM 4753 O O . PRO A 1 646 ? 14.648 -9.860 -5.825 1.00 54.75 646 PRO A O 1
ATOM 4756 N N . ALA A 1 647 ? 15.782 -7.953 -6.257 1.00 64.00 647 ALA A N 1
ATOM 4757 C CA . ALA A 1 647 ? 15.197 -7.706 -7.576 1.00 64.00 647 ALA A CA 1
ATOM 4758 C C . ALA A 1 647 ? 15.196 -8.980 -8.435 1.00 64.00 647 ALA A C 1
ATOM 4760 O O . ALA A 1 647 ? 16.254 -9.572 -8.675 1.00 64.00 647 ALA A O 1
ATOM 4761 N N . LYS A 1 648 ? 14.005 -9.398 -8.872 1.00 76.38 648 LYS A N 1
ATOM 4762 C CA . LYS A 1 648 ? 13.805 -10.597 -9.691 1.00 76.38 648 LYS A CA 1
ATOM 4763 C C . LYS A 1 648 ? 13.788 -10.182 -11.160 1.00 76.38 648 LYS A C 1
ATOM 4765 O O . LYS A 1 648 ? 13.121 -9.215 -11.524 1.00 76.38 648 LYS A O 1
ATOM 4770 N N . GLY A 1 649 ? 14.540 -10.897 -11.990 1.00 82.88 649 GLY A N 1
ATOM 4771 C CA . GLY A 1 649 ? 14.510 -10.711 -13.437 1.00 82.88 649 GLY A CA 1
ATOM 4772 C C . GLY A 1 649 ? 13.308 -11.440 -14.020 1.00 82.88 649 GLY A C 1
ATOM 4773 O O . GLY A 1 649 ? 13.225 -12.662 -13.911 1.00 82.88 649 GLY A O 1
ATOM 4774 N N . VAL A 1 650 ? 12.382 -10.704 -14.625 1.00 88.56 650 VAL A N 1
ATOM 4775 C CA . VAL A 1 650 ? 11.256 -11.284 -15.359 1.00 88.56 650 VAL A CA 1
ATOM 4776 C C . VAL A 1 650 ? 11.681 -11.478 -16.807 1.00 88.56 650 VAL A C 1
ATOM 4778 O O . VAL A 1 650 ? 12.087 -10.523 -17.470 1.00 88.56 650 VAL A O 1
ATOM 4781 N N . VAL A 1 651 ? 11.609 -12.721 -17.278 1.00 93.19 651 VAL A N 1
ATOM 4782 C CA . VAL A 1 651 ? 11.963 -13.096 -18.649 1.00 93.19 651 VAL A CA 1
ATOM 4783 C C . VAL A 1 651 ? 10.760 -12.863 -19.558 1.00 93.19 651 VAL A C 1
ATOM 4785 O O . VAL A 1 651 ? 9.684 -13.401 -19.306 1.00 93.19 651 VAL A O 1
ATOM 4788 N N . TYR A 1 652 ? 10.961 -12.087 -20.618 1.00 94.19 652 TYR A N 1
ATOM 4789 C CA . TYR A 1 652 ? 9.973 -11.808 -21.653 1.00 94.19 652 TYR A CA 1
ATOM 4790 C C . TYR A 1 652 ? 10.439 -12.356 -22.995 1.00 94.19 652 TYR A C 1
ATOM 4792 O O . TYR A 1 652 ? 11.564 -12.090 -23.419 1.00 94.19 652 TYR A O 1
ATOM 4800 N N . ARG A 1 653 ? 9.548 -13.067 -23.682 1.00 96.06 653 ARG A N 1
ATOM 4801 C CA . ARG A 1 653 ? 9.691 -13.491 -25.079 1.00 96.06 653 ARG A CA 1
ATOM 4802 C C . ARG A 1 653 ? 9.203 -12.408 -26.040 1.00 96.06 653 ARG A C 1
ATOM 4804 O O . ARG A 1 653 ? 8.398 -11.551 -25.654 1.00 96.06 653 ARG A O 1
ATOM 4811 N N . HIS A 1 654 ? 9.634 -12.465 -27.299 1.00 95.19 654 HIS A N 1
ATOM 4812 C CA . HIS A 1 654 ? 9.204 -11.515 -28.335 1.00 95.19 654 HIS A CA 1
ATOM 4813 C C . HIS A 1 654 ? 7.674 -11.446 -28.469 1.00 95.19 654 HIS A C 1
ATOM 4815 O O . HIS A 1 654 ? 7.096 -10.356 -28.482 1.00 95.19 654 HIS A O 1
ATOM 4821 N N . GLU A 1 655 ? 6.997 -12.595 -28.481 1.00 93.38 655 GLU A N 1
ATOM 4822 C CA . GLU A 1 655 ? 5.539 -12.683 -28.601 1.00 93.38 655 GLU A CA 1
ATOM 4823 C C . GLU A 1 655 ? 4.783 -12.073 -27.413 1.00 93.38 655 GLU A C 1
ATOM 4825 O O . GLU A 1 655 ? 3.661 -11.585 -27.583 1.00 93.38 655 GLU A O 1
ATOM 4830 N N . GLN A 1 656 ? 5.385 -12.092 -26.218 1.00 93.19 656 GLN A N 1
ATOM 4831 C CA . GLN A 1 656 ? 4.794 -11.540 -25.000 1.00 93.19 656 GLN A CA 1
ATOM 4832 C C . GLN A 1 656 ? 4.866 -10.018 -25.031 1.00 93.19 656 GLN A C 1
ATOM 4834 O O . GLN A 1 656 ? 3.873 -9.351 -24.751 1.00 93.19 656 GLN A O 1
ATOM 4839 N N . LEU A 1 657 ? 6.007 -9.460 -25.442 1.00 92.62 657 LEU A N 1
ATOM 4840 C CA . LEU A 1 657 ? 6.136 -8.015 -25.622 1.00 92.62 657 LEU A CA 1
ATOM 4841 C C . LEU A 1 657 ? 5.226 -7.503 -26.748 1.00 92.62 657 LEU A C 1
ATOM 4843 O O . LEU A 1 657 ? 4.589 -6.460 -26.599 1.00 92.62 657 LEU A O 1
ATOM 4847 N N . ALA A 1 658 ? 5.100 -8.257 -27.844 1.00 92.69 658 ALA A N 1
ATOM 4848 C CA . ALA A 1 658 ? 4.140 -7.951 -28.902 1.00 92.69 658 ALA A CA 1
ATOM 4849 C C . ALA A 1 658 ? 2.686 -7.999 -28.392 1.00 92.69 658 ALA A C 1
ATOM 4851 O O . ALA A 1 658 ? 1.892 -7.130 -28.740 1.00 92.69 658 ALA A O 1
ATOM 4852 N N . ALA A 1 659 ? 2.350 -8.948 -27.508 1.00 90.50 659 ALA A N 1
ATOM 4853 C CA . ALA A 1 659 ? 1.042 -8.999 -26.850 1.00 90.50 659 ALA A CA 1
ATOM 4854 C C . ALA A 1 659 ? 0.758 -7.730 -26.037 1.00 90.50 659 ALA A C 1
ATOM 4856 O O . ALA A 1 659 ? -0.340 -7.186 -26.111 1.00 90.50 659 ALA A O 1
ATOM 4857 N N . VAL A 1 660 ? 1.751 -7.254 -25.276 1.00 91.19 660 VAL A N 1
ATOM 4858 C CA . VAL A 1 660 ? 1.635 -6.020 -24.485 1.00 91.19 660 VAL A CA 1
ATOM 4859 C C . VAL A 1 660 ? 1.357 -4.827 -25.398 1.00 91.19 660 VAL A C 1
ATOM 4861 O O . VAL A 1 660 ? 0.422 -4.077 -25.129 1.00 91.19 660 VAL A O 1
ATOM 4864 N N . ARG A 1 661 ? 2.102 -4.680 -26.504 1.00 91.31 661 ARG A N 1
ATOM 4865 C CA . ARG A 1 661 ? 1.822 -3.654 -27.524 1.00 91.31 661 ARG A CA 1
ATOM 4866 C C . ARG A 1 661 ? 0.372 -3.740 -28.008 1.00 91.31 661 ARG A C 1
ATOM 4868 O O . ARG A 1 661 ? -0.320 -2.727 -27.998 1.00 91.31 661 ARG A O 1
ATOM 4875 N N . ASP A 1 662 ? -0.081 -4.922 -28.421 1.00 89.19 662 ASP A N 1
ATOM 4876 C CA . ASP A 1 662 ? -1.409 -5.105 -29.022 1.00 89.19 662 ASP A CA 1
ATOM 4877 C C . ASP A 1 662 ? -2.536 -4.776 -28.028 1.00 89.19 662 ASP A C 1
ATOM 4879 O O . ASP A 1 662 ? -3.496 -4.087 -28.378 1.00 89.19 662 ASP A O 1
ATOM 4883 N N . VAL A 1 663 ? -2.393 -5.202 -26.768 1.00 89.19 663 VAL A N 1
ATOM 4884 C CA . VAL A 1 663 ? -3.351 -4.893 -25.695 1.00 89.19 663 VAL A CA 1
ATOM 4885 C C . VAL A 1 663 ? -3.404 -3.393 -25.419 1.00 89.19 663 VAL A C 1
ATOM 4887 O O . VAL A 1 663 ? -4.496 -2.842 -25.282 1.00 89.19 663 VAL A O 1
ATOM 4890 N N . LEU A 1 664 ? -2.254 -2.716 -25.358 1.00 87.50 664 LEU A N 1
ATOM 4891 C CA . LEU A 1 664 ? -2.205 -1.271 -25.123 1.00 87.50 664 LEU A CA 1
ATOM 4892 C C . LEU A 1 664 ? -2.806 -0.486 -26.293 1.00 87.50 664 LEU A C 1
ATOM 4894 O O . LEU A 1 664 ? -3.620 0.409 -26.060 1.00 87.50 664 LEU A O 1
ATOM 4898 N N . ALA A 1 665 ? -2.468 -0.855 -27.532 1.00 87.88 665 ALA A N 1
ATOM 4899 C CA . ALA A 1 665 ? -3.045 -0.257 -28.734 1.00 87.88 665 ALA A CA 1
ATOM 4900 C C . ALA A 1 665 ? -4.575 -0.365 -28.722 1.00 87.88 665 ALA A C 1
ATOM 4902 O O . ALA A 1 665 ? -5.272 0.636 -28.867 1.00 87.88 665 ALA A O 1
ATOM 4903 N N . ALA A 1 666 ? -5.105 -1.566 -28.471 1.00 84.50 666 ALA A N 1
ATOM 4904 C CA . ALA A 1 666 ? -6.543 -1.810 -28.461 1.00 84.50 666 ALA A CA 1
ATOM 4905 C C . ALA A 1 666 ? -7.257 -1.105 -27.300 1.00 84.50 666 ALA A C 1
ATOM 4907 O O . ALA A 1 666 ? -8.328 -0.531 -27.488 1.00 84.50 666 ALA A O 1
ATOM 4908 N N . ARG A 1 667 ? -6.680 -1.140 -26.091 1.00 88.88 667 ARG A N 1
ATOM 4909 C CA . ARG A 1 667 ? -7.325 -0.594 -24.890 1.00 88.88 667 ARG A CA 1
ATOM 4910 C C . ARG A 1 667 ? -7.427 0.926 -24.918 1.00 88.88 667 ARG A C 1
ATOM 4912 O O . ARG A 1 667 ? -8.425 1.463 -24.443 1.00 88.88 667 ARG A O 1
ATOM 4919 N N . TYR A 1 668 ? -6.397 1.592 -25.425 1.00 85.00 668 TYR A N 1
ATOM 4920 C CA . TYR A 1 668 ? -6.304 3.051 -25.421 1.00 85.00 668 TYR A CA 1
ATOM 4921 C C . TYR A 1 668 ? -6.579 3.677 -26.792 1.00 85.00 668 TYR A C 1
ATOM 4923 O O . TYR A 1 668 ? -6.600 4.897 -26.900 1.00 85.00 668 TYR A O 1
ATOM 4931 N N . GLY A 1 669 ? -6.814 2.861 -27.824 1.00 85.75 669 GLY A N 1
ATOM 4932 C CA . GLY A 1 669 ? -7.044 3.335 -29.188 1.00 85.75 669 GLY A CA 1
ATOM 4933 C C . GLY A 1 669 ? -5.818 4.001 -29.813 1.00 85.75 669 GLY A C 1
ATOM 4934 O O . GLY A 1 669 ? -5.992 4.887 -30.640 1.00 85.75 669 GLY A O 1
ATOM 4935 N N . LEU A 1 670 ? -4.611 3.594 -29.403 1.00 87.44 670 LEU A N 1
ATOM 4936 C CA . LEU A 1 670 ? -3.343 4.207 -29.808 1.00 87.44 670 LEU A CA 1
ATOM 4937 C C . LEU A 1 670 ? -2.828 3.637 -31.135 1.00 87.44 670 LEU A C 1
ATOM 4939 O O . LEU A 1 670 ? -2.866 2.423 -31.359 1.00 87.44 670 LEU A O 1
ATOM 4943 N N . GLY A 1 671 ? -2.265 4.498 -31.977 1.00 87.06 671 GLY A N 1
ATOM 4944 C CA . GLY A 1 671 ? -1.616 4.135 -33.228 1.00 87.06 671 GLY A CA 1
ATOM 4945 C C . GLY A 1 671 ? -0.848 5.283 -33.886 1.00 87.06 671 GLY A C 1
ATOM 4946 O O . GLY A 1 671 ? -0.385 6.222 -33.239 1.00 87.06 671 GLY A O 1
ATOM 4947 N N . VAL A 1 672 ? -0.682 5.178 -35.208 1.00 87.25 672 VAL A N 1
ATOM 4948 C CA . VAL A 1 672 ? -0.019 6.207 -36.020 1.00 87.25 672 VAL A CA 1
ATOM 4949 C C . VAL A 1 672 ? -0.814 7.508 -35.969 1.00 87.25 672 VAL A C 1
ATOM 4951 O O . VAL A 1 672 ? -2.027 7.496 -36.176 1.00 87.25 672 VAL A O 1
ATOM 4954 N N . GLY A 1 673 ? -0.110 8.611 -35.715 1.00 82.25 673 GLY A N 1
ATOM 4955 C CA . GLY A 1 673 ? -0.692 9.945 -35.546 1.00 82.25 673 GLY A CA 1
ATOM 4956 C C . GLY A 1 673 ? -0.954 10.328 -34.088 1.00 82.25 673 GLY A C 1
ATOM 4957 O O . GLY A 1 673 ? -1.114 11.509 -33.806 1.00 82.25 673 GLY A O 1
ATOM 4958 N N . ASP A 1 674 ? -0.929 9.373 -33.153 1.00 89.38 674 ASP A N 1
ATOM 4959 C CA . ASP A 1 674 ? -1.089 9.675 -31.729 1.00 89.38 674 ASP A CA 1
ATOM 4960 C C . ASP A 1 674 ? 0.243 10.067 -31.069 1.00 89.38 674 ASP A C 1
ATOM 4962 O O . ASP A 1 674 ? 1.318 9.560 -31.415 1.00 89.38 674 ASP A O 1
ATOM 4966 N N . GLY A 1 675 ? 0.158 10.947 -30.068 1.00 89.31 675 GLY A N 1
ATOM 4967 C CA . GLY A 1 675 ? 1.271 11.352 -29.211 1.00 89.31 675 GLY A CA 1
ATOM 4968 C C . GLY A 1 675 ? 1.252 10.640 -27.857 1.00 89.31 675 GLY A C 1
ATOM 4969 O O . GLY A 1 675 ? 0.254 10.657 -27.140 1.00 89.31 675 GLY A O 1
ATOM 4970 N N . LEU A 1 676 ? 2.381 10.050 -27.470 1.00 90.44 676 LEU A N 1
ATOM 4971 C CA . LEU A 1 676 ? 2.598 9.402 -26.181 1.00 90.44 676 LEU A CA 1
ATOM 4972 C C . LEU A 1 676 ? 3.619 10.196 -25.357 1.00 90.44 676 LEU A C 1
ATOM 4974 O O . LEU A 1 676 ? 4.822 10.151 -25.614 1.00 90.44 676 LEU A O 1
ATOM 4978 N N . VAL A 1 677 ? 3.148 10.894 -24.321 1.00 89.31 677 VAL A N 1
ATOM 4979 C CA . VAL A 1 677 ? 4.010 11.552 -23.326 1.00 89.31 677 VAL A CA 1
ATOM 4980 C C . VAL A 1 677 ? 4.180 10.624 -22.128 1.00 89.31 677 VAL A C 1
ATOM 4982 O O . VAL A 1 677 ? 3.232 10.382 -21.384 1.00 89.31 677 VAL A O 1
ATOM 4985 N N . ALA A 1 678 ? 5.393 10.117 -21.915 1.00 82.88 678 ALA A N 1
ATOM 4986 C CA . ALA A 1 678 ? 5.658 9.133 -20.868 1.00 82.88 678 ALA A CA 1
ATOM 4987 C C . ALA A 1 678 ? 6.728 9.622 -19.881 1.00 82.88 678 ALA A C 1
ATOM 4989 O O . ALA A 1 678 ? 7.905 9.733 -20.213 1.00 82.88 678 ALA A O 1
ATOM 4990 N N . GLY A 1 679 ? 6.318 9.857 -18.627 1.00 70.12 679 GLY A N 1
ATOM 4991 C CA . GLY A 1 679 ? 7.217 10.173 -17.504 1.00 70.12 679 GLY A CA 1
ATOM 4992 C C . GLY A 1 679 ? 7.987 8.966 -16.947 1.00 70.12 679 GLY A C 1
ATOM 4993 O O . GLY A 1 679 ? 8.782 9.102 -16.024 1.00 70.12 679 GLY A O 1
ATOM 4994 N N . PHE A 1 680 ? 7.761 7.771 -17.492 1.00 72.75 680 PHE A N 1
ATOM 4995 C CA . PHE A 1 680 ? 8.508 6.563 -17.157 1.00 72.75 680 PHE A CA 1
ATOM 4996 C C . PHE A 1 680 ? 9.084 5.970 -18.442 1.00 72.75 680 PHE A C 1
ATOM 4998 O O . PHE A 1 680 ? 8.346 5.625 -19.367 1.00 72.75 680 PHE A O 1
ATOM 5005 N N . ALA A 1 681 ? 10.414 5.885 -18.509 1.00 66.62 681 ALA A N 1
ATOM 5006 C CA . ALA A 1 681 ? 11.145 5.594 -19.741 1.00 66.62 681 ALA A CA 1
ATOM 5007 C C . ALA A 1 681 ? 10.736 4.279 -20.439 1.00 66.62 681 ALA A C 1
ATOM 5009 O O . ALA A 1 681 ? 10.619 4.293 -21.663 1.00 66.62 681 ALA A O 1
ATOM 5010 N N . PRO A 1 682 ? 10.435 3.172 -19.728 1.00 68.88 682 PRO A N 1
ATOM 5011 C CA . PRO A 1 682 ? 9.903 1.964 -20.363 1.00 68.88 682 PRO A CA 1
ATOM 5012 C C . PRO A 1 682 ? 8.604 2.166 -21.156 1.00 68.88 682 PRO A C 1
ATOM 5014 O O . PRO A 1 682 ? 8.426 1.510 -22.178 1.00 68.88 682 PRO A O 1
ATOM 5017 N N . PHE A 1 683 ? 7.725 3.094 -20.756 1.00 73.00 683 PHE A N 1
ATOM 5018 C CA . PHE A 1 683 ? 6.525 3.408 -21.544 1.00 73.00 683 PHE A CA 1
ATOM 5019 C C . PHE A 1 683 ? 6.841 4.277 -22.765 1.00 73.00 683 PHE A C 1
ATOM 5021 O O . PHE A 1 683 ? 6.247 4.063 -23.816 1.00 73.00 683 PHE A O 1
ATOM 5028 N N . ALA A 1 684 ? 7.822 5.184 -22.679 1.00 79.88 684 ALA A N 1
ATOM 5029 C CA . ALA A 1 684 ? 8.290 5.936 -23.850 1.00 79.88 684 ALA A CA 1
ATOM 5030 C C . ALA A 1 684 ? 8.833 4.991 -24.945 1.00 79.88 684 ALA A C 1
ATOM 5032 O O . ALA A 1 684 ? 8.611 5.186 -26.137 1.00 79.88 684 ALA A O 1
ATOM 5033 N N . LEU A 1 685 ? 9.487 3.898 -24.543 1.00 84.44 685 LEU A N 1
ATOM 5034 C CA . LEU A 1 685 ? 10.030 2.897 -25.465 1.00 84.44 685 LEU A CA 1
ATOM 5035 C C . LEU A 1 685 ? 8.949 2.112 -26.231 1.00 84.44 685 LEU A C 1
ATOM 5037 O O . LEU A 1 685 ? 9.250 1.566 -27.293 1.00 84.44 685 LEU A O 1
ATOM 5041 N N . LEU A 1 686 ? 7.704 2.074 -25.740 1.00 88.31 686 LEU A N 1
ATOM 5042 C CA . LEU A 1 686 ? 6.574 1.424 -26.417 1.00 88.31 686 LEU A CA 1
ATOM 5043 C C . LEU A 1 686 ? 5.949 2.285 -27.521 1.00 88.31 686 LEU A C 1
ATOM 5045 O O . LEU A 1 686 ? 5.342 1.721 -28.429 1.00 88.31 686 LEU A O 1
ATOM 5049 N N . GLY A 1 687 ? 6.120 3.612 -27.488 1.00 90.94 687 GLY A N 1
ATOM 5050 C CA . GLY A 1 687 ? 5.574 4.516 -28.508 1.00 90.94 687 GLY A CA 1
ATOM 5051 C C . GLY A 1 687 ? 5.945 4.094 -29.936 1.00 90.94 687 GLY A C 1
ATOM 5052 O O . GLY A 1 687 ? 5.042 3.837 -30.734 1.00 90.94 687 GLY A O 1
ATOM 5053 N N . PRO A 1 688 ? 7.241 3.875 -30.244 1.00 92.62 688 PRO A N 1
ATOM 5054 C CA . PRO A 1 688 ? 7.667 3.388 -31.553 1.00 92.62 688 PRO A CA 1
ATOM 5055 C C . PRO A 1 688 ? 7.024 2.064 -31.983 1.00 92.62 688 PRO A C 1
ATOM 5057 O O . PRO A 1 688 ? 6.642 1.931 -33.141 1.00 92.62 688 PRO A O 1
ATOM 5060 N N . ALA A 1 689 ? 6.838 1.110 -31.065 1.00 92.75 689 ALA A N 1
ATOM 5061 C CA . ALA A 1 689 ? 6.167 -0.158 -31.357 1.00 92.75 689 ALA A CA 1
ATOM 5062 C C . ALA A 1 689 ? 4.675 0.020 -31.671 1.00 92.75 689 ALA A C 1
ATOM 5064 O O . ALA A 1 689 ? 4.127 -0.740 -32.469 1.00 92.75 689 ALA A O 1
ATOM 5065 N N . LEU A 1 690 ? 4.017 1.010 -31.064 1.00 91.75 690 LEU A N 1
ATOM 5066 C CA . LEU A 1 690 ? 2.622 1.368 -31.339 1.00 91.75 690 LEU A CA 1
ATOM 5067 C C . LEU A 1 690 ? 2.472 2.177 -32.641 1.00 91.75 690 LEU A C 1
ATOM 5069 O O . LEU A 1 690 ? 1.386 2.226 -33.214 1.00 91.75 690 LEU A O 1
ATOM 5073 N N . GLY A 1 691 ? 3.565 2.762 -33.142 1.00 90.50 691 GLY A N 1
ATOM 5074 C CA . GLY A 1 691 ? 3.545 3.732 -34.239 1.00 90.50 691 GLY A CA 1
ATOM 5075 C C . GLY A 1 691 ? 3.235 5.159 -33.774 1.00 90.50 691 GLY A C 1
ATOM 5076 O O . GLY A 1 691 ? 3.034 6.034 -34.608 1.00 90.50 691 GLY A O 1
ATOM 5077 N N . CYS A 1 692 ? 3.207 5.397 -32.461 1.00 92.62 692 CYS A N 1
ATOM 5078 C CA . CYS A 1 692 ? 2.964 6.707 -31.869 1.00 92.62 692 CYS A CA 1
ATOM 5079 C C . CYS A 1 692 ? 4.253 7.533 -31.807 1.00 92.62 692 CYS A C 1
ATOM 5081 O O . CYS A 1 692 ? 5.341 6.998 -31.560 1.00 92.62 692 CYS A O 1
ATOM 5083 N N . LEU A 1 693 ? 4.112 8.852 -31.924 1.00 92.12 693 LEU A N 1
ATOM 5084 C CA . LEU A 1 693 ? 5.144 9.797 -31.508 1.00 92.12 693 LEU A CA 1
ATOM 5085 C C . LEU A 1 693 ? 5.402 9.615 -30.009 1.00 92.12 693 LEU A C 1
ATOM 5087 O O . LEU A 1 693 ? 4.468 9.688 -29.220 1.00 92.12 693 LEU A O 1
ATOM 5091 N N . SER A 1 694 ? 6.652 9.422 -29.590 1.00 92.75 694 SER A N 1
ATOM 5092 C CA . SER A 1 694 ? 6.997 9.348 -28.168 1.00 92.75 694 SER A CA 1
ATOM 5093 C C . SER A 1 694 ? 7.752 10.583 -27.695 1.00 92.75 694 SER A C 1
ATOM 5095 O O . SER A 1 694 ? 8.808 10.926 -28.228 1.00 92.75 694 SER A O 1
ATOM 5097 N N . VAL A 1 695 ? 7.276 11.201 -26.615 1.00 89.94 695 VAL A N 1
ATOM 5098 C CA . VAL A 1 695 ? 7.923 12.360 -25.992 1.00 89.94 695 VAL A CA 1
ATOM 5099 C C . VAL A 1 695 ? 8.385 12.022 -24.582 1.00 89.94 695 VAL A C 1
ATOM 5101 O O . VAL A 1 695 ? 7.602 11.592 -23.733 1.00 89.94 695 VAL A O 1
ATOM 5104 N N . THR A 1 696 ? 9.674 12.246 -24.325 1.00 87.12 696 THR A N 1
ATOM 5105 C CA . THR A 1 696 ? 10.264 12.100 -22.987 1.00 87.12 696 THR A CA 1
ATOM 5106 C C . THR A 1 696 ? 10.391 13.481 -22.330 1.00 87.12 696 THR A C 1
ATOM 5108 O O . THR A 1 696 ? 11.123 14.327 -22.859 1.00 87.12 696 THR A O 1
ATOM 5111 N N . PRO A 1 697 ? 9.694 13.743 -21.205 1.00 85.38 697 PRO A N 1
ATOM 5112 C CA . PRO A 1 697 ? 9.745 15.029 -20.512 1.00 85.38 697 PRO A CA 1
ATOM 5113 C C . PRO A 1 697 ? 11.117 15.285 -19.865 1.00 85.38 697 PRO A C 1
ATOM 5115 O O . PRO A 1 697 ? 11.875 14.355 -19.597 1.00 85.38 697 PRO A O 1
ATOM 5118 N N . ASP A 1 698 ? 11.430 16.556 -19.583 1.00 83.06 698 ASP A N 1
ATOM 5119 C CA . ASP A 1 698 ? 12.639 16.942 -18.833 1.00 83.06 698 ASP A CA 1
ATOM 5120 C C . ASP A 1 698 ? 12.489 16.512 -17.369 1.00 83.06 698 ASP A C 1
ATOM 5122 O O . ASP A 1 698 ? 11.824 17.182 -16.573 1.00 83.06 698 ASP A O 1
ATOM 5126 N N . MET A 1 699 ? 13.066 15.359 -17.037 1.00 78.62 699 MET A N 1
ATOM 5127 C CA . MET A 1 699 ? 13.079 14.809 -15.687 1.00 78.62 699 MET A CA 1
ATOM 5128 C C . MET A 1 699 ? 14.287 13.899 -15.455 1.00 78.62 699 MET A C 1
ATOM 5130 O O . MET A 1 699 ? 14.831 13.291 -16.376 1.00 78.62 699 MET A O 1
ATOM 5134 N N . ASP A 1 700 ? 14.666 13.754 -14.189 1.00 74.31 700 ASP A N 1
ATOM 5135 C CA . ASP A 1 700 ? 15.560 12.696 -13.738 1.00 74.31 700 ASP A CA 1
ATOM 5136 C C . ASP A 1 700 ? 14.725 11.461 -13.380 1.00 74.31 700 ASP A C 1
ATOM 5138 O O . ASP A 1 700 ? 14.012 11.442 -12.374 1.00 74.31 700 ASP A O 1
ATOM 5142 N N . VAL A 1 701 ? 14.829 10.409 -14.192 1.00 67.75 701 VAL A N 1
ATOM 5143 C CA . VAL A 1 701 ? 14.121 9.138 -13.961 1.00 67.75 701 VAL A CA 1
ATOM 5144 C C . VAL A 1 701 ? 14.517 8.446 -12.659 1.00 67.75 701 VAL A C 1
ATOM 5146 O O . VAL A 1 701 ? 13.732 7.675 -12.121 1.00 67.75 701 VAL A O 1
ATOM 5149 N N . THR A 1 702 ? 15.693 8.758 -12.106 1.00 66.56 702 THR A N 1
ATOM 5150 C CA . THR A 1 702 ? 16.136 8.237 -10.803 1.00 66.56 702 THR A CA 1
ATOM 5151 C C . THR A 1 702 ? 15.542 9.013 -9.626 1.00 66.56 702 THR A C 1
ATOM 5153 O O . THR A 1 702 ? 15.617 8.575 -8.478 1.00 66.56 702 THR A O 1
ATOM 5156 N N . ALA A 1 703 ? 14.915 10.158 -9.901 1.00 71.19 703 ALA A N 1
ATOM 5157 C CA . ALA A 1 703 ? 14.229 10.985 -8.926 1.00 71.19 703 ALA A CA 1
ATOM 5158 C C . ALA A 1 703 ? 12.879 11.448 -9.502 1.00 71.19 703 ALA A C 1
ATOM 5160 O O . ALA A 1 703 ? 12.761 12.616 -9.882 1.00 71.19 703 ALA A O 1
ATOM 5161 N N . PRO A 1 704 ? 11.837 10.588 -9.518 1.00 70.00 704 PRO A N 1
ATOM 5162 C CA . PRO A 1 704 ? 10.537 10.892 -10.134 1.00 70.00 704 PRO A CA 1
ATOM 5163 C C . PRO A 1 704 ? 9.912 12.223 -9.692 1.00 70.00 704 PRO A C 1
ATOM 5165 O O . PRO A 1 704 ? 9.262 12.895 -10.483 1.00 70.00 704 PRO A O 1
ATOM 5168 N N . ARG A 1 705 ? 10.207 12.678 -8.464 1.00 73.75 705 ARG A N 1
ATOM 5169 C CA . ARG A 1 705 ? 9.860 14.016 -7.936 1.00 73.75 705 ARG A CA 1
ATOM 5170 C C . ARG A 1 705 ? 10.338 15.203 -8.787 1.00 73.75 705 ARG A C 1
ATOM 5172 O O . ARG A 1 705 ? 9.942 16.334 -8.532 1.00 73.75 705 ARG A O 1
ATOM 5179 N N . THR A 1 706 ? 11.260 14.981 -9.719 1.00 77.06 706 THR A N 1
ATOM 5180 C CA . THR A 1 706 ? 11.762 16.003 -10.646 1.00 77.06 706 THR A CA 1
ATOM 5181 C C . THR A 1 706 ? 10.834 16.216 -11.841 1.00 77.06 706 THR A C 1
ATOM 5183 O O . THR A 1 706 ? 10.952 17.242 -12.509 1.00 77.06 706 THR A O 1
ATOM 5186 N N . LEU A 1 707 ? 9.874 15.314 -12.081 1.00 82.94 707 LEU A N 1
ATOM 5187 C CA . LEU A 1 707 ? 8.822 15.512 -13.070 1.00 82.94 707 LEU A CA 1
ATOM 5188 C C . LEU A 1 707 ? 7.832 16.567 -12.567 1.00 82.94 707 LEU A C 1
ATOM 5190 O O . LEU A 1 707 ? 6.987 16.309 -11.713 1.00 82.94 707 LEU A O 1
ATOM 5194 N N . THR A 1 708 ? 7.945 17.781 -13.096 1.00 84.94 708 THR A N 1
ATOM 5195 C CA . THR A 1 708 ? 7.050 18.890 -12.740 1.00 84.94 708 THR A CA 1
ATOM 5196 C C . THR A 1 708 ? 5.881 18.994 -13.716 1.00 84.94 708 THR A C 1
ATOM 5198 O O . THR A 1 708 ? 6.019 18.676 -14.897 1.00 84.94 708 THR A O 1
ATOM 5201 N N . ALA A 1 709 ? 4.753 19.557 -13.270 1.00 85.69 709 ALA A N 1
ATOM 5202 C CA . ALA A 1 709 ? 3.626 19.874 -14.155 1.00 85.69 709 ALA A CA 1
ATOM 5203 C C . ALA A 1 709 ? 4.048 20.742 -15.359 1.00 85.69 709 ALA A C 1
ATOM 5205 O O . ALA A 1 709 ? 3.542 20.575 -16.465 1.00 85.69 709 ALA A O 1
ATOM 5206 N N . ARG A 1 710 ? 5.032 21.635 -15.170 1.00 85.19 710 ARG A N 1
ATOM 5207 C CA . ARG A 1 710 ? 5.592 22.461 -16.249 1.00 85.19 710 ARG A CA 1
ATOM 5208 C C . ARG A 1 710 ? 6.349 21.625 -17.284 1.00 85.19 710 ARG A C 1
ATOM 5210 O O . ARG A 1 710 ? 6.198 21.887 -18.473 1.00 85.19 710 ARG A O 1
ATOM 5217 N N . ALA A 1 711 ? 7.137 20.644 -16.840 1.00 84.88 711 ALA A N 1
ATOM 5218 C CA . ALA A 1 711 ? 7.866 19.735 -17.725 1.00 84.88 711 ALA A CA 1
ATOM 5219 C C . ALA A 1 711 ? 6.907 18.839 -18.524 1.00 84.88 711 ALA A C 1
ATOM 5221 O O . ALA A 1 711 ? 7.086 18.687 -19.729 1.00 84.88 711 ALA A O 1
ATOM 5222 N N . VAL A 1 712 ? 5.846 18.333 -17.885 1.00 88.12 712 VAL A N 1
ATOM 5223 C CA . VAL A 1 712 ? 4.782 17.575 -18.567 1.00 88.12 712 VAL A CA 1
ATOM 5224 C C . VAL A 1 712 ? 4.078 18.446 -19.605 1.00 88.12 712 VAL A C 1
ATOM 5226 O O . VAL A 1 712 ? 3.998 18.064 -20.765 1.00 88.12 712 VAL A O 1
ATOM 5229 N N . ALA A 1 713 ? 3.635 19.650 -19.234 1.00 87.44 713 ALA A N 1
ATOM 5230 C CA . ALA A 1 713 ? 2.954 20.549 -20.165 1.00 87.44 713 ALA A CA 1
ATOM 5231 C C . ALA A 1 713 ? 3.844 20.969 -21.350 1.00 87.44 713 ALA A C 1
ATOM 5233 O O . ALA A 1 713 ? 3.344 21.190 -22.448 1.00 87.44 713 ALA A O 1
ATOM 5234 N N . ALA A 1 714 ? 5.159 21.099 -21.143 1.00 86.62 714 ALA A N 1
ATOM 5235 C CA . ALA A 1 714 ? 6.103 21.361 -22.228 1.00 86.62 714 ALA A CA 1
ATOM 5236 C C . ALA A 1 714 ? 6.257 20.154 -23.165 1.00 86.62 714 ALA A C 1
ATOM 5238 O O . ALA A 1 714 ? 6.322 20.348 -24.373 1.00 86.62 714 ALA A O 1
ATOM 5239 N N . ALA A 1 715 ? 6.279 18.936 -22.621 1.00 89.00 715 ALA A N 1
ATOM 5240 C CA . ALA A 1 715 ? 6.317 17.709 -23.411 1.00 89.00 715 ALA A CA 1
ATOM 5241 C C . ALA A 1 715 ? 5.027 17.494 -24.220 1.00 89.00 715 ALA A C 1
ATOM 5243 O O . ALA A 1 715 ? 5.110 17.120 -25.381 1.00 89.00 715 ALA A O 1
ATOM 5244 N N . VAL A 1 716 ? 3.856 17.787 -23.641 1.00 90.12 716 VAL A N 1
ATOM 5245 C CA . VAL A 1 716 ? 2.566 17.735 -24.356 1.00 90.12 716 VAL A CA 1
ATOM 5246 C C . VAL A 1 716 ? 2.557 18.719 -25.523 1.00 90.12 716 VAL A C 1
ATOM 5248 O O . VAL A 1 716 ? 2.330 18.302 -26.648 1.00 90.12 716 VAL A O 1
ATOM 5251 N N . ARG A 1 717 ? 2.931 19.988 -25.299 1.00 89.38 717 ARG A N 1
ATOM 5252 C CA . ARG A 1 717 ? 3.039 20.965 -26.399 1.00 89.38 717 ARG A CA 1
ATOM 5253 C C . ARG A 1 717 ? 4.003 20.513 -27.492 1.00 89.38 717 ARG A C 1
ATOM 5255 O O . ARG A 1 717 ? 3.707 20.667 -28.663 1.00 89.38 717 ARG A O 1
ATOM 5262 N N . ALA A 1 718 ? 5.139 19.928 -27.118 1.00 87.19 718 ALA A N 1
ATOM 5263 C CA . ALA A 1 718 ? 6.088 19.411 -28.096 1.00 87.19 718 ALA A CA 1
ATOM 5264 C C . ALA A 1 718 ? 5.549 18.204 -28.885 1.00 87.19 718 ALA A C 1
ATOM 5266 O O . ALA A 1 718 ? 6.019 17.965 -29.994 1.00 87.19 718 ALA A O 1
ATOM 5267 N N . ALA A 1 719 ? 4.600 17.446 -28.324 1.00 87.12 719 ALA A N 1
ATOM 5268 C CA . ALA A 1 719 ? 3.877 16.410 -29.051 1.00 87.12 719 ALA A CA 1
ATOM 5269 C C . ALA A 1 719 ? 2.877 17.025 -30.043 1.00 87.12 719 ALA A C 1
ATOM 5271 O O . ALA A 1 719 ? 2.857 16.615 -31.197 1.00 87.12 719 ALA A O 1
ATOM 5272 N N . ASP A 1 720 ? 2.115 18.031 -29.605 1.00 84.88 720 ASP A N 1
ATOM 5273 C CA . ASP A 1 720 ? 1.102 18.715 -30.421 1.00 84.88 720 ASP A CA 1
ATOM 5274 C C . ASP A 1 720 ? 1.722 19.529 -31.575 1.00 84.88 720 ASP A C 1
ATOM 5276 O O . ASP A 1 720 ? 1.169 19.590 -32.669 1.00 84.88 720 ASP A O 1
ATOM 5280 N N . ASP A 1 721 ? 2.889 20.141 -31.344 1.00 82.62 721 ASP A N 1
ATOM 5281 C CA . ASP A 1 721 ? 3.610 20.962 -32.327 1.00 82.62 721 ASP A CA 1
ATOM 5282 C C . ASP A 1 721 ? 4.450 20.119 -33.312 1.00 82.62 721 ASP A C 1
ATOM 5284 O O . ASP A 1 721 ? 5.072 20.661 -34.236 1.00 82.62 721 ASP A O 1
ATOM 5288 N N . ALA A 1 722 ? 4.541 18.800 -33.107 1.00 75.88 722 ALA A N 1
ATOM 5289 C CA . ALA A 1 722 ? 5.332 17.932 -33.967 1.00 75.88 722 ALA A CA 1
ATOM 5290 C C . ALA A 1 722 ? 4.655 17.774 -35.342 1.00 75.88 722 ALA A C 1
ATOM 5292 O O . ALA A 1 722 ? 3.452 17.538 -35.410 1.00 75.88 722 ALA A O 1
ATOM 5293 N N . PRO A 1 723 ? 5.406 17.859 -36.458 1.00 62.59 723 PRO A N 1
ATOM 5294 C CA . PRO A 1 723 ? 4.825 17.699 -37.787 1.00 62.59 723 PRO A CA 1
ATOM 5295 C C . PRO A 1 723 ? 4.153 16.325 -37.936 1.00 62.59 723 PRO A C 1
ATOM 5297 O O . PRO A 1 723 ? 4.789 15.301 -37.654 1.00 62.59 723 PRO A O 1
ATOM 5300 N N . GLU A 1 724 ? 2.888 16.342 -38.374 1.00 56.66 724 GLU A N 1
ATOM 5301 C CA . GLU A 1 724 ? 2.021 15.167 -38.542 1.00 56.66 724 GLU A CA 1
ATOM 5302 C C . GLU A 1 724 ? 2.613 14.120 -39.507 1.00 56.66 724 GLU A C 1
ATOM 5304 O O . GLU A 1 724 ? 3.446 14.434 -40.367 1.00 56.66 724 GLU A O 1
ATOM 5309 N N . ALA A 1 725 ? 2.196 12.863 -39.308 1.00 49.16 725 ALA A N 1
ATOM 5310 C CA . ALA A 1 725 ? 2.696 11.669 -39.994 1.00 49.16 725 ALA A CA 1
ATOM 5311 C C . ALA A 1 725 ? 2.018 11.347 -41.323 1.00 49.16 725 ALA A C 1
ATOM 5313 O O . ALA A 1 725 ? 0.778 11.480 -41.401 1.00 49.16 725 ALA A O 1
#